Protein AF-C8N761-F1 (afdb_monomer)

Secondary structure (DSSP, 8-state):
--HHHHHHHHHHHTS-GGGS-HHHHHHHHHHHHH-GGG-TTHHHHHHHHHHHH--HHHHTT--HHHHHHHHHHHHHH-HHHHHHHHHHHHHH-S-HHHHHHHTHHHHHHHHTSHHHHHHHTSGGGHHHHHHHHTSHHHHHHHHH-HHHHHHHHHSHHHHHHHHT-TTHHHHGGG-HHHHHHHTT-HHHHHHHHH-HHHHHHHHH-HHHHHHHHH-HHHHHHHTT-HHHHHHHHT-HHHHHHHHH-HHHHHHHHH-HHHHHHHHH-HHHHHHHHT-HHHHHHHHH-HHHHHHHHHTHHHHHHTHHHHHHHHHHHSEEEEEEEEE-SS-TTSB-GGGGGGS--TT-EEEEEEEE-TT-TT-EEEEE-TTS-EEEEPPTT-B---S-SS--EEEETT-EEEEEETTEEEEEEEEE--

Solvent-accessible surface area (backbone atoms only — not comparable to full-atom values): 20522 Å² total; per-residue (Å²): 132,53,73,68,56,40,51,55,49,22,57,62,60,68,47,71,68,89,80,53,56,72,72,54,50,52,52,47,50,53,50,35,72,76,43,58,86,40,46,79,61,40,51,60,54,51,45,54,48,48,62,70,68,55,41,80,72,48,49,73,74,64,44,67,66,54,55,52,50,51,51,49,35,52,47,60,65,32,67,50,54,53,49,51,55,53,50,54,52,48,70,71,44,91,58,52,68,62,49,48,65,79,38,39,71,62,52,55,61,44,36,58,33,66,69,36,11,47,53,49,28,31,77,94,28,48,72,60,43,46,57,37,43,64,31,72,67,49,33,44,52,41,17,54,22,49,50,23,31,42,33,24,67,73,26,72,69,32,31,53,49,51,72,68,18,82,56,38,54,78,41,37,25,75,22,43,42,26,26,42,51,40,15,69,32,53,68,54,40,44,50,31,61,75,29,66,68,39,38,54,33,29,38,69,22,59,42,19,42,51,25,29,59,71,23,70,49,19,40,66,54,42,40,73,28,59,71,40,22,43,54,31,16,67,24,60,54,25,22,46,56,40,25,71,31,61,72,42,25,42,54,28,14,68,28,64,53,20,22,43,29,29,32,70,21,64,53,17,38,55,36,32,26,71,20,67,54,24,50,52,37,23,42,72,25,69,52,20,45,52,28,35,58,78,25,38,72,48,48,49,72,35,31,56,50,32,48,55,38,41,68,73,72,37,35,76,77,40,74,50,58,51,65,45,82,78,54,57,82,41,75,41,80,70,22,69,74,41,34,64,59,58,58,22,43,28,40,29,17,41,6,9,31,80,96,32,87,76,18,26,26,27,40,22,28,62,89,66,49,80,53,24,58,40,59,87,84,38,62,52,33,80,50,84,86,48,69,61,24,51,42,34,22,41,21,38,37,31,23,74,24,46,22,12,12,26,12,39,39,27,35,30,82,112

Organism: Cardiobacterium hominis (strain ATCC 15826 / DSM 8339 / NCTC 10426 / 6573) (NCBI:txid638300)

Mean predicted aligned error: 8.17 Å

Structure (mmCIF, N/CA/C/O backbone):
data_AF-C8N761-F1
#
_entry.id   AF-C8N761-F1
#
loop_
_atom_site.group_PDB
_atom_site.id
_atom_site.type_symbol
_atom_site.label_atom_id
_atom_site.label_alt_id
_atom_site.label_comp_id
_atom_site.label_asym_id
_atom_site.label_entity_id
_atom_site.label_seq_id
_atom_site.pdbx_PDB_ins_code
_atom_site.Cartn_x
_atom_site.Cartn_y
_atom_site.Cartn_z
_atom_site.occupancy
_atom_site.B_iso_or_equiv
_atom_site.auth_seq_id
_atom_site.auth_comp_id
_atom_site.auth_asym_id
_atom_site.auth_atom_id
_atom_site.pdbx_PDB_model_num
ATOM 1 N N . MET A 1 1 ? -36.872 6.170 31.012 1.00 60.38 1 MET A N 1
ATOM 2 C CA . MET A 1 1 ? -37.028 7.219 32.041 1.00 60.38 1 MET A CA 1
ATOM 3 C C . MET A 1 1 ? -37.481 8.483 31.333 1.00 60.38 1 MET A C 1
ATOM 5 O O . MET A 1 1 ? -36.903 8.793 30.299 1.00 60.38 1 MET A O 1
ATOM 9 N N . THR A 1 2 ? -38.528 9.157 31.800 1.00 76.25 2 THR A N 1
ATOM 10 C CA . THR A 1 2 ? -38.985 10.403 31.161 1.00 76.25 2 THR A CA 1
ATOM 11 C C . THR A 1 2 ? -38.014 11.557 31.469 1.00 76.25 2 THR A C 1
ATOM 13 O O . THR A 1 2 ? -37.280 11.480 32.464 1.00 76.25 2 THR A O 1
ATOM 16 N N . PRO A 1 3 ? -37.973 12.629 30.656 1.00 75.12 3 PRO A N 1
ATOM 17 C CA . PRO A 1 3 ? -37.155 13.811 30.947 1.00 75.12 3 PRO A CA 1
ATOM 18 C C . PRO A 1 3 ? -37.419 14.391 32.345 1.00 75.12 3 PRO A C 1
ATOM 20 O O . PRO A 1 3 ? -36.483 14.774 33.049 1.00 75.12 3 PRO A O 1
ATOM 23 N N . GLU A 1 4 ? -38.674 14.368 32.796 1.00 81.38 4 GLU A N 1
ATOM 24 C CA . GLU A 1 4 ? -39.078 14.847 34.121 1.00 81.38 4 GLU A CA 1
ATOM 25 C C . GLU A 1 4 ? -38.500 13.971 35.240 1.00 81.38 4 GLU A C 1
ATOM 27 O O . GLU A 1 4 ? -38.016 14.483 36.250 1.00 81.38 4 GLU A O 1
ATOM 32 N N . GLN A 1 5 ? -38.488 12.646 35.049 1.00 80.06 5 GLN A N 1
ATOM 33 C CA . GLN A 1 5 ? -37.865 11.718 35.994 1.00 80.06 5 GLN A CA 1
ATOM 34 C C . GLN A 1 5 ? -36.351 11.954 36.090 1.00 80.06 5 GLN A C 1
ATOM 36 O O . GLN A 1 5 ? -35.807 11.955 37.195 1.00 80.06 5 GLN A O 1
ATOM 41 N N . LYS A 1 6 ? -35.674 12.220 34.961 1.00 76.62 6 LYS A N 1
ATOM 42 C CA . LYS A 1 6 ? -34.235 12.534 34.947 1.00 76.62 6 LYS A CA 1
ATOM 43 C C . LYS A 1 6 ? -33.935 13.813 35.731 1.00 76.62 6 LYS A C 1
ATOM 45 O O . LYS A 1 6 ? -33.048 13.810 36.582 1.00 76.62 6 LYS A O 1
ATOM 50 N N . ALA A 1 7 ? -34.708 14.875 35.495 1.00 82.88 7 ALA A N 1
ATOM 51 C CA . ALA A 1 7 ? -34.553 16.156 36.183 1.00 82.88 7 ALA A CA 1
ATOM 52 C C . ALA A 1 7 ? -34.801 16.042 37.698 1.00 82.88 7 ALA A C 1
ATOM 54 O O . ALA A 1 7 ? -34.044 16.592 38.499 1.00 82.88 7 ALA A O 1
ATOM 55 N N . ALA A 1 8 ? -35.814 15.272 38.109 1.00 87.56 8 ALA A N 1
ATOM 56 C CA . ALA A 1 8 ? -36.107 15.042 39.523 1.00 87.56 8 ALA A CA 1
ATOM 57 C C . ALA A 1 8 ? -34.980 14.283 40.243 1.00 87.56 8 ALA A C 1
ATOM 59 O O . ALA A 1 8 ? -34.657 14.585 41.395 1.00 87.56 8 ALA A O 1
ATOM 60 N N . ILE A 1 9 ? -34.363 13.304 39.577 1.00 87.00 9 ILE A N 1
ATOM 61 C CA . ILE A 1 9 ? -33.222 12.566 40.130 1.00 87.00 9 ILE A CA 1
ATOM 62 C C . ILE A 1 9 ? -31.985 13.463 40.198 1.00 87.00 9 ILE A C 1
ATOM 64 O O . ILE A 1 9 ? -31.328 13.491 41.238 1.00 87.00 9 ILE A O 1
ATOM 68 N N . ALA A 1 10 ? -31.713 14.245 39.151 1.00 84.50 10 ALA A N 1
ATOM 69 C CA . ALA A 1 10 ? -30.616 15.211 39.129 1.00 84.50 10 ALA A CA 1
ATOM 70 C C . ALA A 1 10 ? -30.705 16.199 40.304 1.00 84.50 10 ALA A C 1
ATOM 72 O O . ALA A 1 10 ? -29.723 16.406 41.013 1.00 84.50 10 ALA A O 1
ATOM 73 N N . ALA A 1 11 ? -31.901 16.731 40.581 1.00 89.56 11 ALA A N 1
ATOM 74 C CA . ALA A 1 11 ? -32.136 17.633 41.707 1.00 89.56 11 ALA A CA 1
ATOM 75 C C . ALA A 1 11 ? -31.851 16.976 43.070 1.00 89.56 11 ALA A C 1
ATOM 77 O O . ALA A 1 11 ? -31.307 17.620 43.966 1.00 89.56 11 ALA A O 1
ATOM 78 N N . LYS A 1 12 ? -32.179 15.686 43.236 1.00 89.44 12 LYS A N 1
ATOM 79 C CA . LYS A 1 12 ? -31.864 14.939 44.467 1.00 89.44 12 LYS A CA 1
ATOM 80 C C . LYS A 1 12 ? -30.370 14.673 44.624 1.00 89.44 12 LYS A C 1
ATOM 82 O O . LYS A 1 12 ? -29.861 14.764 45.738 1.00 89.44 12 LYS A O 1
ATOM 87 N N . LEU A 1 13 ? -29.685 14.330 43.535 1.00 88.69 13 LEU A N 1
ATOM 88 C CA . LEU A 1 13 ? -28.241 14.084 43.536 1.00 88.69 13 LEU A CA 1
ATOM 89 C C . LEU A 1 13 ? -27.434 15.377 43.725 1.00 88.69 13 LEU A C 1
ATOM 91 O O . LEU A 1 13 ? -26.370 15.335 44.331 1.00 88.69 13 LEU A O 1
ATOM 95 N N . GLY A 1 14 ? -27.949 16.514 43.251 1.00 86.38 14 GLY A N 1
ATOM 96 C CA . GLY A 1 14 ? -27.325 17.835 43.372 1.00 86.38 14 GLY A CA 1
ATOM 97 C C . GLY A 1 14 ? -27.577 18.547 44.703 1.00 86.38 14 GLY A C 1
ATOM 98 O O . GLY A 1 14 ? -27.222 19.716 44.841 1.00 86.38 14 GLY A O 1
ATOM 99 N N . ALA A 1 15 ? -28.209 17.881 45.674 1.00 89.00 15 ALA A N 1
ATOM 100 C CA . ALA A 1 15 ? -28.391 18.429 47.011 1.00 89.00 15 ALA A CA 1
ATOM 101 C C . ALA A 1 15 ? -27.039 18.653 47.715 1.00 89.00 15 ALA A C 1
ATOM 103 O O . ALA A 1 15 ? -26.062 17.951 47.464 1.00 89.00 15 ALA A O 1
ATOM 104 N N . ASP A 1 16 ? -27.002 19.611 48.644 1.00 90.06 16 ASP A N 1
ATOM 105 C CA . ASP A 1 16 ? -25.824 19.903 49.466 1.00 90.06 16 ASP A CA 1
ATOM 106 C C . ASP A 1 16 ? -25.462 18.695 50.347 1.00 90.06 16 ASP A C 1
ATOM 108 O O . ASP A 1 16 ? -26.059 18.465 51.406 1.00 90.06 16 ASP A O 1
ATOM 112 N N . LEU A 1 17 ? -24.481 17.909 49.887 1.00 90.62 17 LEU A N 1
ATOM 113 C CA . LEU A 1 17 ? -24.081 16.657 50.526 1.00 90.62 17 LEU A CA 1
ATOM 114 C C . LEU A 1 17 ? -23.585 16.878 51.956 1.00 90.62 17 LEU A C 1
ATOM 116 O O . LEU A 1 17 ? -23.730 15.971 52.770 1.00 90.62 17 LEU A O 1
ATOM 120 N N . SER A 1 18 ? -23.083 18.071 52.301 1.00 88.88 18 SER A N 1
ATOM 121 C CA . SER A 1 18 ? -22.573 18.389 53.642 1.00 88.88 18 SER A CA 1
ATOM 122 C C . SER A 1 18 ? -23.648 18.375 54.731 1.00 88.88 18 SER A C 1
ATOM 124 O O . SER A 1 18 ? -23.347 18.122 55.898 1.00 88.88 18 SER A O 1
ATOM 126 N N . LYS A 1 19 ? -24.917 18.556 54.347 1.00 91.00 19 LYS A N 1
ATOM 127 C CA . LYS A 1 19 ? -26.068 18.628 55.262 1.00 91.00 19 LYS A CA 1
ATOM 128 C C . LYS A 1 19 ? -26.794 17.299 55.457 1.00 91.00 19 LYS A C 1
ATOM 130 O O . LYS A 1 19 ? -27.725 17.218 56.253 1.00 91.00 19 LYS A O 1
ATOM 135 N N . LEU A 1 20 ? -26.405 16.255 54.728 1.00 91.12 20 LEU A N 1
ATOM 136 C CA . LEU A 1 20 ? -27.107 14.971 54.740 1.00 91.12 20 LEU A CA 1
ATOM 137 C C . LEU A 1 20 ? -26.471 13.987 55.731 1.00 91.12 20 LEU A C 1
ATOM 139 O O . LEU A 1 20 ? -25.253 13.960 55.847 1.00 91.12 20 LEU A O 1
ATOM 143 N N . PRO A 1 21 ? -27.227 13.131 56.434 1.00 91.69 21 PRO A N 1
ATOM 144 C CA . PRO A 1 21 ? -26.639 12.063 57.245 1.00 91.69 21 PRO A CA 1
ATOM 145 C C . PRO A 1 21 ? -26.069 10.932 56.366 1.00 91.69 21 PRO A C 1
ATOM 147 O O . PRO A 1 21 ? -26.492 10.751 55.223 1.00 91.69 21 PRO A O 1
ATOM 150 N N . ALA A 1 22 ? -25.149 10.124 56.908 1.00 87.44 22 ALA A N 1
ATOM 151 C CA . ALA A 1 22 ? -24.446 9.072 56.156 1.00 87.44 22 ALA A CA 1
ATOM 152 C C . ALA A 1 22 ? -25.392 8.055 55.484 1.00 87.44 22 ALA A C 1
ATOM 154 O O . ALA A 1 22 ? -25.210 7.714 54.318 1.00 87.44 22 ALA A O 1
ATOM 155 N N . LEU A 1 23 ? -26.470 7.644 56.163 1.00 90.88 23 LEU A N 1
ATOM 156 C CA . LEU A 1 23 ? -27.492 6.763 55.582 1.00 90.88 23 LEU A CA 1
ATOM 157 C C . LEU A 1 23 ? -28.180 7.382 54.352 1.00 90.88 23 LEU A C 1
ATOM 159 O O . LEU A 1 23 ? -28.521 6.677 53.402 1.00 90.88 23 LEU A O 1
ATOM 163 N N . GLN A 1 24 ? -28.387 8.700 54.350 1.00 92.56 24 GLN A N 1
ATOM 164 C CA . GLN A 1 24 ? -28.985 9.393 53.213 1.00 92.56 24 GLN A CA 1
ATOM 165 C C . GLN A 1 24 ? -27.997 9.495 52.048 1.00 92.56 24 GLN A C 1
ATOM 167 O O . GLN A 1 24 ? -28.411 9.338 50.902 1.00 92.56 24 GLN A O 1
ATOM 172 N N . LEU A 1 25 ? -26.699 9.660 52.328 1.00 90.94 25 LEU A N 1
ATOM 173 C CA . LEU A 1 25 ? -25.653 9.558 51.307 1.00 90.94 25 LEU A CA 1
ATOM 174 C C . LEU A 1 25 ? -25.636 8.164 50.670 1.00 90.94 25 LEU A C 1
ATOM 176 O O . LEU A 1 25 ? -25.594 8.074 49.448 1.00 90.94 25 LEU A O 1
ATOM 180 N N . VAL A 1 26 ? -25.777 7.086 51.452 1.00 90.88 26 VAL A N 1
ATOM 181 C CA . VAL A 1 26 ? -25.889 5.716 50.910 1.00 90.88 26 VAL A CA 1
ATOM 182 C C . VAL A 1 26 ? -27.108 5.583 49.990 1.00 90.88 26 VAL A C 1
ATOM 184 O O . VAL A 1 26 ? -27.006 5.017 48.904 1.00 90.88 26 VAL A O 1
ATOM 187 N N . LYS A 1 27 ? -28.259 6.153 50.366 1.00 92.19 27 LYS A N 1
ATOM 188 C CA . LYS A 1 27 ? -29.454 6.164 49.502 1.00 92.19 27 LYS A CA 1
ATOM 189 C C . LYS A 1 27 ? -29.240 6.959 48.213 1.00 92.19 27 LYS A C 1
ATOM 191 O O . LYS A 1 27 ? -29.700 6.518 47.164 1.00 92.19 27 LYS A O 1
ATOM 196 N N . LEU A 1 28 ? -28.537 8.093 48.268 1.00 91.75 28 LEU A N 1
ATOM 197 C CA . LEU A 1 28 ? -28.156 8.842 47.067 1.00 91.75 28 LEU A CA 1
ATOM 198 C C . LEU A 1 28 ? -27.165 8.059 46.201 1.00 91.75 28 LEU A C 1
ATOM 200 O O . LEU A 1 28 ? -27.314 8.068 44.986 1.00 91.75 28 LEU A O 1
ATOM 204 N N . CYS A 1 29 ? -26.228 7.316 46.797 1.00 89.12 29 CYS A N 1
ATOM 205 C CA . CYS A 1 29 ? -25.343 6.408 46.064 1.00 89.12 29 CYS A CA 1
ATOM 206 C C . CYS A 1 29 ? -26.147 5.327 45.332 1.00 89.12 29 CYS A C 1
ATOM 208 O O . CYS A 1 29 ? -25.926 5.092 44.150 1.00 89.12 29 CYS A O 1
ATOM 210 N N . LEU A 1 30 ? -27.126 4.702 45.993 1.00 88.94 30 LEU A N 1
ATOM 211 C CA . LEU A 1 30 ? -28.018 3.729 45.354 1.00 88.94 30 LEU A CA 1
ATOM 212 C C . LEU A 1 30 ? -28.849 4.360 44.227 1.00 88.94 30 LEU A C 1
ATOM 214 O O . LEU A 1 30 ? -29.024 3.744 43.178 1.00 88.94 30 LEU A O 1
ATOM 218 N N . LEU A 1 31 ? -29.325 5.592 44.421 1.00 88.25 31 LEU A N 1
ATOM 219 C CA . LEU A 1 31 ? -30.068 6.336 43.406 1.00 88.25 31 LEU A CA 1
ATOM 220 C C . LEU A 1 31 ? -29.188 6.676 42.195 1.00 88.25 31 LEU A C 1
ATOM 222 O O . LEU A 1 31 ? -29.606 6.468 41.061 1.00 88.25 31 LEU A O 1
ATOM 226 N N . HIS A 1 32 ? -27.963 7.147 42.434 1.00 85.31 32 HIS A N 1
ATOM 227 C CA . HIS A 1 32 ? -26.982 7.411 41.387 1.00 85.31 32 HIS A CA 1
ATOM 228 C C . HIS A 1 32 ? -26.611 6.127 40.648 1.00 85.31 32 HIS A C 1
ATOM 230 O O . HIS A 1 32 ? -26.618 6.100 39.427 1.00 85.31 32 HIS A O 1
ATOM 236 N N . ARG A 1 33 ? -26.386 5.023 41.366 1.00 81.12 33 ARG A N 1
ATOM 237 C CA . ARG A 1 33 ? -26.137 3.710 40.761 1.00 81.12 33 ARG A CA 1
ATOM 238 C C . ARG A 1 33 ? -27.289 3.264 39.856 1.00 81.12 33 ARG A C 1
ATOM 240 O O . ARG A 1 33 ? -27.043 2.622 38.842 1.00 81.12 33 ARG A O 1
ATOM 247 N N . ALA A 1 34 ? -28.530 3.584 40.216 1.00 79.62 34 ALA A N 1
ATOM 248 C CA . ALA A 1 34 ? -29.692 3.272 39.391 1.00 79.62 34 ALA A CA 1
ATOM 249 C C . ALA A 1 34 ? -29.818 4.184 38.159 1.00 79.62 34 ALA A C 1
ATOM 251 O O . ALA A 1 34 ? -30.411 3.763 37.170 1.00 79.62 34 ALA A O 1
ATOM 252 N N . GLN A 1 35 ? -29.313 5.421 38.223 1.00 81.00 35 GLN A N 1
ATOM 253 C CA . GLN A 1 35 ? -29.408 6.435 37.165 1.00 81.00 35 GLN A CA 1
ATOM 254 C C . GLN A 1 35 ? -28.128 7.300 37.107 1.00 81.00 35 GLN A C 1
ATOM 256 O O . GLN A 1 35 ? -28.145 8.469 37.512 1.00 81.00 35 GLN A O 1
ATOM 261 N N . PRO A 1 36 ? -27.004 6.751 36.610 1.00 71.81 36 PRO A N 1
ATOM 262 C CA . PRO A 1 36 ? -25.690 7.391 36.725 1.00 71.81 36 PRO A CA 1
ATOM 263 C C . PRO A 1 36 ? -25.564 8.664 35.879 1.00 71.81 36 PRO A C 1
ATOM 265 O O . PRO A 1 36 ? -24.849 9.584 36.258 1.00 71.81 36 PRO A O 1
ATOM 268 N N . THR A 1 37 ? -26.319 8.762 34.782 1.00 72.31 37 THR A N 1
ATOM 269 C CA . THR A 1 37 ? -26.315 9.917 33.862 1.00 72.31 37 THR A CA 1
ATOM 270 C C . THR A 1 37 ? -27.217 11.069 34.312 1.00 72.31 37 THR A C 1
ATOM 272 O O . THR A 1 37 ? -27.394 12.046 33.581 1.00 72.31 37 THR A O 1
ATOM 275 N N . ALA A 1 38 ? -27.858 10.957 35.482 1.00 80.56 38 ALA A N 1
ATOM 276 C CA . ALA A 1 38 ? -28.704 12.024 36.007 1.00 80.56 38 ALA A CA 1
ATOM 277 C C . ALA A 1 38 ? -27.879 13.204 36.545 1.00 80.56 38 ALA A C 1
ATOM 279 O O . ALA A 1 38 ? -28.337 14.340 36.460 1.00 80.56 38 ALA A O 1
ATOM 280 N N . LEU A 1 39 ? -26.674 12.954 37.076 1.00 80.62 39 LEU A N 1
ATOM 281 C CA . LEU A 1 39 ? -25.746 14.005 37.496 1.00 80.62 39 LEU A CA 1
ATOM 282 C C . LEU A 1 39 ? -24.296 13.498 37.539 1.00 80.62 39 LEU A C 1
ATOM 284 O O . LEU A 1 39 ? -23.873 12.869 38.509 1.00 80.62 39 LEU A O 1
ATOM 288 N N . ASP A 1 40 ? -23.520 13.840 36.515 1.00 76.50 40 ASP A N 1
ATOM 289 C CA . ASP A 1 40 ? -22.133 13.387 36.336 1.00 76.50 40 ASP A CA 1
ATOM 290 C C . ASP A 1 40 ? -21.154 13.915 37.398 1.00 76.50 40 ASP A C 1
ATOM 292 O O . ASP A 1 40 ? -20.094 13.330 37.611 1.00 76.50 40 ASP A O 1
ATOM 296 N N . THR A 1 41 ? -21.494 15.006 38.088 1.00 82.81 41 THR A N 1
ATOM 297 C CA . THR A 1 41 ? -20.656 15.597 39.144 1.00 82.81 41 THR A CA 1
ATOM 298 C C . THR A 1 41 ? -20.820 14.910 40.501 1.00 82.81 41 THR A C 1
ATOM 300 O O . THR A 1 41 ? -19.988 15.113 41.388 1.00 82.81 41 THR A O 1
ATOM 303 N N . PHE A 1 42 ? -21.852 14.074 40.677 1.00 87.50 42 PHE A N 1
ATOM 304 C CA . PHE A 1 42 ? -22.145 13.421 41.954 1.00 87.50 42 PHE A CA 1
ATOM 305 C C . PHE A 1 42 ? -20.990 12.546 42.479 1.00 87.50 42 PHE A C 1
ATOM 307 O O . PHE A 1 42 ? -20.664 12.688 43.656 1.00 87.50 42 PHE A O 1
ATOM 314 N N . PRO A 1 43 ? -20.310 11.702 41.672 1.00 86.00 43 PRO A N 1
ATOM 315 C CA . PRO A 1 43 ? -19.179 10.904 42.154 1.00 86.00 43 PRO A CA 1
ATOM 316 C C . PRO A 1 43 ? -18.036 11.741 42.739 1.00 86.00 43 PRO A C 1
ATOM 318 O O . PRO A 1 43 ? -17.489 11.396 43.786 1.00 86.00 43 PRO A O 1
ATOM 321 N N . ALA A 1 44 ? -17.694 12.859 42.091 1.00 81.88 44 ALA A N 1
ATOM 322 C CA . ALA A 1 44 ? -16.649 13.762 42.567 1.00 81.88 44 ALA A CA 1
ATOM 323 C C . ALA A 1 44 ? -17.076 14.477 43.858 1.00 81.88 44 ALA A C 1
ATOM 325 O O . ALA A 1 44 ? -16.301 14.548 44.813 1.00 81.88 44 ALA A O 1
ATOM 326 N N . ALA A 1 45 ? -18.327 14.944 43.915 1.00 87.38 45 ALA A N 1
ATOM 327 C CA . ALA A 1 45 ? -18.893 15.564 45.110 1.00 87.38 45 ALA A CA 1
ATOM 328 C C . ALA A 1 45 ? -18.956 14.581 46.294 1.00 87.38 45 ALA A C 1
ATOM 330 O O . ALA A 1 45 ? -18.600 14.940 47.414 1.00 87.38 45 ALA A O 1
ATOM 331 N N . LEU A 1 46 ? -19.349 13.328 46.045 1.00 90.50 46 LEU A N 1
ATOM 332 C CA . LEU A 1 46 ? -19.368 12.262 47.043 1.00 90.50 46 LEU A CA 1
ATOM 333 C C . LEU A 1 46 ? -17.960 11.977 47.578 1.00 90.50 46 LEU A C 1
ATOM 335 O O . LEU A 1 46 ? -17.785 11.885 48.788 1.00 90.50 46 LEU A O 1
ATOM 339 N N . ALA A 1 47 ? -16.961 11.862 46.701 1.00 87.88 47 ALA A N 1
ATOM 340 C CA . ALA A 1 47 ? -15.580 11.606 47.107 1.00 87.88 47 ALA A CA 1
ATOM 341 C C . ALA A 1 47 ? -15.001 12.748 47.955 1.00 87.88 47 ALA A C 1
ATOM 343 O O . ALA A 1 47 ? -14.385 12.495 48.990 1.00 87.88 47 ALA A O 1
ATOM 344 N N . ALA A 1 48 ? -15.251 14.002 47.564 1.00 89.19 48 ALA A N 1
ATOM 345 C CA . ALA A 1 48 ? -14.872 15.165 48.363 1.00 89.19 48 ALA A CA 1
ATOM 346 C C . ALA A 1 48 ? -15.535 15.133 49.750 1.00 89.19 48 ALA A C 1
ATOM 348 O O . ALA A 1 48 ? -14.886 15.403 50.761 1.00 89.19 48 ALA A O 1
ATOM 349 N N . GLU A 1 49 ? -16.809 14.742 49.809 1.00 91.62 49 GLU A N 1
ATOM 350 C CA . GLU A 1 49 ? -17.555 14.673 51.060 1.00 91.62 49 GLU A CA 1
ATOM 351 C C . GLU A 1 49 ? -17.097 13.524 51.972 1.00 91.62 49 GLU A C 1
ATOM 353 O O . GLU A 1 49 ? -17.044 13.703 53.189 1.00 91.62 49 GLU A O 1
ATOM 358 N N . ILE A 1 50 ? -16.715 12.370 51.416 1.00 89.50 50 ILE A N 1
ATOM 359 C CA . ILE A 1 50 ? -16.123 11.265 52.185 1.00 89.50 50 ILE A CA 1
ATOM 360 C C . ILE A 1 50 ? -14.811 11.725 52.834 1.00 89.50 50 ILE A C 1
ATOM 362 O O . ILE A 1 50 ? -14.664 11.590 54.048 1.00 89.50 50 ILE A O 1
ATOM 366 N N . THR A 1 51 ? -13.914 12.349 52.062 1.00 89.50 51 THR A N 1
ATOM 367 C CA . THR A 1 51 ? -12.639 12.894 52.566 1.00 89.50 51 THR A CA 1
ATOM 368 C C . THR A 1 51 ? -12.853 13.947 53.654 1.00 89.50 51 THR A C 1
ATOM 370 O O . THR A 1 51 ? -12.122 13.980 54.640 1.00 89.50 51 THR A O 1
ATOM 373 N N . ARG A 1 52 ? -13.874 14.801 53.508 1.00 91.06 52 ARG A N 1
ATOM 374 C CA . ARG A 1 52 ? -14.200 15.842 54.492 1.00 91.06 52 ARG A CA 1
ATOM 375 C C . ARG A 1 52 ? -14.740 15.267 55.806 1.00 91.06 52 ARG A C 1
ATOM 377 O O . ARG A 1 52 ? -14.461 15.820 56.866 1.00 91.06 52 ARG A O 1
ATOM 384 N N . ARG A 1 53 ? -15.570 14.219 55.742 1.00 90.06 53 ARG A N 1
ATOM 385 C CA . ARG A 1 53 ? -16.289 13.665 56.907 1.00 90.06 53 ARG A CA 1
ATOM 386 C C . ARG A 1 53 ? -15.488 12.666 57.723 1.00 90.06 53 ARG A C 1
ATOM 388 O O . ARG A 1 53 ? -15.668 12.615 58.935 1.00 90.06 53 ARG A O 1
ATOM 395 N N . TYR A 1 54 ? -14.690 11.833 57.067 1.00 87.94 54 TYR A N 1
ATOM 396 C CA . TYR A 1 54 ? -14.045 10.685 57.698 1.00 87.94 54 TYR A CA 1
ATOM 397 C C . TYR A 1 54 ? -12.555 10.952 57.888 1.00 87.94 54 TYR A C 1
ATOM 399 O O . TYR A 1 54 ? -11.715 10.446 57.147 1.00 87.94 54 TYR A O 1
ATOM 407 N N . THR A 1 55 ? -12.235 11.774 58.889 1.00 85.50 55 THR A N 1
ATOM 408 C CA . THR A 1 55 ? -10.846 11.997 59.307 1.00 85.50 55 THR A CA 1
ATOM 409 C C . THR A 1 55 ? -10.293 10.767 60.038 1.00 85.50 55 THR A C 1
ATOM 411 O O . THR A 1 55 ? -11.047 9.874 60.433 1.00 85.50 55 THR A O 1
ATOM 414 N N . SER A 1 56 ? -8.977 10.720 60.265 1.00 81.12 56 SER A N 1
ATOM 415 C CA . SER A 1 56 ? -8.333 9.634 61.018 1.00 81.12 56 SER A CA 1
ATOM 416 C C . SER A 1 56 ? -8.954 9.399 62.402 1.00 81.12 56 SER A C 1
ATOM 418 O O . SER A 1 56 ? -8.994 8.261 62.863 1.00 81.12 56 SER A O 1
ATOM 420 N N . GLU A 1 57 ? -9.452 10.451 63.058 1.00 79.62 57 GLU A N 1
ATOM 421 C CA . GLU A 1 57 ? -10.084 10.354 64.377 1.00 79.62 57 GLU A CA 1
ATOM 422 C C . GLU A 1 57 ? -11.497 9.751 64.293 1.00 79.62 57 GLU A C 1
ATOM 424 O O . GLU A 1 57 ? -11.851 8.866 65.072 1.00 79.62 57 GLU A O 1
ATOM 429 N N . GLU A 1 58 ? -12.295 10.163 63.307 1.00 79.31 58 GLU A N 1
ATOM 430 C CA . GLU A 1 58 ? -13.639 9.629 63.049 1.00 79.31 58 GLU A CA 1
ATOM 431 C C . GLU A 1 58 ? -13.612 8.161 62.614 1.00 79.31 58 GLU A C 1
ATOM 433 O O . GLU A 1 58 ? -14.466 7.379 63.036 1.00 79.31 58 GLU A O 1
ATOM 438 N N . LEU A 1 59 ? -12.610 7.764 61.825 1.00 80.62 59 LEU A N 1
ATOM 439 C CA . LEU A 1 59 ? -12.412 6.371 61.415 1.00 80.62 59 LEU A CA 1
ATOM 440 C C . LEU A 1 59 ? -12.108 5.440 62.596 1.00 80.62 59 LEU A C 1
ATOM 442 O O . LEU A 1 59 ? -12.433 4.256 62.531 1.00 80.62 59 LEU A O 1
ATOM 446 N N . GLY A 1 60 ? -11.529 5.970 63.678 1.00 73.00 60 GLY A N 1
ATOM 447 C CA . GLY A 1 60 ? -11.292 5.232 64.918 1.00 73.00 60 GLY A CA 1
ATOM 448 C C . GLY A 1 60 ? -12.555 4.956 65.743 1.00 73.00 60 GLY A C 1
ATOM 449 O O . GLY A 1 60 ? -12.496 4.145 66.665 1.00 73.00 60 GLY A O 1
ATOM 450 N N . LYS A 1 61 ? -13.688 5.609 65.430 1.00 81.00 61 LYS A N 1
ATOM 451 C CA . LYS A 1 61 ? -14.960 5.485 66.169 1.00 81.00 61 LYS A CA 1
ATOM 452 C C . LYS A 1 61 ? -15.893 4.438 65.543 1.00 81.00 61 LYS A C 1
ATOM 454 O O . LYS A 1 61 ? -16.266 3.481 66.213 1.00 81.00 61 LYS A O 1
ATOM 459 N N . ASP A 1 62 ? -16.271 4.615 64.274 1.00 76.50 62 ASP A N 1
ATOM 460 C CA . ASP A 1 62 ? -17.100 3.675 63.496 1.00 76.50 62 ASP A CA 1
ATOM 461 C C . ASP A 1 62 ? -16.801 3.831 61.998 1.00 76.50 62 ASP A C 1
ATOM 463 O O . ASP A 1 62 ? -17.059 4.873 61.390 1.00 76.50 62 ASP A O 1
ATOM 467 N N . SER A 1 63 ? -16.264 2.774 61.393 1.00 84.56 63 SER A N 1
ATOM 468 C CA . SER A 1 63 ? -15.851 2.758 59.990 1.00 84.56 63 SER A CA 1
ATOM 469 C C . SER A 1 63 ? -16.913 2.200 59.039 1.00 84.56 63 SER A C 1
ATOM 471 O O . SER A 1 63 ? -16.708 2.234 57.828 1.00 84.56 63 SER A O 1
ATOM 473 N N . THR A 1 64 ? -18.070 1.742 59.531 1.00 88.44 64 THR A N 1
ATOM 474 C CA . THR A 1 64 ? -19.067 1.015 58.722 1.00 88.44 64 THR A CA 1
ATOM 475 C C . THR A 1 64 ? -19.545 1.836 57.524 1.00 88.44 64 THR A C 1
ATOM 477 O O . THR A 1 64 ? -19.471 1.397 56.374 1.00 88.44 64 THR A O 1
ATOM 480 N N . TYR A 1 65 ? -20.013 3.062 57.774 1.00 88.38 65 TYR A N 1
ATOM 481 C CA . TYR A 1 65 ? -20.491 3.939 56.705 1.00 88.38 65 TYR A CA 1
ATOM 482 C C . TYR A 1 65 ? -19.361 4.429 55.804 1.00 88.38 65 TYR A C 1
ATOM 484 O O . TYR A 1 65 ? -19.586 4.577 54.605 1.00 88.38 65 TYR A O 1
ATOM 492 N N . TYR A 1 66 ? -18.160 4.633 56.353 1.00 88.81 66 TYR A N 1
ATOM 493 C CA . TYR A 1 66 ? -16.987 4.939 55.544 1.00 88.81 66 TYR A CA 1
ATOM 494 C C . TYR A 1 66 ? -16.715 3.812 54.548 1.00 88.81 66 TYR A C 1
ATOM 496 O O . TYR A 1 66 ? -16.653 4.073 53.354 1.00 88.81 66 TYR A O 1
ATOM 504 N N . SER A 1 67 ? -16.643 2.555 54.996 1.00 87.62 67 SER A N 1
ATOM 505 C CA . SER A 1 67 ? -16.375 1.411 54.122 1.00 87.62 67 SER A CA 1
ATOM 506 C C . SER A 1 67 ? -17.415 1.275 53.010 1.00 87.62 67 SER A C 1
ATOM 508 O O . SER A 1 67 ? -17.049 1.051 51.858 1.00 87.62 67 SER A O 1
ATOM 510 N N . VAL A 1 68 ? -18.703 1.458 53.320 1.00 90.50 68 VAL A N 1
ATOM 511 C CA . VAL A 1 68 ? -19.784 1.394 52.321 1.00 90.50 68 VAL A CA 1
ATOM 512 C C . VAL A 1 68 ? -19.701 2.557 51.329 1.00 90.50 68 VAL A C 1
ATOM 514 O O . VAL A 1 68 ? -19.748 2.337 50.120 1.00 90.50 68 VAL A O 1
ATOM 517 N N . LEU A 1 69 ? -19.572 3.795 51.813 1.00 90.25 69 LEU A N 1
ATOM 518 C CA . LEU A 1 69 ? -19.524 4.983 50.957 1.00 90.25 69 LEU A CA 1
ATOM 519 C C . LEU A 1 69 ? -18.246 5.025 50.118 1.00 90.25 69 LEU A C 1
ATOM 521 O O . LEU A 1 69 ? -18.318 5.343 48.936 1.00 90.25 69 LEU A O 1
ATOM 525 N N . GLN A 1 70 ? -17.103 4.643 50.688 1.00 89.19 70 GLN A N 1
ATOM 526 C CA . GLN A 1 70 ? -15.839 4.526 49.968 1.00 89.19 70 GLN A CA 1
ATOM 527 C C . GLN A 1 70 ? -15.913 3.423 48.910 1.00 89.19 70 GLN A C 1
ATOM 529 O O . GLN A 1 70 ? -15.415 3.606 47.804 1.00 89.19 70 GLN A O 1
ATOM 534 N N . ASN A 1 71 ? -16.583 2.302 49.197 1.00 86.00 71 ASN A N 1
ATOM 535 C CA . ASN A 1 71 ? -16.825 1.265 48.199 1.00 86.00 71 ASN A CA 1
ATOM 536 C C . ASN A 1 71 ? -17.680 1.792 47.032 1.00 86.00 71 ASN A C 1
ATOM 538 O O . ASN A 1 71 ? -17.312 1.586 45.877 1.00 86.00 71 ASN A O 1
ATOM 542 N N . PHE A 1 72 ? -18.758 2.532 47.314 1.00 87.62 72 PHE A N 1
ATOM 543 C CA . PHE A 1 72 ? -19.546 3.205 46.276 1.00 87.62 72 PHE A CA 1
ATOM 544 C C . PHE A 1 72 ? -18.727 4.232 45.494 1.00 87.62 72 PHE A C 1
ATOM 546 O O . PHE A 1 72 ? -18.775 4.226 44.269 1.00 87.62 72 PHE A O 1
ATOM 553 N N . ALA A 1 73 ? -17.952 5.079 46.170 1.00 84.19 73 ALA A N 1
ATOM 554 C CA . ALA A 1 73 ? -17.107 6.073 45.520 1.00 84.19 73 ALA A CA 1
ATOM 555 C C . ALA A 1 73 ? -16.083 5.413 44.589 1.00 84.19 73 ALA A C 1
ATOM 557 O O . ALA A 1 73 ? -15.973 5.818 43.437 1.00 84.19 73 ALA A O 1
ATOM 558 N N . ASN A 1 74 ? -15.426 4.340 45.035 1.00 79.06 74 ASN A N 1
ATOM 559 C CA . ASN A 1 74 ? -14.501 3.567 44.206 1.00 79.06 74 ASN A CA 1
ATOM 560 C C . ASN A 1 74 ? -15.211 2.958 42.986 1.00 79.06 74 ASN A C 1
ATOM 562 O O . ASN A 1 74 ? -14.681 3.000 41.878 1.00 79.06 74 ASN A O 1
ATOM 566 N N . GLN A 1 75 ? -16.427 2.429 43.159 1.00 76.88 75 GLN A N 1
ATOM 567 C CA . GLN A 1 75 ? -17.225 1.907 42.045 1.00 76.88 75 GLN A CA 1
ATOM 568 C C . GLN A 1 75 ? -17.635 3.008 41.059 1.00 76.88 75 GLN A C 1
ATOM 570 O O . GLN A 1 75 ? -17.563 2.798 39.854 1.00 76.88 75 GLN A O 1
ATOM 575 N N . PHE A 1 76 ? -18.038 4.186 41.539 1.00 77.62 76 PHE A N 1
ATOM 576 C CA . PHE A 1 76 ? -18.427 5.303 40.671 1.00 77.62 76 PHE A CA 1
ATOM 577 C C . PHE A 1 76 ? -17.239 5.947 39.960 1.00 77.62 76 PHE A C 1
ATOM 579 O O . PHE A 1 76 ? -17.402 6.496 38.873 1.00 77.62 76 PHE A O 1
ATOM 586 N N . GLN A 1 77 ? -16.055 5.884 40.567 1.00 68.81 77 GLN A N 1
ATOM 587 C CA . GLN A 1 77 ? -14.818 6.379 39.977 1.00 68.81 77 GLN A CA 1
ATOM 588 C C . GLN A 1 77 ? -14.177 5.382 39.013 1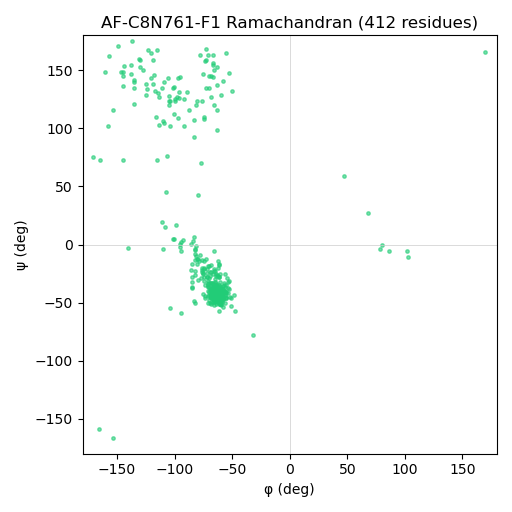.00 68.81 77 GLN A C 1
ATOM 590 O O . GLN A 1 77 ? -13.424 5.810 38.145 1.00 68.81 77 GLN A O 1
ATOM 595 N N . SER A 1 78 ? -14.474 4.081 39.129 1.00 76.94 78 SER A N 1
ATOM 596 C CA . SER A 1 78 ? -13.953 3.063 38.217 1.00 76.94 78 SER A CA 1
ATOM 597 C C . SER A 1 78 ? -14.456 3.322 36.789 1.00 76.94 78 SER A C 1
ATOM 599 O O . SER A 1 78 ? -15.662 3.188 36.534 1.00 76.94 78 SER 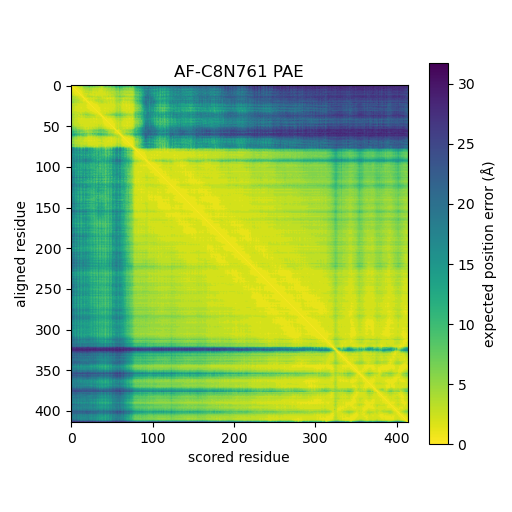A O 1
ATOM 601 N N . PRO A 1 79 ? -13.557 3.628 35.831 1.00 75.00 79 PRO A N 1
ATOM 602 C CA . PRO A 1 79 ? -13.937 3.842 34.435 1.00 75.00 79 PRO A CA 1
ATOM 603 C C . PRO A 1 79 ? -14.682 2.634 33.853 1.00 75.00 79 PRO A C 1
ATOM 605 O O . PRO A 1 79 ? -15.670 2.798 33.138 1.00 75.00 79 PRO A O 1
ATOM 608 N N . ILE A 1 80 ? -14.277 1.422 34.252 1.00 81.81 80 ILE A N 1
ATOM 609 C CA . ILE A 1 80 ? -14.907 0.158 33.854 1.00 81.81 80 ILE A CA 1
ATOM 610 C C . ILE A 1 80 ? -16.359 0.086 34.324 1.00 81.81 80 ILE A C 1
ATOM 612 O O . ILE A 1 80 ? -17.237 -0.238 33.533 1.00 81.81 80 ILE A O 1
ATOM 616 N N . SER A 1 81 ? -16.641 0.389 35.594 1.00 77.56 81 SER A N 1
ATOM 617 C CA . SER A 1 81 ? -18.001 0.253 36.140 1.00 77.56 81 SER A CA 1
ATOM 618 C C . SER A 1 81 ? -18.993 1.183 35.438 1.00 77.56 81 SER A C 1
ATOM 620 O O . SER A 1 81 ? -20.082 0.752 35.050 1.00 77.56 81 SER A O 1
ATOM 622 N N . ARG A 1 82 ? -18.603 2.447 35.221 1.00 79.44 82 ARG A N 1
ATOM 623 C CA . ARG A 1 82 ? -19.425 3.423 34.491 1.00 79.44 82 ARG A CA 1
ATOM 624 C C . ARG A 1 82 ? -19.620 3.006 33.034 1.00 79.44 82 ARG A C 1
ATOM 626 O O . ARG A 1 82 ? -20.739 3.069 32.527 1.00 79.44 82 ARG A O 1
ATOM 633 N N . PHE A 1 83 ? -18.551 2.574 32.370 1.00 87.44 83 PHE A N 1
ATOM 634 C CA . PHE A 1 83 ? -18.611 2.166 30.972 1.00 87.44 83 PHE A CA 1
ATOM 635 C C . PHE A 1 83 ? -19.445 0.898 30.777 1.00 87.44 83 PHE A C 1
ATOM 637 O O . PHE A 1 83 ? -20.312 0.863 29.910 1.00 87.44 83 PHE A O 1
ATOM 644 N N . HIS A 1 84 ? -19.277 -0.106 31.637 1.00 88.31 84 HIS A N 1
ATOM 645 C CA . HIS A 1 84 ? -20.066 -1.332 31.607 1.00 88.31 84 HIS A CA 1
ATOM 646 C C . HIS A 1 84 ? -21.563 -1.041 31.765 1.00 88.31 84 HIS A C 1
ATOM 648 O O . HIS A 1 84 ? -22.362 -1.543 30.979 1.00 88.31 84 HIS A O 1
ATOM 654 N N . ALA A 1 85 ? -21.954 -0.185 32.715 1.00 84.00 85 ALA A N 1
ATOM 655 C CA . ALA A 1 85 ? -23.355 0.206 32.875 1.00 84.00 85 ALA A CA 1
ATOM 656 C C . ALA A 1 85 ? -23.930 0.840 31.593 1.00 84.00 85 ALA A C 1
ATOM 658 O O . ALA A 1 85 ? -25.029 0.483 31.172 1.00 84.00 85 ALA A O 1
ATOM 659 N N . ALA A 1 86 ? -23.162 1.716 30.937 1.00 87.94 86 ALA A N 1
ATOM 660 C CA . ALA A 1 86 ? -23.549 2.317 29.662 1.00 87.94 86 ALA A CA 1
ATOM 661 C C . ALA A 1 86 ? -23.677 1.267 28.539 1.00 87.94 86 ALA A C 1
ATOM 663 O O . ALA A 1 86 ? -24.629 1.297 27.764 1.00 87.94 86 ALA A O 1
ATOM 664 N N . LEU A 1 87 ? -22.775 0.284 28.475 1.00 92.69 87 LEU A N 1
ATOM 665 C CA . LEU A 1 87 ? -22.853 -0.787 27.476 1.00 92.69 87 LEU A CA 1
ATOM 666 C C . LEU A 1 87 ? -24.011 -1.764 27.721 1.00 92.69 87 LEU A C 1
ATOM 668 O O . LEU A 1 87 ? -24.555 -2.308 26.762 1.00 92.69 87 LEU A O 1
ATOM 672 N N . LEU A 1 88 ? -24.432 -1.965 28.971 1.00 90.06 88 LEU A N 1
ATOM 673 C CA . LEU A 1 88 ? -25.648 -2.725 29.279 1.00 90.06 88 LEU A CA 1
ATOM 674 C C . LEU A 1 88 ? -26.907 -1.980 28.819 1.00 90.06 88 LEU A C 1
ATOM 676 O O . LEU A 1 88 ? -27.824 -2.606 28.286 1.00 90.06 88 LEU A O 1
ATOM 680 N N . GLU A 1 89 ? -26.936 -0.651 28.959 1.00 89.62 89 GLU A N 1
ATOM 681 C CA . GLU A 1 89 ? -27.991 0.179 28.368 1.00 89.62 89 GLU A CA 1
ATOM 682 C C . GLU A 1 89 ? -27.996 0.034 26.841 1.00 89.62 89 GLU A C 1
ATOM 684 O O . GLU A 1 89 ? -29.026 -0.331 26.271 1.00 89.62 89 GLU A O 1
ATOM 689 N N . MET A 1 90 ? -26.834 0.201 26.192 1.00 94.31 90 MET A N 1
ATOM 690 C CA . MET A 1 90 ? -26.651 -0.017 24.750 1.00 94.31 90 MET A CA 1
ATOM 691 C C . MET A 1 90 ? -27.168 -1.391 24.312 1.00 94.31 90 MET A C 1
ATOM 693 O O . MET A 1 90 ? -27.887 -1.498 23.313 1.00 94.31 90 MET A O 1
ATOM 697 N N . ALA A 1 91 ? -26.857 -2.448 25.066 1.00 90.56 91 ALA A N 1
ATOM 698 C CA . ALA A 1 91 ? -27.274 -3.807 24.748 1.00 90.56 91 ALA A CA 1
ATOM 699 C C . ALA A 1 91 ? -28.803 -3.965 24.728 1.00 90.56 91 ALA A C 1
ATOM 701 O O . ALA A 1 91 ? -29.303 -4.712 23.881 1.00 90.56 91 ALA A O 1
ATOM 702 N N . GLY A 1 92 ? -29.518 -3.239 25.596 1.00 88.38 92 GLY A N 1
ATOM 703 C CA . GLY A 1 92 ? -30.980 -3.209 25.676 1.00 88.38 92 GLY A CA 1
ATOM 704 C C . GLY A 1 92 ? -31.671 -2.270 24.678 1.00 88.38 92 GLY A C 1
ATOM 705 O O . GLY A 1 92 ? -32.896 -2.312 24.564 1.00 88.38 92 GLY A O 1
ATOM 706 N N . THR A 1 93 ? -30.928 -1.434 23.944 1.00 90.75 93 THR A N 1
ATOM 707 C CA . THR A 1 93 ? -31.519 -0.538 22.937 1.00 90.75 93 THR A CA 1
ATOM 708 C C . THR A 1 93 ? -31.920 -1.272 21.656 1.00 90.75 93 THR A C 1
ATOM 710 O O . THR A 1 93 ? -31.257 -2.211 21.209 1.00 90.75 93 THR A O 1
ATOM 713 N N . VAL A 1 94 ? -33.006 -0.804 21.029 1.00 89.50 94 VAL A N 1
ATOM 714 C CA . VAL A 1 94 ? -33.449 -1.290 19.710 1.00 89.50 94 VAL A CA 1
ATOM 715 C C . VAL A 1 94 ? -32.532 -0.761 18.606 1.00 89.50 94 VAL A C 1
ATOM 717 O O . VAL A 1 94 ? -32.107 -1.523 17.742 1.00 89.50 94 VAL A O 1
ATOM 720 N N . ASN A 1 95 ? -32.206 0.537 18.646 1.00 92.56 95 ASN A N 1
ATOM 721 C CA . ASN A 1 95 ? -31.342 1.188 17.667 1.00 92.56 95 ASN A CA 1
ATOM 722 C C . ASN A 1 95 ? -30.028 1.635 18.321 1.00 92.56 95 ASN A C 1
ATOM 724 O O . ASN A 1 95 ? -29.971 2.655 19.009 1.00 92.56 95 ASN A O 1
ATOM 728 N N . ARG A 1 96 ? -28.971 0.859 18.071 1.00 94.94 96 ARG A N 1
ATOM 729 C CA . ARG A 1 96 ? -27.633 1.115 18.613 1.00 94.94 96 ARG A CA 1
ATOM 730 C C . ARG A 1 96 ? -26.916 2.270 17.917 1.00 94.94 96 ARG A C 1
ATOM 732 O O . ARG A 1 96 ? -26.082 2.895 18.556 1.00 94.94 96 ARG A O 1
ATOM 739 N N . ASP A 1 97 ? -27.255 2.593 16.668 1.00 95.50 97 ASP A N 1
ATOM 740 C CA . ASP A 1 97 ? -26.626 3.708 15.944 1.00 95.50 97 ASP A CA 1
ATOM 741 C C . ASP A 1 97 ? -26.949 5.045 16.613 1.00 95.50 97 ASP A C 1
ATOM 743 O O . ASP A 1 97 ? -26.055 5.859 16.845 1.00 95.50 97 ASP A O 1
ATOM 747 N N . ILE A 1 98 ? -28.219 5.237 16.990 1.00 94.38 98 ILE A N 1
ATOM 748 C CA . ILE A 1 98 ? -28.653 6.398 17.779 1.00 94.38 98 ILE A CA 1
ATOM 749 C C . ILE A 1 98 ? -27.903 6.417 19.113 1.00 94.38 98 ILE A C 1
ATOM 751 O O . ILE A 1 98 ? -27.333 7.439 19.480 1.00 94.38 98 ILE A O 1
ATOM 755 N N . TRP A 1 99 ? -27.825 5.272 19.803 1.00 96.06 99 TRP A N 1
ATOM 756 C CA . TRP A 1 99 ? -27.136 5.201 21.091 1.00 96.06 99 TRP A CA 1
ATOM 757 C C . TRP A 1 99 ? -25.656 5.595 20.988 1.00 96.06 99 TRP A C 1
ATOM 759 O O . TRP A 1 99 ? -25.205 6.430 21.768 1.00 96.06 99 TRP A O 1
ATOM 769 N N . PHE A 1 100 ? -24.907 5.045 20.024 1.00 96.75 100 PHE A N 1
ATOM 770 C CA . PHE A 1 100 ? -23.486 5.366 19.846 1.00 96.75 100 PHE A CA 1
ATOM 771 C C . PHE A 1 100 ? -23.263 6.814 19.409 1.00 96.75 100 PHE A C 1
ATOM 773 O O . PHE A 1 100 ? -22.276 7.412 19.828 1.00 96.75 100 PHE A O 1
ATOM 780 N N . THR A 1 101 ? -24.184 7.381 18.626 1.00 95.00 101 THR A N 1
ATOM 781 C CA . THR A 1 101 ? -24.141 8.793 18.221 1.00 95.00 101 THR A CA 1
ATOM 782 C C . THR A 1 101 ? -24.341 9.710 19.430 1.00 95.00 101 THR A C 1
ATOM 784 O O . THR A 1 101 ? -23.552 10.627 19.650 1.00 95.00 101 THR A O 1
ATOM 787 N N . ASP A 1 102 ? -25.336 9.426 20.272 1.00 93.81 102 ASP A N 1
ATOM 788 C CA . ASP A 1 102 ? -25.636 10.234 21.460 1.00 93.81 102 ASP A CA 1
ATOM 789 C C . ASP A 1 102 ? -24.581 10.070 22.574 1.00 93.81 102 ASP A C 1
ATOM 791 O O . ASP A 1 102 ? -24.405 10.963 23.405 1.00 93.81 102 ASP A O 1
ATOM 795 N N . HIS A 1 103 ? -23.859 8.942 22.594 1.00 92.75 103 HIS A N 1
ATOM 796 C CA . HIS A 1 103 ? -22.861 8.604 23.616 1.00 92.75 103 HIS A CA 1
ATOM 797 C C . HIS A 1 103 ? -21.414 8.619 23.098 1.00 92.75 103 HIS A C 1
ATOM 799 O O . HIS A 1 103 ? -20.534 8.056 23.756 1.00 92.75 103 HIS A O 1
ATOM 805 N N . GLU A 1 104 ? -21.134 9.282 21.968 1.00 93.88 104 GLU A N 1
ATOM 806 C CA . GLU A 1 104 ? -19.801 9.292 21.344 1.00 93.88 104 GLU A CA 1
ATOM 807 C C . GLU A 1 104 ? -18.699 9.674 22.342 1.00 93.88 104 GLU A C 1
ATOM 809 O O . GLU A 1 104 ? -17.726 8.940 22.506 1.00 93.88 104 GLU A O 1
ATOM 814 N N . ALA A 1 105 ? -18.851 10.808 23.034 1.00 89.94 105 ALA A N 1
ATOM 815 C CA . ALA A 1 105 ? -17.816 11.328 23.928 1.00 89.94 105 ALA A CA 1
ATOM 816 C C . ALA A 1 105 ? -17.491 10.349 25.069 1.00 89.94 105 ALA A C 1
ATOM 818 O O . ALA A 1 105 ? -16.322 10.120 25.392 1.00 89.94 105 ALA A O 1
ATOM 819 N N . LEU A 1 106 ? -18.525 9.728 25.647 1.00 88.88 106 LEU A N 1
ATOM 820 C CA . LEU A 1 106 ? -18.362 8.706 26.677 1.00 88.88 106 LEU A CA 1
ATOM 821 C C . LEU A 1 106 ? -17.635 7.486 26.107 1.00 88.88 106 LEU A C 1
ATOM 823 O O . LEU A 1 106 ? -16.640 7.055 26.682 1.00 88.88 106 LEU A O 1
ATOM 827 N N . PHE A 1 107 ? -18.109 6.950 24.981 1.00 95.75 107 PHE A N 1
ATOM 828 C CA . PHE A 1 107 ? -17.548 5.737 24.396 1.00 95.75 107 PHE A CA 1
ATOM 829 C C . PHE A 1 107 ? -16.086 5.929 23.992 1.00 95.75 107 PHE A C 1
ATOM 831 O O . PHE A 1 107 ? -15.241 5.130 24.383 1.00 95.75 107 PHE A O 1
ATOM 838 N N . ARG A 1 108 ? -15.771 7.021 23.285 1.00 95.00 108 ARG A N 1
ATOM 839 C CA . ARG A 1 108 ? -14.411 7.324 22.820 1.00 95.00 108 ARG A CA 1
ATOM 840 C C . ARG A 1 108 ? -13.433 7.534 23.973 1.00 95.00 108 ARG A C 1
ATOM 842 O O . ARG A 1 108 ? -12.358 6.950 23.960 1.00 95.00 108 ARG A O 1
ATOM 849 N N . SER A 1 109 ? -13.825 8.294 24.997 1.00 90.25 109 SER A N 1
ATOM 850 C CA . SER A 1 109 ? -12.970 8.489 26.178 1.00 90.25 109 SER A CA 1
ATOM 851 C C . SER A 1 109 ? -12.696 7.186 26.936 1.00 90.25 109 SER A C 1
ATOM 853 O O . SER A 1 109 ? -11.598 6.994 27.453 1.00 90.25 109 SER A O 1
ATOM 855 N N . ALA A 1 110 ? -13.674 6.277 26.981 1.00 91.00 110 ALA A N 1
ATOM 856 C CA . ALA A 1 110 ? -13.550 5.012 27.687 1.00 91.00 110 ALA A CA 1
ATOM 857 C C . ALA A 1 110 ? -12.637 4.021 26.950 1.00 91.00 110 ALA A C 1
ATOM 859 O O . ALA A 1 110 ? -11.777 3.416 27.581 1.00 91.00 110 ALA A O 1
ATOM 860 N N . ILE A 1 111 ? -12.769 3.874 25.629 1.00 96.25 111 ILE A N 1
ATOM 861 C CA . ILE A 1 111 ? -11.949 2.928 24.847 1.00 96.25 111 ILE A CA 1
ATOM 862 C C . ILE A 1 111 ? -10.472 3.349 24.727 1.00 96.25 111 ILE A C 1
ATOM 864 O O . ILE A 1 111 ? -9.618 2.511 24.445 1.00 96.25 111 ILE A O 1
ATOM 868 N N . ASP A 1 112 ? -10.145 4.618 24.975 1.00 95.12 112 ASP A N 1
ATOM 869 C CA . ASP A 1 112 ? -8.754 5.088 25.019 1.00 95.12 112 ASP A CA 1
ATOM 870 C C . ASP A 1 112 ? -8.064 4.831 26.373 1.00 95.12 112 ASP A C 1
ATOM 872 O O . ASP A 1 112 ? -6.864 5.067 26.509 1.00 95.12 112 ASP A O 1
ATOM 876 N N . ASN A 1 113 ? -8.785 4.298 27.365 1.00 92.12 113 ASN A N 1
ATOM 877 C CA . ASN A 1 113 ? -8.224 3.878 28.646 1.00 92.12 113 ASN A CA 1
ATOM 878 C C . ASN A 1 113 ? -7.755 2.409 28.607 1.00 92.12 113 ASN A C 1
ATOM 880 O O . ASN A 1 113 ? -8.516 1.521 28.226 1.00 92.12 113 ASN A O 1
ATOM 884 N N . ASP A 1 114 ? -6.527 2.139 29.064 1.00 88.88 114 ASP A N 1
ATOM 885 C CA . ASP A 1 114 ? -5.903 0.804 29.008 1.00 88.88 114 ASP A CA 1
ATOM 886 C C . ASP A 1 114 ? -6.658 -0.273 29.811 1.00 88.88 114 ASP A C 1
ATOM 888 O O . ASP A 1 114 ? -6.807 -1.413 29.355 1.00 88.88 114 ASP A O 1
ATOM 892 N N . GLU A 1 115 ? -7.159 0.073 31.002 1.00 87.56 115 GLU A N 1
ATOM 893 C CA . GLU A 1 115 ? -7.902 -0.862 31.856 1.00 87.56 115 GLU A CA 1
ATOM 894 C C . GLU A 1 115 ? -9.247 -1.221 31.225 1.00 87.56 115 GLU A C 1
ATOM 896 O O . GLU A 1 115 ? -9.629 -2.391 31.182 1.00 87.56 115 GLU A O 1
ATOM 901 N N . VAL A 1 116 ? -9.947 -0.219 30.685 1.00 92.06 116 VAL A N 1
ATOM 902 C CA . VAL A 1 116 ? -11.219 -0.407 29.981 1.00 92.06 116 VAL A CA 1
ATOM 903 C C . VAL A 1 116 ? -11.028 -1.214 28.702 1.00 92.06 116 VAL A C 1
ATOM 905 O O . VAL A 1 116 ? -11.811 -2.126 28.450 1.00 92.06 116 VAL A O 1
ATOM 908 N N . ALA A 1 117 ? -9.992 -0.925 27.917 1.00 95.25 117 ALA A N 1
ATOM 909 C CA . ALA A 1 117 ? -9.662 -1.665 26.704 1.00 95.25 117 ALA A CA 1
ATOM 910 C C . ALA A 1 117 ? -9.395 -3.147 26.999 1.00 95.25 117 ALA A C 1
ATOM 912 O O . ALA A 1 117 ? -9.964 -4.032 26.355 1.00 95.25 117 ALA A O 1
ATOM 913 N N . THR A 1 118 ? -8.577 -3.421 28.020 1.00 93.81 118 THR A N 1
ATOM 914 C CA . THR A 1 118 ? -8.272 -4.786 28.473 1.00 93.81 118 THR A CA 1
ATOM 915 C C . THR A 1 118 ? -9.526 -5.494 28.977 1.00 93.81 118 THR A C 1
ATOM 917 O O . THR A 1 118 ? -9.762 -6.657 28.649 1.00 93.81 118 THR A O 1
ATOM 920 N N . TRP A 1 119 ? -10.359 -4.790 29.746 1.00 95.88 119 TRP A N 1
ATOM 921 C CA . TRP A 1 119 ? -11.631 -5.309 30.238 1.00 95.88 119 TRP A CA 1
ATOM 922 C C . TRP A 1 119 ? -12.606 -5.631 29.097 1.00 95.88 119 TRP A C 1
ATOM 924 O O . TRP A 1 119 ? -13.192 -6.711 29.094 1.00 95.88 119 TRP A O 1
ATOM 934 N N . LEU A 1 120 ? -12.749 -4.742 28.111 1.00 97.19 120 LEU A N 1
ATOM 935 C CA . LEU A 1 120 ? -13.654 -4.918 26.973 1.00 97.19 120 LEU A CA 1
ATOM 936 C C . LEU A 1 120 ? -13.223 -6.090 26.078 1.00 97.19 120 LEU A C 1
ATOM 938 O O . LEU A 1 120 ? -14.075 -6.806 25.560 1.00 97.19 120 LEU A O 1
ATOM 942 N N . ALA A 1 121 ? -11.915 -6.308 25.917 1.00 97.62 121 ALA A N 1
ATOM 943 C CA . ALA A 1 121 ? -11.362 -7.434 25.164 1.00 97.62 121 ALA A CA 1
ATOM 944 C C . ALA A 1 121 ? -11.395 -8.770 25.935 1.00 97.62 121 ALA A C 1
ATOM 946 O O . ALA A 1 121 ? -11.093 -9.821 25.367 1.00 97.62 121 ALA A O 1
ATOM 947 N N . ALA A 1 122 ? -11.734 -8.764 27.227 1.00 92.75 122 ALA A N 1
ATOM 948 C CA . ALA A 1 122 ? -11.771 -9.981 28.022 1.00 92.75 122 ALA A CA 1
ATOM 949 C C . ALA A 1 122 ? -12.918 -10.901 27.579 1.00 92.75 122 ALA A C 1
ATOM 951 O O . ALA A 1 122 ? -14.028 -10.453 27.303 1.00 92.75 122 ALA A O 1
ATOM 952 N N . LYS A 1 123 ? -12.691 -12.220 27.639 1.00 90.69 123 LYS A N 1
ATOM 953 C CA . LYS A 1 123 ? -13.703 -13.245 27.319 1.00 90.69 123 LYS A CA 1
ATOM 954 C C . LYS A 1 123 ? -15.024 -13.060 28.082 1.00 90.69 123 LYS A C 1
ATOM 956 O O . LYS A 1 123 ? -16.089 -13.360 27.564 1.00 90.69 123 LYS A O 1
ATOM 961 N N . ALA A 1 124 ? -14.973 -12.527 29.304 1.00 88.75 124 ALA A N 1
ATOM 962 C CA . ALA A 1 124 ? -16.173 -12.236 30.089 1.00 88.75 124 ALA A CA 1
ATOM 963 C C . ALA A 1 124 ? -17.104 -11.189 29.439 1.00 88.75 124 ALA A C 1
ATOM 965 O O . ALA A 1 124 ? -18.276 -11.131 29.798 1.00 88.75 124 ALA A O 1
ATOM 966 N N . GLN A 1 125 ? -16.596 -10.373 28.509 1.00 93.81 125 GLN A N 1
ATOM 967 C CA . GLN A 1 125 ? -17.330 -9.312 27.813 1.00 93.81 125 GLN A CA 1
ATOM 968 C C . GLN A 1 125 ? -17.620 -9.650 26.343 1.00 93.81 125 GLN A C 1
ATOM 970 O O . GLN A 1 125 ? -17.997 -8.765 25.580 1.00 93.81 125 GLN A O 1
ATOM 975 N N . GLU A 1 126 ? -17.482 -10.918 25.936 1.00 95.69 126 GLU A N 1
ATOM 976 C CA . GLU A 1 126 ? -17.628 -11.371 24.543 1.00 95.69 126 GLU A CA 1
ATOM 977 C C . GLU A 1 126 ? -18.938 -10.893 23.893 1.00 95.69 126 GLU A C 1
ATOM 979 O O . GLU A 1 126 ? -18.924 -10.334 22.799 1.00 95.69 126 GLU A O 1
ATOM 984 N N . ASP A 1 127 ? -20.068 -11.029 24.590 1.00 95.50 127 ASP A N 1
ATOM 985 C CA . ASP A 1 127 ? -21.380 -10.613 24.079 1.00 95.50 127 ASP A CA 1
ATOM 986 C C . ASP A 1 127 ? -21.483 -9.090 23.865 1.00 95.50 127 ASP A C 1
ATOM 988 O O . ASP A 1 127 ? -22.052 -8.625 22.873 1.00 95.50 127 ASP A O 1
ATOM 992 N N . ILE A 1 128 ? -20.898 -8.303 24.771 1.00 96.00 128 ILE A N 1
ATOM 993 C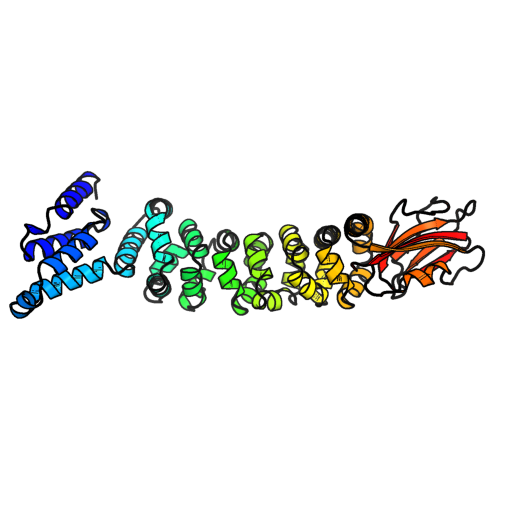 CA . ILE A 1 128 ? -20.867 -6.840 24.671 1.00 96.00 128 ILE A CA 1
ATOM 994 C C . ILE A 1 128 ? -19.938 -6.411 23.535 1.00 96.00 128 ILE A C 1
ATOM 996 O O . ILE A 1 128 ? -20.337 -5.611 22.685 1.00 96.00 128 ILE A O 1
ATOM 1000 N N . LEU A 1 129 ? -18.728 -6.969 23.478 1.00 98.06 129 LEU A N 1
ATOM 1001 C CA . LEU A 1 129 ? -17.764 -6.673 22.424 1.00 98.06 129 LEU A CA 1
ATOM 1002 C C . LEU A 1 129 ? -18.321 -7.044 21.044 1.00 98.06 129 LEU A C 1
ATOM 1004 O O . LEU A 1 129 ? -18.215 -6.248 20.114 1.00 98.06 129 LEU A O 1
ATOM 1008 N N . ASN A 1 130 ? -18.978 -8.198 20.914 1.00 97.69 130 ASN A N 1
ATOM 1009 C CA . ASN A 1 130 ? -19.611 -8.619 19.667 1.00 97.69 130 ASN A CA 1
ATOM 1010 C C . ASN A 1 130 ? -20.695 -7.622 19.218 1.00 97.69 130 ASN A C 1
ATOM 1012 O O . ASN A 1 130 ? -20.747 -7.240 18.050 1.00 97.69 130 ASN A O 1
ATOM 1016 N N . LYS A 1 131 ? -21.528 -7.116 20.140 1.00 96.88 131 LYS A N 1
ATOM 1017 C CA . LYS A 1 131 ? -22.506 -6.059 19.820 1.00 96.88 131 LYS A CA 1
ATOM 1018 C C . LYS A 1 131 ? -21.837 -4.769 19.333 1.00 96.88 131 LYS A C 1
ATOM 1020 O O . LYS A 1 131 ? -22.348 -4.158 18.396 1.00 96.88 131 LYS A O 1
ATOM 1025 N N . CYS A 1 132 ? -20.711 -4.375 19.931 1.00 97.75 132 CYS A N 1
ATOM 1026 C CA . CYS A 1 132 ? -19.935 -3.217 19.484 1.00 97.75 132 CYS A CA 1
ATOM 1027 C C . CYS A 1 132 ? -19.331 -3.443 18.088 1.00 97.75 132 CYS A C 1
ATOM 1029 O O . CYS A 1 132 ? -19.504 -2.613 17.204 1.00 97.75 132 CYS A O 1
ATOM 1031 N N . LEU A 1 133 ? -18.671 -4.578 17.851 1.00 98.25 133 LEU A N 1
ATOM 1032 C CA . LEU A 1 133 ? -18.009 -4.884 16.575 1.00 98.25 133 LEU A CA 1
ATOM 1033 C C . LEU A 1 133 ? -18.990 -5.028 15.403 1.00 98.25 133 LEU A C 1
ATOM 1035 O O . LEU A 1 133 ? -18.651 -4.709 14.266 1.00 98.25 133 LEU A O 1
ATOM 1039 N N . ARG A 1 134 ? -20.222 -5.474 15.672 1.00 97.12 134 ARG A N 1
ATOM 1040 C CA . ARG A 1 134 ? -21.292 -5.579 14.667 1.00 97.12 134 ARG A CA 1
ATOM 1041 C C . ARG A 1 134 ? -22.029 -4.263 14.413 1.00 97.12 134 ARG A C 1
ATOM 1043 O O . ARG A 1 134 ? -22.890 -4.224 13.538 1.00 97.12 134 ARG A O 1
ATOM 1050 N N . ASN A 1 135 ? -21.727 -3.204 15.163 1.00 97.62 135 ASN A N 1
ATOM 1051 C CA . ASN A 1 135 ? -22.250 -1.868 14.918 1.00 97.62 135 ASN A CA 1
ATOM 1052 C C . ASN A 1 135 ? -21.207 -1.025 14.174 1.00 97.62 135 ASN A C 1
ATOM 1054 O O . ASN A 1 135 ? -20.096 -0.830 14.660 1.00 97.62 135 ASN A O 1
ATOM 1058 N N . ARG A 1 136 ? -21.573 -0.482 13.009 1.00 97.62 136 ARG A N 1
ATOM 1059 C CA . ARG A 1 136 ? -20.638 0.236 12.131 1.00 97.62 136 ARG A CA 1
ATOM 1060 C C . ARG A 1 136 ? -19.994 1.461 12.795 1.00 97.62 136 ARG A C 1
ATOM 1062 O O . ARG A 1 136 ? -18.809 1.710 12.577 1.00 97.62 136 ARG A O 1
ATOM 1069 N N . ILE A 1 137 ? -20.753 2.208 13.602 1.00 97.81 137 ILE A N 1
ATOM 1070 C CA . ILE A 1 137 ? -20.270 3.415 14.292 1.00 97.81 137 ILE A CA 1
ATOM 1071 C C . ILE A 1 137 ? -19.262 3.025 15.377 1.00 97.81 137 ILE A C 1
ATOM 1073 O O . ILE A 1 137 ? -18.137 3.527 15.394 1.00 97.81 137 ILE A O 1
ATOM 1077 N N . ALA A 1 138 ? -19.627 2.071 16.234 1.00 98.12 138 ALA A N 1
ATOM 1078 C CA . ALA A 1 138 ? -18.744 1.587 17.289 1.00 98.12 138 ALA A CA 1
ATOM 1079 C C . ALA A 1 138 ? -17.480 0.929 16.731 1.00 98.12 138 ALA A C 1
ATOM 1081 O O . ALA A 1 138 ? -16.389 1.210 17.216 1.00 98.12 138 ALA A O 1
ATOM 1082 N N . LEU A 1 139 ? -17.598 0.126 15.670 1.00 98.62 139 LEU A N 1
ATOM 1083 C CA . LEU A 1 139 ? -16.458 -0.436 14.949 1.00 98.62 139 LEU A CA 1
ATOM 1084 C C . LEU A 1 139 ? -15.495 0.661 14.468 1.00 98.62 139 LEU A C 1
ATOM 1086 O O . LEU A 1 139 ? -14.282 0.519 14.615 1.00 98.62 139 LEU A O 1
ATOM 1090 N N . GLY A 1 140 ? -16.026 1.775 13.956 1.00 98.31 140 GLY A N 1
ATOM 1091 C CA . GLY A 1 140 ? -15.235 2.940 13.562 1.00 98.31 140 GLY A CA 1
ATOM 1092 C C . GLY A 1 140 ? -14.522 3.603 14.739 1.00 98.31 140 GLY A C 1
ATOM 1093 O O . GLY A 1 140 ? -13.351 3.961 14.622 1.00 98.31 140 GLY A O 1
ATOM 1094 N N . TYR A 1 141 ? -15.181 3.741 15.892 1.00 98.56 141 TYR A N 1
ATOM 1095 C CA . TYR A 1 141 ? -14.541 4.254 17.109 1.00 98.56 141 TYR A CA 1
ATOM 1096 C C . TYR A 1 141 ? -13.442 3.312 17.621 1.00 98.56 141 TYR A C 1
ATOM 1098 O O . TYR A 1 141 ? -12.345 3.769 17.938 1.00 98.56 141 TYR A O 1
ATOM 1106 N N . LEU A 1 142 ? -13.690 1.999 17.630 1.00 98.62 142 LEU A N 1
ATOM 1107 C CA . LEU A 1 142 ? -12.710 0.982 18.026 1.00 98.62 142 LEU A CA 1
ATOM 1108 C C . LEU A 1 142 ? -11.485 0.985 17.099 1.00 98.62 142 LEU A C 1
ATOM 1110 O O . LEU A 1 142 ? -10.359 0.903 17.578 1.00 98.62 142 LEU A O 1
ATOM 1114 N N . ALA A 1 143 ? -11.685 1.150 15.789 1.00 98.44 143 ALA A N 1
ATOM 1115 C CA . ALA A 1 143 ? -10.603 1.248 14.809 1.00 98.44 143 ALA A CA 1
ATOM 1116 C C . ALA A 1 143 ? -9.779 2.547 14.936 1.00 98.44 143 ALA A C 1
ATOM 1118 O O . ALA A 1 143 ? -8.623 2.596 14.511 1.00 98.44 143 ALA A O 1
ATOM 1119 N N . GLN A 1 144 ? -10.354 3.611 15.505 1.00 98.25 144 GLN A N 1
ATOM 1120 C CA . GLN A 1 144 ? -9.652 4.868 15.793 1.00 98.25 144 GLN A CA 1
ATOM 1121 C C . GLN A 1 144 ? -8.862 4.821 17.106 1.00 98.25 144 GLN A C 1
ATOM 1123 O O . GLN A 1 144 ? -7.864 5.529 17.231 1.00 98.25 144 GLN A O 1
ATOM 1128 N N . SER A 1 145 ? -9.270 3.990 18.065 1.00 98.31 145 SER A N 1
ATOM 1129 C CA . SER A 1 145 ? -8.559 3.824 19.332 1.00 98.31 145 SER A CA 1
ATOM 1130 C C . SER A 1 145 ? -7.410 2.833 19.180 1.00 98.31 145 SER A C 1
ATOM 1132 O O . SER A 1 145 ? -7.619 1.622 19.106 1.00 98.31 145 SER A O 1
ATOM 1134 N N . GLN A 1 146 ? -6.167 3.323 19.173 1.00 97.81 146 GLN A N 1
ATOM 1135 C CA . GLN A 1 146 ? -4.999 2.435 19.157 1.00 97.81 146 GLN A CA 1
ATOM 1136 C C . GLN A 1 146 ? -4.970 1.524 20.395 1.00 97.81 146 GLN A C 1
ATOM 1138 O O . GLN A 1 146 ? -4.580 0.359 20.283 1.00 97.81 146 GLN A O 1
ATOM 1143 N N . THR A 1 147 ? -5.391 2.041 21.552 1.00 97.25 147 THR A N 1
ATOM 1144 C CA . THR A 1 147 ? -5.428 1.327 22.832 1.00 97.25 147 THR A CA 1
ATOM 1145 C C . THR A 1 147 ? -6.357 0.119 22.762 1.00 97.25 147 THR A C 1
ATOM 1147 O O . THR A 1 147 ? -5.910 -1.021 22.914 1.00 97.25 147 THR A O 1
ATOM 1150 N N . THR A 1 148 ? -7.630 0.333 22.418 1.00 98.44 148 THR A N 1
ATOM 1151 C CA . THR A 1 148 ? -8.587 -0.775 22.312 1.00 98.44 148 THR A CA 1
ATOM 1152 C C . THR A 1 148 ? -8.329 -1.673 21.106 1.00 98.44 148 THR A C 1
ATOM 1154 O O . THR A 1 148 ? -8.439 -2.891 21.240 1.00 98.44 148 THR A O 1
ATOM 1157 N N . ALA A 1 149 ? -7.902 -1.138 19.956 1.00 98.69 149 ALA A N 1
ATOM 1158 C CA . ALA A 1 149 ? -7.487 -1.977 18.830 1.00 98.69 149 ALA A CA 1
ATOM 1159 C C . ALA A 1 149 ? -6.349 -2.933 19.227 1.00 98.69 149 ALA A C 1
ATOM 1161 O O . ALA A 1 149 ? -6.380 -4.104 18.856 1.00 98.69 149 ALA A O 1
ATOM 1162 N N . THR A 1 150 ? -5.376 -2.471 20.022 1.00 98.56 150 THR A N 1
ATOM 1163 C CA . THR A 1 150 ? -4.295 -3.326 20.541 1.00 98.56 150 THR A CA 1
ATOM 1164 C C . THR A 1 150 ? -4.842 -4.410 21.466 1.00 98.56 150 THR A C 1
ATOM 1166 O O . THR A 1 150 ? -4.500 -5.575 21.283 1.00 98.56 150 THR A O 1
ATOM 1169 N N . ALA A 1 151 ? -5.726 -4.065 22.407 1.00 98.25 151 ALA A N 1
ATOM 1170 C CA . ALA A 1 151 ? -6.318 -5.038 23.326 1.00 98.25 151 ALA A CA 1
ATOM 1171 C C . ALA A 1 151 ? -7.150 -6.115 22.601 1.00 98.25 151 ALA A C 1
ATOM 1173 O O . ALA A 1 151 ? -7.004 -7.302 22.890 1.00 98.25 151 ALA A O 1
ATOM 1174 N N . ILE A 1 152 ? -7.975 -5.716 21.625 1.00 98.69 152 ILE A N 1
ATOM 1175 C CA . ILE A 1 152 ? -8.796 -6.636 20.822 1.00 98.69 152 ILE A CA 1
ATOM 1176 C C . ILE A 1 152 ? -7.911 -7.566 19.991 1.00 98.69 152 ILE A C 1
ATOM 1178 O O . ILE A 1 152 ? -8.114 -8.775 19.995 1.00 98.69 152 ILE A O 1
ATOM 1182 N N . LEU A 1 153 ? -6.925 -7.016 19.277 1.00 98.44 153 LEU A N 1
ATOM 1183 C CA . LEU A 1 153 ? -6.107 -7.785 18.337 1.00 98.44 153 LEU A CA 1
ATOM 1184 C C . LEU A 1 153 ? -5.049 -8.661 19.024 1.00 98.44 153 LEU A C 1
ATOM 1186 O O . LEU A 1 153 ? -4.589 -9.626 18.420 1.00 98.44 153 LEU A O 1
ATOM 1190 N N . ALA A 1 154 ? -4.683 -8.360 20.274 1.00 97.50 154 ALA A N 1
ATOM 1191 C CA . ALA A 1 154 ? -3.784 -9.185 21.081 1.00 97.50 154 ALA A CA 1
ATOM 1192 C C . ALA A 1 154 ? -4.497 -10.335 21.819 1.00 97.50 154 ALA A C 1
ATOM 1194 O O . ALA A 1 154 ? -3.836 -11.263 22.283 1.00 97.50 154 ALA A O 1
ATOM 1195 N N . ASN A 1 155 ? -5.826 -10.286 21.952 1.00 97.38 155 ASN A N 1
ATOM 1196 C CA . ASN A 1 155 ? -6.612 -11.322 22.617 1.00 97.38 155 ASN A CA 1
ATOM 1197 C C . ASN A 1 155 ? -7.248 -12.266 21.588 1.00 97.38 155 ASN A C 1
ATOM 1199 O O . ASN A 1 155 ? -7.980 -11.826 20.710 1.00 97.38 155 ASN A O 1
ATOM 1203 N N . GLU A 1 156 ? -7.020 -13.573 21.716 1.00 96.06 156 GLU A N 1
ATOM 1204 C CA . GLU A 1 156 ? -7.484 -14.575 20.746 1.00 96.06 156 GLU A CA 1
ATOM 1205 C C . GLU A 1 156 ? -9.010 -14.563 20.532 1.00 96.06 156 GLU A C 1
ATOM 1207 O O . GLU A 1 156 ? -9.476 -14.543 19.392 1.00 96.06 156 GLU A O 1
ATOM 1212 N N . THR A 1 157 ? -9.797 -14.524 21.613 1.00 96.31 157 THR A N 1
ATOM 1213 C CA . THR A 1 157 ? -11.268 -14.534 21.538 1.00 96.31 157 THR A CA 1
ATOM 1214 C C . THR A 1 157 ? -11.802 -13.228 20.951 1.00 96.31 157 THR A C 1
ATOM 1216 O O . THR A 1 157 ? -12.652 -13.247 20.062 1.00 96.31 157 THR A O 1
ATOM 1219 N N . ALA A 1 158 ? -11.276 -12.085 21.396 1.00 98.38 158 ALA A N 1
ATOM 1220 C CA . ALA A 1 158 ? -11.675 -10.782 20.869 1.00 98.38 158 ALA A CA 1
ATOM 1221 C C . ALA A 1 158 ? -11.271 -10.606 19.395 1.00 98.38 158 ALA A C 1
ATOM 1223 O O . ALA A 1 158 ? -12.043 -10.070 18.600 1.00 98.38 158 ALA A O 1
ATOM 1224 N N . CYS A 1 159 ? -10.091 -11.096 19.010 1.00 98.56 159 CYS A N 1
ATOM 1225 C CA . CYS A 1 159 ? -9.611 -11.070 17.634 1.00 98.56 159 CYS A CA 1
ATOM 1226 C C . CYS A 1 159 ? -10.488 -11.934 16.717 1.00 98.56 159 CYS A C 1
ATOM 1228 O O . CYS A 1 159 ? -10.765 -11.525 15.591 1.00 98.56 159 CYS A O 1
ATOM 1230 N N . ALA A 1 160 ? -10.971 -13.088 17.190 1.00 98.19 160 ALA A N 1
ATOM 1231 C CA . ALA A 1 160 ? -11.928 -13.903 16.442 1.00 98.19 160 ALA A CA 1
ATOM 1232 C C . ALA A 1 160 ? -13.235 -13.137 16.173 1.00 98.19 160 ALA A C 1
ATOM 1234 O O . ALA A 1 160 ? -13.638 -13.013 15.019 1.00 98.19 160 ALA A O 1
ATOM 1235 N N . LEU A 1 161 ? -13.826 -12.509 17.199 1.00 98.50 161 LEU A N 1
ATOM 1236 C CA . LEU A 1 161 ? -15.009 -11.655 17.017 1.00 98.50 161 LEU A CA 1
ATOM 1237 C C . LEU A 1 161 ? -14.756 -10.493 16.049 1.00 98.50 161 LEU A C 1
ATOM 1239 O O . LEU A 1 161 ? -15.633 -10.124 15.270 1.00 98.50 161 LEU A O 1
ATOM 1243 N N . TRP A 1 162 ? -13.563 -9.897 16.111 1.00 98.62 162 TRP A N 1
ATOM 1244 C CA . TRP A 1 162 ? -13.164 -8.818 15.213 1.00 98.62 162 TRP A CA 1
ATOM 1245 C C . TRP A 1 162 ? -13.124 -9.288 13.758 1.00 98.62 162 TRP A C 1
ATOM 1247 O O . TRP A 1 162 ? -13.675 -8.599 12.902 1.00 98.62 162 TRP A O 1
ATOM 1257 N N . LYS A 1 163 ? -12.556 -10.471 13.482 1.00 98.06 163 LYS A N 1
ATOM 1258 C CA . LYS A 1 163 ? -12.534 -11.078 12.138 1.00 98.06 163 LYS A CA 1
ATOM 1259 C C . LYS A 1 163 ? -13.940 -11.345 11.590 1.00 98.06 163 LYS A C 1
ATOM 1261 O O . LYS A 1 163 ? -14.136 -11.208 10.385 1.00 98.06 163 LYS A O 1
ATOM 1266 N N . ASP A 1 164 ? -14.894 -11.657 12.466 1.00 97.56 164 ASP A N 1
ATOM 1267 C CA . ASP A 1 164 ? -16.289 -11.971 12.123 1.00 97.56 164 ASP A CA 1
ATOM 1268 C C . ASP A 1 164 ? -17.199 -10.732 11.986 1.00 97.56 164 ASP A C 1
ATOM 1270 O O . ASP A 1 164 ? -18.403 -10.854 11.718 1.00 97.56 164 ASP A O 1
ATOM 1274 N N . ALA A 1 165 ? -16.662 -9.522 12.178 1.00 98.06 165 ALA A N 1
ATOM 1275 C CA . ALA A 1 165 ? -17.441 -8.296 12.062 1.00 98.06 165 ALA A CA 1
ATOM 1276 C C . ALA A 1 165 ? -17.875 -8.046 10.596 1.00 98.06 165 ALA A C 1
ATOM 1278 O O . ALA A 1 165 ? -17.033 -7.997 9.697 1.00 98.06 165 ALA A O 1
ATOM 1279 N N . PRO A 1 166 ? -19.179 -7.838 10.321 1.00 96.38 166 PRO A N 1
ATOM 1280 C CA . PRO A 1 166 ? -19.719 -7.822 8.955 1.00 96.38 166 PRO A CA 1
ATOM 1281 C C . PRO A 1 166 ? -19.189 -6.668 8.094 1.00 96.38 166 PRO A C 1
ATOM 1283 O O . PRO A 1 166 ? -18.906 -6.854 6.913 1.00 96.38 166 PRO A O 1
ATOM 1286 N N . ASP A 1 167 ? -19.006 -5.490 8.693 1.00 97.00 167 ASP A N 1
ATOM 1287 C CA . ASP A 1 167 ? -18.507 -4.292 8.008 1.00 97.00 167 ASP A CA 1
ATOM 1288 C C . ASP A 1 167 ? -17.008 -4.063 8.245 1.00 97.00 167 ASP A C 1
ATOM 1290 O O . ASP A 1 167 ? -16.504 -2.965 7.986 1.00 97.00 167 ASP A O 1
ATOM 1294 N N . LEU A 1 168 ? -16.279 -5.089 8.719 1.00 98.31 168 LEU A N 1
ATOM 1295 C CA . LEU A 1 168 ? -14.874 -4.976 9.116 1.00 98.31 168 LEU A CA 1
ATOM 1296 C C . LEU A 1 168 ? -14.047 -4.246 8.063 1.00 98.31 168 LEU A C 1
ATOM 1298 O O . LEU A 1 168 ? -13.449 -3.204 8.329 1.00 98.31 168 LEU A O 1
ATOM 1302 N N . TRP A 1 169 ? -14.056 -4.776 6.845 1.00 97.88 169 TRP A N 1
ATOM 1303 C CA . TRP A 1 169 ? -13.223 -4.273 5.761 1.00 97.88 169 TRP A CA 1
ATOM 1304 C C . TRP A 1 169 ? -13.785 -3.016 5.098 1.00 97.88 169 TRP A C 1
ATOM 1306 O O . TRP A 1 169 ? -13.055 -2.318 4.407 1.00 97.88 169 TRP A O 1
ATOM 1316 N N . GLN A 1 170 ? -15.042 -2.657 5.359 1.00 97.44 170 GLN A N 1
ATOM 1317 C CA . GLN A 1 170 ? -15.583 -1.369 4.924 1.00 97.44 170 GLN A CA 1
ATOM 1318 C C . GLN A 1 170 ? -15.163 -0.229 5.856 1.00 97.44 170 GLN A C 1
ATOM 1320 O O . GLN A 1 170 ? -15.048 0.909 5.406 1.00 97.44 170 GLN A O 1
ATOM 1325 N N . VAL A 1 171 ? -14.958 -0.511 7.146 1.00 98.19 171 VAL A N 1
ATOM 1326 C CA . VAL A 1 171 ? -14.700 0.504 8.179 1.00 98.19 171 VAL A CA 1
ATOM 1327 C C . VAL A 1 171 ? -13.229 0.554 8.572 1.00 98.19 171 VAL A C 1
ATOM 1329 O O . VAL A 1 171 ? -12.605 1.608 8.491 1.00 98.19 171 VAL A O 1
ATOM 1332 N N . TRP A 1 172 ? -12.645 -0.575 8.974 1.00 98.44 172 TRP A N 1
ATOM 1333 C CA . TRP A 1 172 ? -11.324 -0.617 9.605 1.00 98.44 172 TRP A CA 1
ATOM 1334 C C . TRP A 1 172 ? -10.200 -0.026 8.739 1.00 98.44 172 TRP A C 1
ATOM 1336 O O . TRP A 1 172 ? -9.427 0.782 9.259 1.00 98.44 172 TRP A O 1
ATOM 1346 N N . PRO A 1 173 ? -10.124 -0.306 7.417 1.00 98.31 173 PRO A N 1
ATOM 1347 C CA . PRO A 1 173 ? -9.103 0.282 6.550 1.00 98.31 173 PRO A CA 1
ATOM 1348 C C . PRO A 1 173 ? -9.155 1.809 6.452 1.00 98.31 173 PRO A C 1
ATOM 1350 O O . PRO A 1 173 ? -8.171 2.421 6.039 1.00 98.31 173 PRO A O 1
ATOM 1353 N N . GLN A 1 174 ? -10.268 2.450 6.820 1.00 97.25 174 GLN A N 1
ATOM 1354 C CA . GLN A 1 174 ? -10.377 3.911 6.817 1.00 97.25 174 GLN A CA 1
ATOM 1355 C C . GLN A 1 174 ? -9.651 4.559 8.007 1.00 97.25 174 GLN A C 1
ATOM 1357 O O . GLN A 1 174 ? -9.409 5.766 7.985 1.00 97.25 174 GLN A O 1
ATOM 1362 N N . HIS A 1 175 ? -9.250 3.783 9.019 1.00 97.81 175 HIS A N 1
ATOM 1363 C CA . HIS A 1 175 ? -8.695 4.297 10.269 1.00 97.81 175 HIS A CA 1
ATOM 1364 C C . HIS A 1 175 ? -7.236 3.861 10.470 1.00 97.81 175 HIS A C 1
ATOM 1366 O O . HIS A 1 175 ? -6.927 2.702 10.753 1.00 97.81 175 HIS A O 1
ATOM 1372 N N . ALA A 1 176 ? -6.317 4.826 10.355 1.00 97.06 176 ALA A N 1
ATOM 1373 C CA . ALA A 1 176 ? -4.878 4.592 10.487 1.00 97.06 176 ALA A CA 1
ATOM 1374 C C . ALA A 1 176 ? -4.442 3.965 11.833 1.00 97.06 176 ALA A C 1
ATOM 1376 O O . ALA A 1 176 ? -3.564 3.098 11.794 1.00 97.06 176 ALA A O 1
ATOM 1377 N N . PRO A 1 177 ? -5.021 4.317 13.004 1.00 97.94 177 PRO A N 1
ATOM 1378 C CA . PRO A 1 177 ? -4.624 3.714 14.281 1.00 97.94 177 PRO A CA 1
ATOM 1379 C C . PRO A 1 177 ? -4.814 2.192 14.309 1.00 97.94 177 PRO A C 1
ATOM 1381 O O . PRO A 1 177 ? -3.856 1.457 14.552 1.00 97.94 177 PRO A O 1
ATOM 1384 N N . GLY A 1 178 ? -6.006 1.701 13.964 1.00 98.19 178 GLY A N 1
ATOM 1385 C CA . GLY A 1 178 ? -6.305 0.271 13.900 1.00 98.19 178 GLY A CA 1
ATOM 1386 C C . GLY A 1 178 ? -5.460 -0.466 12.861 1.00 98.19 178 GLY A C 1
ATOM 1387 O O . GLY A 1 178 ? -4.969 -1.563 13.131 1.00 98.19 178 GLY A O 1
ATOM 1388 N N . MET A 1 179 ? -5.218 0.145 11.698 1.00 98.50 179 MET A N 1
ATOM 1389 C CA . MET A 1 179 ? -4.328 -0.429 10.681 1.00 98.50 179 MET A CA 1
ATOM 1390 C C . MET A 1 179 ? -2.866 -0.479 11.138 1.00 98.50 179 MET A C 1
ATOM 1392 O O . MET A 1 179 ? -2.163 -1.438 10.832 1.00 98.50 179 MET A O 1
ATOM 1396 N N . THR A 1 180 ? -2.412 0.503 11.919 1.00 98.38 180 THR A N 1
ATOM 1397 C CA . THR A 1 180 ? -1.066 0.507 12.513 1.00 98.38 180 THR A CA 1
ATOM 1398 C C . THR A 1 180 ? -0.899 -0.625 13.519 1.00 98.38 180 THR A C 1
ATOM 1400 O O . THR A 1 180 ? 0.177 -1.213 13.593 1.00 98.38 180 THR A O 1
ATOM 1403 N N . VAL A 1 181 ? -1.945 -0.972 14.277 1.00 98.44 181 VAL A N 1
ATOM 1404 C CA . VAL A 1 181 ? -1.917 -2.146 15.164 1.00 98.44 181 VAL A CA 1
ATOM 1405 C C . VAL A 1 181 ? -1.820 -3.436 14.353 1.00 98.44 181 VAL A C 1
ATOM 1407 O O . VAL A 1 181 ? -0.939 -4.245 14.635 1.00 98.44 181 VAL A O 1
ATOM 1410 N N . ILE A 1 182 ? -2.645 -3.603 13.311 1.00 98.50 182 ILE A N 1
ATOM 1411 C CA . ILE A 1 182 ? -2.567 -4.772 12.417 1.00 98.50 182 ILE A CA 1
ATOM 1412 C C . ILE A 1 182 ? -1.161 -4.917 11.829 1.00 98.50 182 ILE A C 1
ATOM 1414 O O . ILE A 1 182 ? -0.584 -6.001 11.867 1.00 98.50 182 ILE A O 1
ATOM 1418 N N . ALA A 1 183 ? -0.580 -3.814 11.353 1.00 98.12 183 ALA A N 1
ATOM 1419 C CA . ALA A 1 183 ? 0.727 -3.803 10.708 1.00 98.12 183 ALA A CA 1
ATOM 1420 C C . ALA A 1 183 ? 1.875 -4.278 11.621 1.00 98.12 183 ALA A C 1
ATOM 1422 O O . ALA A 1 183 ? 2.957 -4.589 11.119 1.00 98.12 183 ALA A O 1
ATOM 1423 N N . LYS A 1 184 ? 1.679 -4.329 12.948 1.00 97.75 184 LYS A N 1
ATOM 1424 C CA . LYS A 1 184 ? 2.668 -4.865 13.901 1.00 97.75 184 LYS A CA 1
ATOM 1425 C C . LYS A 1 184 ? 2.720 -6.396 13.910 1.00 97.75 184 LYS A C 1
ATOM 1427 O O . LYS A 1 184 ? 3.746 -6.935 14.314 1.00 97.75 184 LYS A O 1
ATOM 1432 N N . SER A 1 185 ? 1.664 -7.083 13.466 1.00 97.94 185 SER A N 1
ATOM 1433 C CA . SER A 1 185 ? 1.575 -8.549 13.433 1.00 97.94 185 SER A CA 1
ATOM 1434 C C . SER A 1 185 ? 1.736 -9.077 12.009 1.00 97.94 185 SER A C 1
ATOM 1436 O O . SER A 1 185 ? 1.031 -8.669 11.078 1.00 97.94 185 SER A O 1
ATOM 1438 N N . ALA A 1 186 ? 2.664 -10.021 11.845 1.00 97.12 186 ALA A N 1
ATOM 1439 C CA . ALA A 1 186 ? 2.838 -10.727 10.582 1.00 97.12 186 ALA A CA 1
ATOM 1440 C C . ALA A 1 186 ? 1.618 -11.610 10.287 1.00 97.12 186 ALA A C 1
ATOM 1442 O O . ALA A 1 186 ? 1.161 -11.654 9.152 1.00 97.12 186 ALA A O 1
ATOM 1443 N N . GLU A 1 187 ? 1.035 -12.228 11.313 1.00 97.38 187 GLU A N 1
ATOM 1444 C CA . GLU A 1 187 ? -0.127 -13.113 11.228 1.00 97.38 187 GLU A CA 1
ATOM 1445 C C . GLU A 1 187 ? -1.381 -12.364 10.762 1.00 97.38 187 GLU A C 1
ATOM 1447 O O . GLU A 1 187 ? -2.104 -12.845 9.893 1.00 97.38 187 GLU A O 1
ATOM 1452 N N . LEU A 1 188 ? -1.638 -11.163 11.292 1.00 98.12 188 LEU A N 1
ATOM 1453 C CA . LEU A 1 188 ? -2.769 -10.339 10.851 1.00 98.12 188 LEU A CA 1
ATOM 1454 C C . LEU A 1 188 ? -2.544 -9.758 9.449 1.00 98.12 188 LEU A C 1
ATOM 1456 O O . LEU A 1 188 ? -3.491 -9.649 8.671 1.00 98.12 188 LEU A O 1
ATOM 1460 N N . THR A 1 189 ? -1.299 -9.423 9.098 1.00 98.06 189 THR A N 1
ATOM 1461 C CA . THR A 1 189 ? -0.962 -8.997 7.729 1.00 98.06 189 THR A CA 1
ATOM 1462 C C . THR A 1 189 ? -1.114 -10.156 6.736 1.00 98.06 189 THR A C 1
ATOM 1464 O O . THR A 1 189 ? -1.618 -9.966 5.626 1.00 98.06 189 THR A O 1
ATOM 1467 N N . GLN A 1 190 ? -0.741 -11.371 7.141 1.00 97.75 190 GLN A N 1
ATOM 1468 C CA . GLN A 1 190 ? -0.938 -12.584 6.351 1.00 97.75 190 GLN A CA 1
ATOM 1469 C C . GLN A 1 190 ? -2.431 -12.875 6.182 1.00 97.75 190 GLN A C 1
ATOM 1471 O O . GLN A 1 190 ? -2.883 -13.083 5.065 1.00 97.75 190 GLN A O 1
ATOM 1476 N N . TYR A 1 191 ? -3.222 -12.748 7.251 1.00 97.75 191 TYR A N 1
ATOM 1477 C CA . TYR A 1 191 ? -4.679 -12.876 7.186 1.00 97.75 191 TYR A CA 1
ATOM 1478 C C . TYR A 1 191 ? -5.322 -11.910 6.179 1.00 97.75 191 TYR A C 1
ATOM 1480 O O . TYR A 1 191 ? -6.213 -12.317 5.434 1.00 97.75 191 TYR A O 1
ATOM 1488 N N . ILE A 1 192 ? -4.857 -10.653 6.106 1.00 98.00 192 ILE A N 1
ATOM 1489 C CA . ILE A 1 192 ? -5.298 -9.709 5.063 1.00 98.00 192 ILE A CA 1
ATOM 1490 C C . ILE A 1 192 ? -4.971 -10.254 3.673 1.00 98.00 192 ILE A C 1
ATOM 1492 O O . ILE A 1 192 ? -5.823 -10.225 2.791 1.00 98.00 192 ILE A O 1
ATOM 1496 N N . THR A 1 193 ? -3.747 -10.741 3.482 1.00 97.12 193 THR A N 1
ATOM 1497 C CA . THR A 1 193 ? -3.260 -11.246 2.192 1.00 97.12 193 THR A CA 1
ATOM 1498 C C . THR A 1 193 ? -4.033 -12.483 1.728 1.00 97.12 193 THR A C 1
ATOM 1500 O O . THR A 1 193 ? -4.345 -12.598 0.544 1.00 97.12 193 THR A O 1
ATOM 1503 N N . ASP A 1 194 ? -4.399 -13.359 2.662 1.00 96.94 194 ASP A N 1
ATOM 1504 C CA . ASP A 1 194 ? -5.136 -14.600 2.399 1.00 96.94 194 ASP A CA 1
ATOM 1505 C C . ASP A 1 194 ? -6.649 -14.377 2.239 1.00 96.94 194 ASP A C 1
ATOM 1507 O O . ASP A 1 194 ? -7.367 -15.268 1.786 1.00 96.94 194 ASP A O 1
ATOM 1511 N N . THR A 1 195 ? -7.148 -13.187 2.590 1.00 97.44 195 THR A N 1
ATOM 1512 C CA . THR A 1 195 ? -8.574 -12.846 2.541 1.00 97.44 195 THR A CA 1
ATOM 1513 C C . THR A 1 195 ? -8.842 -11.844 1.411 1.00 97.44 195 THR A C 1
ATOM 1515 O O . THR A 1 195 ? -8.600 -10.648 1.588 1.00 97.44 195 THR A O 1
ATOM 1518 N N . PRO A 1 196 ? -9.424 -12.254 0.264 1.00 96.31 196 PRO A N 1
ATOM 1519 C CA . PRO A 1 196 ? -9.578 -11.379 -0.903 1.00 96.31 196 PRO A CA 1
ATOM 1520 C C . PRO A 1 196 ? -10.323 -10.064 -0.628 1.00 96.31 196 PRO A C 1
ATOM 1522 O O . PRO A 1 196 ? -9.905 -9.006 -1.094 1.00 96.31 196 PRO A O 1
ATOM 1525 N N . ALA A 1 197 ? -11.398 -10.108 0.168 1.00 95.75 197 ALA A N 1
ATOM 1526 C CA . ALA A 1 197 ? -12.155 -8.910 0.542 1.00 95.75 197 ALA A CA 1
ATOM 1527 C C . ALA A 1 197 ? -11.336 -7.948 1.423 1.00 95.75 197 ALA A C 1
ATOM 1529 O O . ALA A 1 197 ? -11.456 -6.731 1.280 1.00 95.75 197 ALA A O 1
ATOM 1530 N N . ALA A 1 198 ? -10.478 -8.488 2.296 1.00 98.06 198 ALA A N 1
ATOM 1531 C CA . ALA A 1 198 ? -9.582 -7.703 3.135 1.00 98.06 198 ALA A CA 1
ATOM 1532 C C . ALA A 1 198 ? -8.508 -7.017 2.295 1.00 98.06 198 ALA A C 1
ATOM 1534 O O . ALA A 1 198 ? -8.336 -5.801 2.379 1.00 98.06 198 ALA A O 1
ATOM 1535 N N . LEU A 1 199 ? -7.823 -7.794 1.450 1.00 98.38 199 LEU A N 1
ATOM 1536 C CA . LEU A 1 199 ? -6.773 -7.299 0.570 1.00 98.38 199 LEU A CA 1
ATOM 1537 C C . LEU A 1 199 ? -7.301 -6.194 -0.350 1.00 98.38 199 LEU A C 1
ATOM 1539 O O . LEU A 1 199 ? -6.694 -5.128 -0.430 1.00 98.38 199 LEU A O 1
ATOM 1543 N N . ALA A 1 200 ? -8.458 -6.410 -0.984 1.00 97.62 200 ALA A N 1
ATOM 1544 C CA . ALA A 1 200 ? -9.081 -5.419 -1.856 1.00 97.62 200 ALA A CA 1
ATOM 1545 C C . ALA A 1 200 ? -9.395 -4.111 -1.110 1.00 97.62 200 ALA A C 1
ATOM 1547 O O . ALA A 1 200 ? -9.073 -3.027 -1.598 1.00 97.62 200 ALA A O 1
ATOM 1548 N N . ALA A 1 201 ? -9.976 -4.199 0.089 1.00 98.06 201 ALA A N 1
ATOM 1549 C CA . ALA A 1 201 ? -10.325 -3.021 0.876 1.00 98.06 201 ALA A CA 1
ATOM 1550 C C . ALA A 1 201 ? -9.096 -2.253 1.387 1.00 98.06 201 ALA A C 1
ATOM 1552 O O . ALA A 1 201 ? -9.071 -1.022 1.361 1.00 98.06 201 ALA A O 1
ATOM 1553 N N . VAL A 1 202 ? -8.059 -2.970 1.826 1.00 98.31 202 VAL A N 1
ATOM 1554 C CA . VAL A 1 202 ? -6.798 -2.377 2.281 1.00 98.31 202 VAL A CA 1
ATOM 1555 C C . VAL A 1 202 ? -6.097 -1.661 1.132 1.00 98.31 202 VAL A C 1
ATOM 1557 O O . VAL A 1 202 ? -5.739 -0.497 1.280 1.00 98.31 202 VAL A O 1
ATOM 1560 N N . VAL A 1 203 ? -5.966 -2.304 -0.030 1.00 97.88 203 VAL A N 1
ATOM 1561 C CA . VAL A 1 203 ? -5.296 -1.740 -1.214 1.00 97.88 203 VAL A CA 1
ATOM 1562 C C . VAL A 1 203 ? -6.055 -0.545 -1.814 1.00 97.88 203 VAL A C 1
ATOM 1564 O O . VAL A 1 203 ? -5.448 0.324 -2.447 1.00 97.88 203 VAL A O 1
ATOM 1567 N N . ALA A 1 204 ? -7.370 -0.462 -1.603 1.00 97.62 204 ALA A N 1
ATOM 1568 C CA . ALA A 1 204 ? -8.176 0.697 -1.982 1.00 97.62 204 ALA A CA 1
ATOM 1569 C C . ALA A 1 204 ? -8.061 1.876 -0.992 1.00 97.62 204 ALA A C 1
ATOM 1571 O O . ALA A 1 204 ? -8.454 2.993 -1.329 1.00 97.62 204 ALA A O 1
ATOM 1572 N N . SER A 1 205 ? -7.519 1.661 0.213 1.00 98.00 205 SER A N 1
ATOM 1573 C CA . SER A 1 205 ? -7.411 2.685 1.255 1.00 98.00 205 SER A CA 1
ATOM 1574 C C . SER A 1 205 ? -5.987 3.221 1.408 1.00 98.00 205 SER A C 1
ATOM 1576 O O . SER A 1 205 ? -5.063 2.512 1.809 1.00 98.00 205 SER A O 1
ATOM 1578 N N . ALA A 1 206 ? -5.824 4.530 1.198 1.00 95.00 206 ALA A N 1
ATOM 1579 C CA . ALA A 1 206 ? -4.556 5.214 1.445 1.00 95.00 206 ALA A CA 1
ATOM 1580 C C . ALA A 1 206 ? -4.114 5.104 2.917 1.00 95.00 206 ALA A C 1
ATOM 1582 O O . ALA A 1 206 ? -2.938 4.861 3.179 1.00 95.00 206 ALA A O 1
ATOM 1583 N N . ASN A 1 207 ? -5.049 5.215 3.869 1.00 93.62 207 ASN A N 1
ATOM 1584 C CA . ASN A 1 207 ? -4.753 5.135 5.304 1.00 93.62 207 ASN A CA 1
ATOM 1585 C C . ASN A 1 207 ? -4.225 3.746 5.693 1.00 93.62 207 ASN A C 1
ATOM 1587 O O . ASN A 1 207 ? -3.253 3.631 6.440 1.00 93.62 207 ASN A O 1
ATOM 1591 N N . ALA A 1 208 ? -4.836 2.690 5.151 1.00 97.69 208 ALA A N 1
ATOM 1592 C CA . ALA A 1 208 ? -4.414 1.317 5.404 1.00 97.69 208 ALA A CA 1
ATOM 1593 C C . ALA A 1 208 ? -3.052 1.018 4.772 1.00 97.69 208 ALA A C 1
ATOM 1595 O O . ALA A 1 208 ? -2.158 0.490 5.437 1.00 97.69 208 ALA A O 1
ATOM 1596 N N . MET A 1 209 ? -2.866 1.415 3.513 1.00 97.88 209 MET A N 1
ATOM 1597 C CA . MET A 1 209 ? -1.610 1.194 2.803 1.00 97.88 209 MET A CA 1
ATOM 1598 C C . MET A 1 209 ? -0.452 1.958 3.427 1.00 97.88 209 MET A C 1
ATOM 1600 O O . MET A 1 209 ? 0.620 1.384 3.566 1.00 97.88 209 MET A O 1
ATOM 1604 N N . GLN A 1 210 ? -0.651 3.199 3.875 1.00 96.88 210 GLN A N 1
ATOM 1605 C CA . GLN A 1 210 ? 0.385 3.949 4.591 1.00 96.88 210 GLN A CA 1
ATOM 1606 C C . GLN A 1 210 ? 0.839 3.228 5.867 1.00 96.88 210 GLN A C 1
ATOM 1608 O O . GLN A 1 210 ? 2.042 3.133 6.109 1.00 96.88 210 GLN A O 1
ATOM 1613 N N . ALA A 1 211 ? -0.089 2.661 6.644 1.00 97.06 211 ALA A N 1
ATOM 1614 C CA . ALA A 1 211 ? 0.251 1.899 7.845 1.00 97.06 211 ALA A CA 1
ATOM 1615 C C . ALA A 1 211 ? 1.068 0.630 7.524 1.00 97.06 211 ALA A C 1
ATOM 1617 O O . ALA A 1 211 ? 2.104 0.383 8.150 1.00 97.06 211 ALA A O 1
ATOM 1618 N N . LEU A 1 212 ? 0.658 -0.149 6.512 1.00 97.38 212 LEU A N 1
ATOM 1619 C CA . LEU A 1 212 ? 1.403 -1.340 6.078 1.00 97.38 212 LEU A CA 1
ATOM 1620 C C . LEU A 1 212 ? 2.756 -0.987 5.444 1.00 97.38 212 LEU A C 1
ATOM 1622 O O . LEU A 1 212 ? 3.739 -1.697 5.647 1.00 97.38 212 LEU A O 1
ATOM 1626 N N . ILE A 1 213 ? 2.827 0.120 4.703 1.00 97.19 213 ILE A N 1
ATOM 1627 C CA . ILE A 1 213 ? 4.060 0.644 4.108 1.00 97.19 213 ILE A CA 1
ATOM 1628 C C . ILE A 1 213 ? 5.030 1.101 5.188 1.00 97.19 213 ILE A C 1
ATOM 1630 O O . ILE A 1 213 ? 6.224 0.889 5.020 1.00 97.19 213 ILE A O 1
ATOM 1634 N N . ALA A 1 214 ? 4.569 1.715 6.277 1.00 96.50 214 ALA A N 1
ATOM 1635 C CA . ALA A 1 214 ? 5.441 2.184 7.353 1.00 96.50 214 ALA A CA 1
ATOM 1636 C C . ALA A 1 214 ? 6.033 1.023 8.174 1.00 96.50 214 ALA A C 1
ATOM 1638 O O . ALA A 1 214 ? 7.189 1.097 8.604 1.00 96.50 214 ALA A O 1
ATOM 1639 N N . SER A 1 215 ? 5.291 -0.077 8.336 1.00 97.81 215 SER A N 1
ATOM 1640 C CA . SER A 1 215 ? 5.718 -1.212 9.158 1.00 97.81 215 SER A CA 1
ATOM 1641 C C . SER A 1 215 ? 6.710 -2.148 8.446 1.00 97.81 215 SER A C 1
ATOM 1643 O O . SER A 1 215 ? 6.378 -2.734 7.414 1.00 97.81 215 SER A O 1
ATOM 1645 N N . PRO A 1 216 ? 7.910 -2.390 9.012 1.00 97.12 216 PRO A N 1
ATOM 1646 C CA . PRO A 1 216 ? 8.823 -3.403 8.487 1.00 97.12 216 PRO A CA 1
ATOM 1647 C C . PRO A 1 216 ? 8.251 -4.824 8.580 1.00 97.12 216 PRO A C 1
ATOM 1649 O O . PRO A 1 216 ? 8.533 -5.635 7.699 1.00 97.12 216 PRO A O 1
ATOM 1652 N N . THR A 1 217 ? 7.446 -5.123 9.606 1.00 96.81 217 THR A N 1
ATOM 1653 C CA . THR A 1 217 ? 6.799 -6.433 9.771 1.00 96.81 217 THR A CA 1
ATOM 1654 C C . THR A 1 217 ? 5.811 -6.685 8.641 1.00 96.81 217 THR A C 1
ATOM 1656 O O . THR A 1 217 ? 5.891 -7.719 7.987 1.00 96.81 217 THR A O 1
ATOM 1659 N N . ALA A 1 218 ? 4.942 -5.713 8.351 1.00 97.19 218 ALA A N 1
ATOM 1660 C CA . ALA A 1 218 ? 3.965 -5.851 7.280 1.00 97.19 218 ALA A CA 1
ATOM 1661 C C . ALA A 1 218 ? 4.632 -5.922 5.899 1.00 97.19 218 ALA A C 1
ATOM 1663 O O . ALA A 1 218 ? 4.284 -6.793 5.104 1.00 97.19 218 ALA A O 1
ATOM 1664 N N . ARG A 1 219 ? 5.626 -5.058 5.620 1.00 97.00 219 ARG A N 1
ATOM 1665 C CA . ARG A 1 219 ? 6.365 -5.067 4.341 1.00 97.00 219 ARG A CA 1
ATOM 1666 C C . ARG A 1 219 ? 6.947 -6.434 3.993 1.00 97.00 219 ARG A C 1
ATOM 1668 O O . ARG A 1 219 ? 6.838 -6.844 2.846 1.00 97.00 219 ARG A O 1
ATOM 1675 N N . ARG A 1 220 ? 7.510 -7.156 4.966 1.00 94.25 220 ARG A N 1
ATOM 1676 C CA . ARG A 1 220 ? 8.060 -8.506 4.736 1.00 94.25 220 ARG A CA 1
ATOM 1677 C C . ARG A 1 220 ? 7.009 -9.529 4.297 1.00 94.25 220 ARG A C 1
ATOM 1679 O O . ARG A 1 220 ? 7.369 -10.494 3.645 1.00 94.25 220 ARG A O 1
ATOM 1686 N N . VAL A 1 221 ? 5.742 -9.327 4.655 1.00 96.38 221 VAL A N 1
ATOM 1687 C CA . VAL A 1 221 ? 4.652 -10.248 4.306 1.00 96.38 221 VAL A CA 1
ATOM 1688 C C . VAL A 1 221 ? 4.126 -9.973 2.897 1.00 96.38 221 VAL A C 1
ATOM 1690 O O . VAL A 1 221 ? 3.992 -10.896 2.100 1.00 96.38 221 VAL A O 1
ATOM 1693 N N . TRP A 1 222 ? 3.830 -8.711 2.562 1.00 94.62 222 TRP A N 1
ATOM 1694 C CA . TRP A 1 222 ? 3.162 -8.407 1.290 1.00 94.62 222 TRP A CA 1
ATOM 1695 C C . TRP A 1 222 ? 4.112 -8.272 0.095 1.00 94.62 222 TRP A C 1
ATOM 1697 O O . TRP A 1 222 ? 3.682 -8.555 -1.018 1.00 94.62 222 TRP A O 1
ATOM 1707 N N . VAL A 1 223 ? 5.378 -7.877 0.292 1.00 95.44 223 VAL A N 1
ATOM 1708 C CA . VAL A 1 223 ? 6.328 -7.649 -0.820 1.00 95.44 223 VAL A CA 1
ATOM 1709 C C . VAL A 1 223 ? 6.656 -8.944 -1.566 1.00 95.44 223 VAL A C 1
ATOM 1711 O O . VAL A 1 223 ? 6.730 -8.938 -2.790 1.00 95.44 223 VAL A O 1
ATOM 1714 N N . ASP A 1 224 ? 6.786 -10.066 -0.861 1.00 93.19 224 ASP A N 1
ATOM 1715 C CA . ASP A 1 224 ? 7.096 -11.359 -1.489 1.00 93.19 224 ASP A CA 1
ATOM 1716 C C . ASP A 1 224 ? 5.842 -12.192 -1.803 1.00 93.19 224 ASP A C 1
ATOM 1718 O O . ASP A 1 224 ? 5.937 -13.297 -2.339 1.00 93.19 224 ASP A O 1
ATOM 1722 N N . SER A 1 225 ? 4.648 -11.656 -1.525 1.00 97.12 225 SER A N 1
ATOM 1723 C CA . SER A 1 225 ? 3.381 -12.293 -1.881 1.00 97.12 225 SER A CA 1
ATOM 1724 C C . SER A 1 225 ? 2.952 -11.905 -3.294 1.00 97.12 225 SER A C 1
ATOM 1726 O O . SER A 1 225 ? 2.607 -10.756 -3.574 1.00 97.12 225 SER A O 1
ATOM 1728 N N . GLU A 1 226 ? 2.898 -12.893 -4.188 1.00 96.56 226 GLU A N 1
ATOM 1729 C CA . GLU A 1 226 ? 2.463 -12.713 -5.578 1.00 96.56 226 GLU A CA 1
ATOM 1730 C C . GLU A 1 226 ? 1.034 -12.152 -5.672 1.00 96.56 226 GLU A C 1
ATOM 1732 O O . GLU A 1 226 ? 0.764 -11.250 -6.467 1.00 96.56 226 GLU A O 1
ATOM 1737 N N . VAL A 1 227 ? 0.120 -12.646 -4.830 1.00 96.44 227 VAL A N 1
ATOM 1738 C CA . VAL A 1 227 ? -1.282 -12.200 -4.800 1.00 96.44 227 VAL A CA 1
ATOM 1739 C C . VAL A 1 227 ? -1.385 -10.763 -4.290 1.00 96.44 227 VAL A C 1
ATOM 1741 O O . VAL A 1 227 ? -2.079 -9.940 -4.901 1.00 96.44 227 VAL A O 1
ATOM 1744 N N . ALA A 1 228 ? -0.665 -10.431 -3.212 1.00 97.62 228 ALA A N 1
ATOM 1745 C CA . ALA A 1 228 ? -0.660 -9.077 -2.670 1.00 97.62 228 ALA A CA 1
ATOM 1746 C C . ALA A 1 228 ? -0.068 -8.088 -3.676 1.00 97.62 228 ALA A C 1
ATOM 1748 O O . ALA A 1 228 ? -0.706 -7.087 -3.996 1.00 97.62 228 ALA A O 1
ATOM 1749 N N . MET A 1 229 ? 1.103 -8.396 -4.238 1.00 98.38 229 MET A N 1
ATOM 1750 C CA . MET A 1 229 ? 1.796 -7.508 -5.170 1.00 98.38 229 MET A CA 1
ATOM 1751 C C . MET A 1 229 ? 1.039 -7.296 -6.473 1.00 98.38 229 MET A C 1
ATOM 1753 O O . MET A 1 229 ? 1.011 -6.170 -6.961 1.00 98.38 229 MET A O 1
ATOM 1757 N N . ARG A 1 230 ? 0.372 -8.320 -7.020 1.00 98.19 230 ARG A N 1
ATOM 1758 C CA . ARG A 1 230 ? -0.520 -8.134 -8.177 1.00 98.19 230 ARG A CA 1
ATOM 1759 C C . ARG A 1 230 ? -1.664 -7.179 -7.861 1.00 98.19 230 ARG A C 1
ATOM 1761 O O . ARG A 1 230 ? -1.966 -6.304 -8.668 1.00 98.19 230 ARG A O 1
ATOM 1768 N N . THR A 1 231 ? -2.272 -7.322 -6.686 1.00 98.19 231 THR A N 1
ATOM 1769 C CA . THR A 1 231 ? -3.395 -6.471 -6.272 1.00 98.19 231 THR A CA 1
ATOM 1770 C C . THR A 1 231 ? -2.937 -5.035 -6.016 1.00 98.19 231 THR A C 1
ATOM 1772 O O . THR A 1 231 ? -3.557 -4.093 -6.504 1.00 98.19 231 THR A O 1
ATOM 1775 N N . VAL A 1 232 ? -1.806 -4.858 -5.324 1.00 98.50 232 VAL A N 1
ATOM 1776 C CA . VAL A 1 232 ? -1.163 -3.555 -5.105 1.00 98.50 232 VAL A CA 1
ATOM 1777 C C . VAL A 1 232 ? -0.811 -2.899 -6.439 1.00 98.50 232 VAL A C 1
ATOM 1779 O O . VAL A 1 232 ? -1.193 -1.754 -6.656 1.00 98.50 232 VAL A O 1
ATOM 1782 N N . ALA A 1 233 ? -0.157 -3.622 -7.354 1.00 98.38 233 ALA A N 1
ATOM 1783 C CA . ALA A 1 233 ? 0.262 -3.111 -8.659 1.00 98.38 233 ALA A CA 1
ATOM 1784 C C . ALA A 1 233 ? -0.916 -2.724 -9.569 1.00 98.38 233 ALA A C 1
ATOM 1786 O O . ALA A 1 233 ? -0.756 -1.875 -10.445 1.00 98.38 233 ALA A O 1
ATOM 1787 N N . ALA A 1 234 ? -2.094 -3.318 -9.374 1.00 98.38 234 ALA A N 1
ATOM 1788 C CA . ALA A 1 234 ? -3.317 -2.953 -10.086 1.00 98.38 234 ALA A CA 1
ATOM 1789 C C . ALA A 1 234 ? -4.038 -1.726 -9.490 1.00 98.38 234 ALA A C 1
ATOM 1791 O O . ALA A 1 234 ? -4.969 -1.212 -10.104 1.00 98.38 234 ALA A O 1
ATOM 1792 N N . SER A 1 235 ? -3.625 -1.243 -8.313 1.00 98.44 235 SER A N 1
ATOM 1793 C CA . SER A 1 235 ? -4.262 -0.122 -7.617 1.00 98.44 235 SER A CA 1
ATOM 1794 C C . SER A 1 235 ? -3.453 1.165 -7.732 1.00 98.44 235 SER A C 1
ATOM 1796 O O . SER A 1 235 ? -2.308 1.245 -7.287 1.00 98.44 235 SER A O 1
ATOM 1798 N N . GLU A 1 236 ? -4.080 2.223 -8.248 1.00 97.75 236 GLU A N 1
ATOM 1799 C CA . GLU A 1 236 ? -3.480 3.562 -8.291 1.00 97.75 236 GLU A CA 1
ATOM 1800 C C . GLU A 1 236 ? -3.213 4.127 -6.891 1.00 97.75 236 GLU A C 1
ATOM 1802 O O . GLU A 1 236 ? -2.165 4.730 -6.655 1.00 97.75 236 GLU A O 1
ATOM 1807 N N . VAL A 1 237 ? -4.144 3.927 -5.950 1.00 97.19 237 VAL A N 1
ATOM 1808 C CA . VAL A 1 237 ? -3.997 4.361 -4.547 1.00 97.19 237 VAL A CA 1
ATOM 1809 C C . VAL A 1 237 ? -2.826 3.618 -3.904 1.00 97.19 237 VAL A C 1
ATOM 1811 O O . VAL A 1 237 ? -1.920 4.245 -3.349 1.00 97.19 237 VAL A O 1
ATOM 1814 N N . ALA A 1 238 ? -2.836 2.296 -4.099 1.00 98.19 238 ALA A N 1
ATOM 1815 C CA . ALA A 1 238 ? -1.749 1.340 -3.948 1.00 98.19 238 ALA A CA 1
ATOM 1816 C C . ALA A 1 238 ? -0.371 1.918 -4.265 1.00 98.19 238 ALA A C 1
ATOM 1818 O O . ALA A 1 238 ? 0.452 2.275 -3.413 1.00 98.19 238 ALA A O 1
ATOM 1819 N N . MET A 1 239 ? -0.150 2.003 -5.567 1.00 98.44 239 MET A N 1
ATOM 1820 C CA . MET A 1 239 ? 1.143 2.300 -6.139 1.00 98.44 239 MET A CA 1
ATOM 1821 C C . MET A 1 239 ? 1.565 3.741 -5.932 1.00 98.44 239 MET A C 1
ATOM 1823 O O . MET A 1 239 ? 2.760 3.980 -5.808 1.00 98.44 239 MET A O 1
ATOM 1827 N N . ARG A 1 240 ? 0.642 4.702 -5.807 1.00 97.69 240 ARG A N 1
ATOM 1828 C CA . ARG A 1 240 ? 1.012 6.076 -5.440 1.00 97.69 240 ARG A CA 1
ATOM 1829 C C . ARG A 1 240 ? 1.637 6.123 -4.046 1.00 97.69 240 ARG A C 1
ATOM 1831 O O . ARG A 1 240 ? 2.665 6.773 -3.869 1.00 97.69 240 ARG A O 1
ATOM 1838 N N . ALA A 1 241 ? 1.059 5.413 -3.075 1.00 97.12 241 ALA A N 1
ATOM 1839 C CA . ALA A 1 241 ? 1.618 5.340 -1.728 1.00 97.12 241 ALA A CA 1
ATOM 1840 C C . ALA A 1 241 ? 2.982 4.630 -1.730 1.00 97.12 241 ALA A C 1
ATOM 1842 O O . ALA A 1 241 ? 3.953 5.177 -1.204 1.00 97.12 241 ALA A O 1
ATOM 1843 N N . VAL A 1 242 ? 3.083 3.465 -2.382 1.00 98.38 242 VAL A N 1
ATOM 1844 C CA . VAL A 1 242 ? 4.339 2.701 -2.469 1.00 98.38 242 VAL A CA 1
ATOM 1845 C C . VAL A 1 242 ? 5.429 3.507 -3.186 1.00 98.38 242 VAL A C 1
ATOM 1847 O O . VAL A 1 242 ? 6.499 3.696 -2.618 1.00 98.38 242 VAL A O 1
ATOM 1850 N N . ALA A 1 243 ? 5.150 4.061 -4.372 1.00 97.88 243 ALA A N 1
ATOM 1851 C CA . ALA A 1 243 ? 6.113 4.806 -5.190 1.00 97.88 243 ALA A CA 1
ATOM 1852 C C . ALA A 1 243 ? 6.600 6.110 -4.539 1.00 97.88 243 ALA A C 1
ATOM 1854 O O . ALA A 1 243 ? 7.675 6.601 -4.885 1.00 97.88 243 ALA 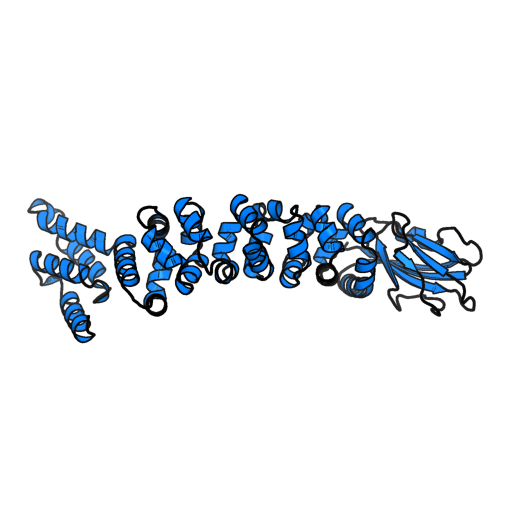A O 1
ATOM 1855 N N . SER A 1 244 ? 5.830 6.681 -3.608 1.00 97.00 244 SER A N 1
ATOM 1856 C CA . SER A 1 244 ? 6.243 7.849 -2.817 1.00 97.00 244 SER A CA 1
ATOM 1857 C C . SER A 1 244 ? 7.164 7.501 -1.639 1.00 97.00 244 SER A C 1
ATOM 1859 O O . SER A 1 244 ? 7.837 8.380 -1.102 1.00 97.00 244 SER A O 1
ATOM 1861 N N . SER A 1 245 ? 7.217 6.228 -1.238 1.00 97.94 245 SER A N 1
ATOM 1862 C CA . SER A 1 245 ? 7.991 5.760 -0.091 1.00 97.94 245 SER A CA 1
ATOM 1863 C C . SER A 1 245 ? 9.300 5.124 -0.541 1.00 97.94 245 SER A C 1
ATOM 1865 O O . SER A 1 245 ? 9.314 4.030 -1.106 1.00 97.94 245 SER A O 1
ATOM 1867 N N . GLN A 1 246 ? 10.416 5.780 -0.220 1.00 97.38 246 GLN A N 1
ATOM 1868 C CA . GLN A 1 246 ? 11.755 5.275 -0.529 1.00 97.38 246 GLN A CA 1
ATOM 1869 C C . GLN A 1 246 ? 11.978 3.867 0.041 1.00 97.38 246 GLN A C 1
ATOM 1871 O O . GLN A 1 246 ? 12.423 2.967 -0.660 1.00 97.38 246 GLN A O 1
ATOM 1876 N N . VAL A 1 247 ? 11.599 3.647 1.303 1.00 97.31 247 VAL A N 1
ATOM 1877 C CA . VAL A 1 247 ? 11.797 2.359 1.985 1.00 97.31 247 VAL A CA 1
ATOM 1878 C C . VAL A 1 247 ? 10.928 1.255 1.377 1.00 97.31 247 VAL A C 1
ATOM 1880 O O . VAL A 1 247 ? 11.371 0.111 1.282 1.00 97.31 247 VAL A O 1
ATOM 1883 N N . ALA A 1 248 ? 9.697 1.570 0.959 1.00 97.75 248 ALA A N 1
ATOM 1884 C CA . ALA A 1 248 ? 8.841 0.585 0.302 1.00 97.75 248 ALA A CA 1
ATOM 1885 C C . ALA A 1 248 ? 9.347 0.251 -1.099 1.00 97.75 248 ALA A C 1
ATOM 1887 O O . ALA A 1 248 ? 9.432 -0.927 -1.435 1.00 97.75 248 ALA A O 1
ATOM 1888 N N . MET A 1 249 ? 9.734 1.257 -1.890 1.00 98.25 249 MET A N 1
ATOM 1889 C CA . MET A 1 249 ? 10.274 1.000 -3.222 1.00 98.25 249 MET A CA 1
ATOM 1890 C C . MET A 1 249 ? 11.626 0.307 -3.198 1.00 98.25 249 MET A C 1
ATOM 1892 O O . MET A 1 249 ? 11.847 -0.526 -4.063 1.00 98.25 249 MET A O 1
ATOM 1896 N N . ALA A 1 250 ? 12.488 0.559 -2.213 1.00 97.69 250 ALA A N 1
ATOM 1897 C CA . ALA A 1 250 ? 13.719 -0.209 -2.043 1.00 97.69 250 ALA A CA 1
ATOM 1898 C C . ALA A 1 250 ? 13.420 -1.703 -1.806 1.00 97.69 250 ALA A C 1
ATOM 1900 O O . ALA A 1 250 ? 14.037 -2.571 -2.422 1.00 97.69 250 ALA A O 1
ATOM 1901 N N . ALA A 1 251 ? 12.432 -2.009 -0.953 1.00 97.62 251 ALA A N 1
ATOM 1902 C CA . ALA A 1 251 ? 12.003 -3.385 -0.701 1.00 97.62 251 ALA A CA 1
ATOM 1903 C C . ALA A 1 251 ? 11.389 -4.037 -1.951 1.00 97.62 251 ALA A C 1
ATOM 1905 O O . ALA A 1 251 ? 11.749 -5.159 -2.295 1.00 97.62 251 ALA A O 1
ATOM 1906 N N . VAL A 1 252 ? 10.511 -3.315 -2.656 1.00 98.50 252 VAL A N 1
ATOM 1907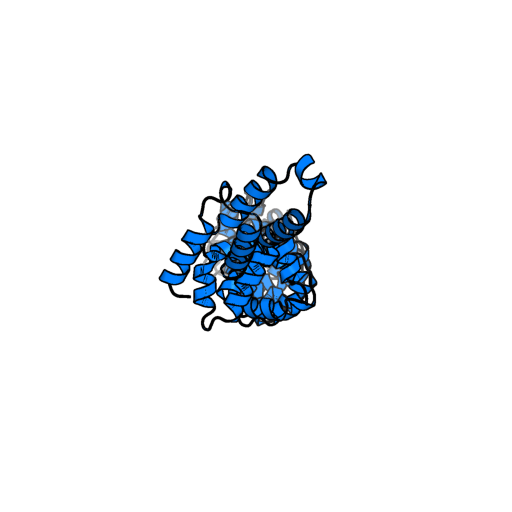 C CA . VAL A 1 252 ? 9.908 -3.772 -3.915 1.00 98.50 252 VAL A CA 1
ATOM 1908 C C . VAL A 1 252 ? 10.988 -4.013 -4.966 1.00 98.50 252 VAL A C 1
ATOM 1910 O O . VAL A 1 252 ? 11.052 -5.114 -5.490 1.00 98.50 252 VAL A O 1
ATOM 1913 N N . ALA A 1 253 ? 11.879 -3.047 -5.212 1.00 97.81 253 ALA A N 1
ATOM 1914 C CA . ALA A 1 253 ? 12.969 -3.125 -6.187 1.00 97.81 253 ALA A CA 1
ATOM 1915 C C . ALA A 1 253 ? 13.910 -4.316 -5.946 1.00 97.81 253 ALA A C 1
ATOM 1917 O O . ALA A 1 253 ? 14.393 -4.929 -6.898 1.00 97.81 253 ALA A O 1
ATOM 1918 N N . GLY A 1 254 ? 14.143 -4.668 -4.678 1.00 97.00 254 GLY A N 1
ATOM 1919 C CA . GLY A 1 254 ? 14.934 -5.836 -4.293 1.00 97.00 254 GLY A CA 1
ATOM 1920 C C . GLY A 1 254 ? 14.230 -7.185 -4.488 1.00 97.00 254 GLY A C 1
ATOM 1921 O O . GLY A 1 254 ? 14.919 -8.199 -4.599 1.00 97.00 254 GLY A O 1
ATOM 1922 N N . SER A 1 255 ? 12.895 -7.221 -4.558 1.00 98.19 255 SER A N 1
ATOM 1923 C CA . SER A 1 255 ? 12.110 -8.456 -4.681 1.00 98.19 255 SER A CA 1
ATOM 1924 C C . SER A 1 255 ? 11.748 -8.762 -6.134 1.00 98.19 255 SER A C 1
ATOM 1926 O O . SER A 1 255 ? 11.129 -7.963 -6.838 1.00 98.19 255 SER A O 1
ATOM 1928 N N . GLN A 1 256 ? 12.094 -9.970 -6.586 1.00 97.69 256 GLN A N 1
ATOM 1929 C CA . GLN A 1 256 ? 11.763 -10.436 -7.934 1.00 97.69 256 GLN A CA 1
ATOM 1930 C C . GLN A 1 256 ? 10.246 -10.551 -8.139 1.00 97.69 256 GLN A C 1
ATOM 1932 O O . GLN A 1 256 ? 9.747 -10.192 -9.205 1.00 97.69 256 GLN A O 1
ATOM 1937 N N . VAL A 1 257 ? 9.512 -11.015 -7.121 1.00 97.50 257 VAL A N 1
ATOM 1938 C CA . VAL A 1 257 ? 8.048 -11.162 -7.173 1.00 97.50 257 VAL A CA 1
ATOM 1939 C C . VAL A 1 257 ? 7.389 -9.789 -7.287 1.00 97.50 257 VAL A C 1
ATOM 1941 O O . VAL A 1 257 ? 6.563 -9.563 -8.176 1.00 97.50 257 VAL A O 1
ATOM 1944 N N . ALA A 1 258 ? 7.801 -8.851 -6.433 1.00 98.38 258 ALA A N 1
ATOM 1945 C CA . ALA A 1 258 ? 7.250 -7.504 -6.420 1.00 98.38 258 ALA A CA 1
ATOM 1946 C C . ALA A 1 258 ? 7.544 -6.746 -7.717 1.00 98.38 258 ALA A C 1
ATOM 1948 O O . ALA A 1 258 ? 6.628 -6.181 -8.317 1.00 98.38 258 ALA A O 1
ATOM 1949 N N . MET A 1 259 ? 8.797 -6.759 -8.186 1.00 98.50 259 MET A N 1
ATOM 1950 C CA . MET A 1 259 ? 9.156 -6.052 -9.415 1.00 98.50 259 MET A CA 1
ATOM 1951 C C . MET A 1 259 ? 8.540 -6.667 -10.661 1.00 98.50 259 MET A C 1
ATOM 1953 O O . MET A 1 259 ? 8.185 -5.909 -11.557 1.00 98.50 259 MET A O 1
ATOM 1957 N N . ALA A 1 260 ? 8.356 -7.988 -10.731 1.00 98.44 260 ALA A N 1
ATOM 1958 C CA . ALA A 1 260 ? 7.621 -8.596 -11.839 1.00 98.44 260 ALA A CA 1
ATOM 1959 C C . ALA A 1 260 ? 6.164 -8.100 -11.880 1.00 98.44 260 ALA A C 1
ATOM 1961 O O . ALA A 1 260 ? 5.661 -7.734 -12.942 1.00 98.44 260 ALA A O 1
ATOM 1962 N N . ALA A 1 261 ? 5.496 -8.008 -10.724 1.00 98.56 261 ALA A N 1
ATOM 1963 C CA . ALA A 1 261 ? 4.137 -7.472 -10.647 1.00 98.56 261 ALA A CA 1
ATOM 1964 C C . ALA A 1 261 ? 4.067 -5.979 -11.021 1.00 98.56 261 ALA A C 1
ATOM 1966 O O . ALA A 1 261 ? 3.178 -5.575 -11.771 1.00 98.56 261 ALA A O 1
ATOM 1967 N N . VAL A 1 262 ? 5.011 -5.164 -10.535 1.00 98.75 262 VAL A N 1
ATOM 1968 C CA . VAL A 1 262 ? 5.087 -3.727 -10.851 1.00 98.75 262 VAL A CA 1
ATOM 1969 C C . VAL A 1 262 ? 5.394 -3.503 -12.329 1.00 98.75 262 VAL A C 1
ATOM 1971 O O . VAL A 1 262 ? 4.650 -2.794 -12.999 1.00 98.75 262 VAL A O 1
ATOM 1974 N N . ALA A 1 263 ? 6.442 -4.132 -12.859 1.00 98.62 263 ALA A N 1
ATOM 1975 C CA . ALA A 1 263 ? 6.856 -3.985 -14.252 1.00 98.62 263 ALA A CA 1
ATOM 1976 C C . ALA A 1 263 ? 5.800 -4.531 -15.231 1.00 98.62 263 ALA A C 1
ATOM 1978 O O . ALA A 1 263 ? 5.606 -3.976 -16.313 1.00 98.62 263 ALA A O 1
ATOM 1979 N N . GLY A 1 264 ? 5.068 -5.577 -14.837 1.00 98.50 264 GLY A N 1
ATOM 1980 C CA . GLY A 1 264 ? 3.956 -6.143 -15.599 1.00 98.50 264 GLY A CA 1
ATOM 1981 C C . GLY A 1 264 ? 2.669 -5.308 -15.589 1.00 98.50 264 GLY A C 1
ATOM 1982 O O . GLY A 1 264 ? 1.805 -5.541 -16.434 1.00 98.50 264 GLY A O 1
ATOM 1983 N N . SER A 1 265 ? 2.530 -4.324 -14.694 1.00 98.69 265 SER A N 1
ATOM 1984 C CA . SER A 1 265 ? 1.319 -3.503 -14.563 1.00 98.69 265 SER A CA 1
ATOM 1985 C C . SER A 1 265 ? 1.498 -2.099 -15.138 1.00 98.69 265 SER A C 1
ATOM 1987 O O . SER A 1 265 ? 2.326 -1.315 -14.677 1.00 98.69 265 SER A O 1
ATOM 1989 N N . GLN A 1 266 ? 0.636 -1.721 -16.084 1.00 98.38 266 GLN A N 1
ATOM 1990 C CA . GLN A 1 266 ? 0.592 -0.354 -16.616 1.00 98.38 266 GLN A CA 1
ATOM 1991 C C . GLN A 1 266 ? 0.221 0.680 -15.545 1.00 98.38 266 GLN A C 1
ATOM 1993 O O . GLN A 1 266 ? 0.786 1.771 -15.529 1.00 98.38 266 GLN A O 1
ATOM 1998 N N . VAL A 1 267 ? -0.679 0.328 -14.620 1.00 98.31 267 VAL A N 1
ATOM 1999 C CA . VAL A 1 267 ? -1.088 1.199 -13.504 1.00 98.31 267 VAL A CA 1
ATOM 2000 C C . VAL A 1 267 ? 0.103 1.486 -12.590 1.00 98.31 267 VAL A C 1
ATOM 2002 O O . VAL A 1 267 ? 0.375 2.639 -12.246 1.00 98.31 267 VAL A O 1
ATOM 2005 N N . ALA A 1 268 ? 0.861 0.446 -12.241 1.00 98.69 268 ALA A N 1
ATOM 2006 C CA . ALA A 1 268 ? 2.051 0.586 -11.415 1.00 98.69 268 ALA A CA 1
ATOM 2007 C C . ALA A 1 268 ? 3.148 1.374 -12.134 1.00 98.69 268 ALA A C 1
ATOM 2009 O O . ALA A 1 268 ? 3.724 2.289 -11.547 1.00 98.69 268 ALA A O 1
ATOM 2010 N N . MET A 1 269 ? 3.400 1.073 -13.411 1.00 98.75 269 MET A N 1
ATOM 2011 C CA . MET A 1 269 ? 4.406 1.775 -14.205 1.00 98.75 269 MET A CA 1
ATOM 2012 C C . MET A 1 269 ? 4.069 3.250 -14.420 1.00 98.75 269 MET A C 1
ATOM 2014 O O . MET A 1 269 ? 4.977 4.075 -14.371 1.00 98.75 269 MET A O 1
ATOM 2018 N N . ALA A 1 270 ? 2.792 3.615 -14.563 1.00 98.69 270 ALA A N 1
ATOM 2019 C CA . ALA A 1 270 ? 2.373 5.016 -14.609 1.00 98.69 270 ALA A CA 1
ATOM 2020 C C . ALA A 1 270 ? 2.687 5.750 -13.291 1.00 98.69 270 ALA A C 1
ATOM 2022 O O . ALA A 1 270 ? 3.186 6.875 -13.312 1.00 98.69 270 ALA A O 1
ATOM 2023 N N . ALA A 1 271 ? 2.457 5.107 -12.139 1.00 98.44 271 ALA A N 1
ATOM 2024 C CA . ALA A 1 271 ? 2.799 5.671 -10.831 1.00 98.44 271 ALA A CA 1
ATOM 2025 C C . ALA A 1 271 ? 4.321 5.771 -10.607 1.00 98.44 271 ALA A C 1
ATOM 2027 O O . ALA A 1 271 ? 4.805 6.772 -10.076 1.00 98.44 271 ALA A O 1
ATOM 2028 N N . VAL A 1 272 ? 5.086 4.763 -11.037 1.00 98.75 272 VAL A N 1
ATOM 2029 C CA . VAL A 1 272 ? 6.557 4.771 -10.988 1.00 98.75 272 VAL A CA 1
ATOM 2030 C C . VAL A 1 272 ? 7.123 5.872 -11.881 1.00 98.75 272 VAL A C 1
ATOM 2032 O O . VAL A 1 272 ? 8.024 6.593 -11.457 1.00 98.75 272 VAL A O 1
ATOM 2035 N N . ALA A 1 273 ? 6.583 6.046 -13.088 1.00 98.62 273 ALA A N 1
ATOM 2036 C CA . ALA A 1 273 ? 7.118 6.973 -14.079 1.00 98.62 273 ALA A CA 1
ATOM 2037 C C . ALA A 1 273 ? 7.095 8.440 -13.642 1.00 98.62 273 ALA A C 1
ATOM 2039 O O . ALA A 1 273 ? 7.935 9.225 -14.080 1.00 98.62 273 ALA A O 1
ATOM 2040 N N . VAL A 1 274 ? 6.167 8.801 -12.753 1.00 98.44 274 VAL A N 1
ATOM 2041 C CA . VAL A 1 274 ? 6.048 10.150 -12.182 1.00 98.44 274 VAL A CA 1
ATOM 2042 C C . VAL A 1 274 ? 6.750 10.303 -10.826 1.00 98.44 274 VAL A C 1
ATOM 2044 O O . VAL A 1 274 ? 6.719 11.382 -10.239 1.00 98.44 274 VAL A O 1
ATOM 2047 N N . SER A 1 275 ? 7.395 9.249 -10.309 1.00 98.44 275 SER A N 1
ATOM 2048 C CA . SER A 1 275 ? 8.106 9.272 -9.027 1.00 98.44 275 SER A CA 1
ATOM 2049 C C . SER A 1 275 ? 9.619 9.193 -9.217 1.00 98.44 275 SER A C 1
ATOM 2051 O O . SER A 1 275 ? 10.193 8.131 -9.460 1.00 98.44 275 SER A O 1
ATOM 2053 N N . SER A 1 276 ? 10.305 10.320 -9.001 1.00 97.62 276 SER A N 1
ATOM 2054 C CA . SER A 1 276 ? 11.773 10.360 -9.023 1.00 97.62 276 SER A CA 1
ATOM 2055 C C . SER A 1 276 ? 12.408 9.465 -7.955 1.00 97.62 276 SER A C 1
ATOM 2057 O O . SER A 1 276 ? 13.535 9.014 -8.141 1.00 97.62 276 SER A O 1
ATOM 2059 N N . VAL A 1 277 ? 11.708 9.243 -6.834 1.00 97.00 277 VAL A N 1
ATOM 2060 C CA . VAL A 1 277 ? 12.147 8.366 -5.738 1.00 97.00 277 VAL A CA 1
ATOM 2061 C C . VAL A 1 277 ? 12.071 6.909 -6.182 1.00 97.00 277 VAL A C 1
ATOM 2063 O O . VAL A 1 277 ? 13.067 6.201 -6.093 1.00 97.00 277 VAL A O 1
ATOM 2066 N N . ALA A 1 278 ? 10.933 6.477 -6.735 1.00 98.44 278 ALA A N 1
ATOM 2067 C CA . ALA A 1 278 ? 10.766 5.103 -7.205 1.00 98.44 278 ALA A CA 1
ATOM 2068 C C . ALA A 1 278 ? 11.765 4.754 -8.313 1.00 98.44 278 ALA A C 1
ATOM 2070 O O . ALA A 1 278 ? 12.411 3.712 -8.252 1.00 98.44 278 ALA A O 1
ATOM 2071 N N . LEU A 1 279 ? 11.935 5.649 -9.294 1.00 98.62 279 LEU A N 1
ATOM 2072 C CA . LEU A 1 279 ? 12.906 5.466 -10.372 1.00 98.62 279 LEU A CA 1
ATOM 2073 C C . LEU A 1 279 ? 14.330 5.316 -9.831 1.00 98.62 279 LEU A C 1
ATOM 2075 O O . LEU A 1 279 ? 15.063 4.454 -10.307 1.00 98.62 279 LEU A O 1
ATOM 2079 N N . ALA A 1 280 ? 14.712 6.120 -8.834 1.00 97.75 280 ALA A N 1
ATOM 2080 C CA . ALA A 1 280 ? 16.035 6.034 -8.232 1.00 97.75 280 ALA A CA 1
ATOM 2081 C C . ALA A 1 280 ? 16.238 4.679 -7.545 1.00 97.75 280 ALA A C 1
ATOM 2083 O O . ALA A 1 280 ? 17.230 4.016 -7.825 1.00 97.75 280 ALA A O 1
ATOM 2084 N N . GLU A 1 281 ? 15.287 4.230 -6.724 1.00 98.06 281 GLU A N 1
ATOM 2085 C CA . GLU A 1 281 ? 15.389 2.941 -6.025 1.00 98.06 281 GLU A CA 1
ATOM 2086 C C . GLU A 1 281 ? 15.432 1.750 -6.995 1.00 98.06 281 GLU A C 1
ATOM 2088 O O . GLU A 1 281 ? 16.250 0.843 -6.835 1.00 98.06 281 GLU A O 1
ATOM 2093 N N . ILE A 1 282 ? 14.616 1.768 -8.055 1.00 98.25 282 ILE A N 1
ATOM 2094 C CA . ILE A 1 282 ? 14.574 0.677 -9.037 1.00 98.25 282 ILE A CA 1
ATOM 2095 C C . ILE A 1 282 ? 15.924 0.514 -9.738 1.00 98.25 282 ILE A C 1
ATOM 2097 O O . ILE A 1 282 ? 16.445 -0.603 -9.800 1.00 98.25 282 ILE A O 1
ATOM 2101 N N . ILE A 1 283 ? 16.517 1.602 -10.243 1.00 97.00 283 ILE A N 1
ATOM 2102 C CA . ILE A 1 283 ? 17.744 1.493 -11.044 1.00 97.00 283 ILE A CA 1
ATOM 2103 C C . ILE A 1 283 ? 18.982 1.120 -10.235 1.00 97.00 283 ILE A C 1
ATOM 2105 O O . ILE A 1 283 ? 19.952 0.655 -10.832 1.00 97.00 283 ILE A O 1
ATOM 2109 N N . GLN A 1 284 ? 18.969 1.281 -8.908 1.00 96.25 284 GLN A N 1
ATOM 2110 C CA . GLN A 1 284 ? 20.069 0.816 -8.056 1.00 96.25 284 GLN A CA 1
ATOM 2111 C C . GLN A 1 284 ? 20.132 -0.714 -7.985 1.00 96.25 284 GLN A C 1
ATOM 2113 O O . GLN A 1 284 ? 21.199 -1.283 -7.759 1.00 96.25 284 GLN A O 1
ATOM 2118 N N . THR A 1 285 ? 19.020 -1.404 -8.241 1.00 96.62 285 THR A N 1
ATOM 2119 C CA . THR A 1 285 ? 18.933 -2.864 -8.114 1.00 96.62 285 THR A CA 1
ATOM 2120 C C . THR A 1 285 ? 19.012 -3.563 -9.470 1.00 96.62 285 THR A C 1
ATOM 2122 O O . THR A 1 285 ? 18.340 -3.182 -10.428 1.00 96.62 285 THR A O 1
ATOM 2125 N N . ALA A 1 286 ? 19.808 -4.633 -9.561 1.00 96.88 286 ALA A N 1
ATOM 2126 C CA . ALA A 1 286 ? 19.833 -5.477 -10.759 1.00 96.88 286 ALA A CA 1
ATOM 2127 C C . ALA A 1 286 ? 18.467 -6.141 -11.007 1.00 96.88 286 ALA A C 1
ATOM 2129 O O . ALA A 1 286 ? 18.012 -6.192 -12.146 1.00 96.88 286 ALA A O 1
ATOM 2130 N N . THR A 1 287 ? 17.787 -6.565 -9.936 1.00 97.50 287 THR A N 1
ATOM 2131 C CA . THR A 1 287 ? 16.430 -7.132 -9.969 1.00 97.50 287 THR A CA 1
ATOM 2132 C C . THR A 1 287 ? 15.429 -6.178 -10.617 1.00 97.50 287 THR A C 1
ATOM 2134 O O . THR A 1 287 ? 14.722 -6.568 -11.547 1.00 97.50 287 THR A O 1
ATOM 2137 N N . GLY A 1 288 ? 15.402 -4.914 -10.184 1.00 97.88 288 GLY A N 1
ATOM 2138 C CA . GLY A 1 288 ? 14.514 -3.903 -10.746 1.00 97.88 288 GLY A CA 1
ATOM 2139 C C . GLY A 1 288 ? 14.797 -3.613 -12.218 1.00 97.88 288 GLY A C 1
ATOM 2140 O O . GLY A 1 288 ? 13.868 -3.606 -13.026 1.00 97.88 288 GLY A O 1
ATOM 2141 N N . ARG A 1 289 ? 16.074 -3.445 -12.595 1.00 98.12 289 ARG A N 1
ATOM 2142 C CA . ARG A 1 289 ? 16.463 -3.258 -14.005 1.00 98.12 289 ARG A CA 1
ATOM 2143 C C . ARG A 1 289 ? 16.049 -4.453 -14.868 1.00 98.12 289 ARG A C 1
ATOM 2145 O O . ARG A 1 289 ? 15.424 -4.256 -15.904 1.00 98.12 289 ARG A O 1
ATOM 2152 N N . ALA A 1 290 ? 16.341 -5.678 -14.430 1.00 98.25 290 ALA A N 1
ATOM 2153 C CA . ALA A 1 290 ? 16.001 -6.896 -15.164 1.00 98.25 290 ALA A CA 1
ATOM 2154 C C . ALA A 1 290 ? 14.485 -7.056 -15.362 1.00 98.25 290 ALA A C 1
ATOM 2156 O O . ALA A 1 290 ? 14.047 -7.393 -16.460 1.00 98.25 290 ALA A O 1
ATOM 2157 N N . ALA A 1 291 ? 13.676 -6.755 -14.341 1.00 98.44 291 ALA A N 1
ATOM 2158 C CA . ALA A 1 291 ? 12.220 -6.802 -14.456 1.00 98.44 291 ALA A CA 1
ATOM 2159 C C . ALA A 1 291 ? 11.687 -5.783 -15.477 1.00 98.44 291 ALA A C 1
ATOM 2161 O O . ALA A 1 291 ? 10.845 -6.122 -16.305 1.00 98.44 291 ALA A O 1
ATOM 2162 N N . LEU A 1 292 ? 12.201 -4.549 -15.468 1.00 98.62 292 LEU A N 1
ATOM 2163 C CA . LEU A 1 292 ? 11.796 -3.534 -16.443 1.00 98.62 292 LEU A CA 1
ATOM 2164 C C . LEU A 1 292 ? 12.214 -3.889 -17.879 1.00 98.62 292 LEU A C 1
ATOM 2166 O O . LEU A 1 292 ? 11.454 -3.620 -18.804 1.00 98.62 292 LEU A O 1
ATOM 2170 N N . ILE A 1 293 ? 13.379 -4.521 -18.064 1.00 98.56 293 ILE A N 1
ATOM 2171 C CA . ILE A 1 293 ? 13.818 -5.045 -19.369 1.00 98.56 293 ILE A CA 1
ATOM 2172 C C . ILE A 1 293 ? 12.887 -6.173 -19.839 1.00 98.56 293 ILE A C 1
ATOM 2174 O O . ILE A 1 293 ? 12.417 -6.156 -20.974 1.00 98.56 293 ILE A O 1
ATOM 2178 N N . ALA A 1 294 ? 12.565 -7.125 -18.959 1.00 98.56 294 ALA A N 1
ATOM 2179 C CA . ALA A 1 294 ? 11.671 -8.239 -19.279 1.00 98.56 294 ALA A CA 1
ATOM 2180 C C . ALA A 1 294 ? 10.251 -7.775 -19.658 1.00 98.56 294 ALA A C 1
ATOM 2182 O O . ALA A 1 294 ? 9.576 -8.429 -20.451 1.00 98.56 294 ALA A O 1
ATOM 2183 N N . HIS A 1 295 ? 9.815 -6.628 -19.132 1.00 98.56 295 HIS A N 1
ATOM 2184 C CA . HIS A 1 295 ? 8.544 -5.979 -19.457 1.00 98.56 295 HIS A CA 1
ATOM 2185 C C . HIS A 1 295 ? 8.743 -4.718 -20.313 1.00 98.56 295 HIS A C 1
ATOM 2187 O O . HIS A 1 295 ? 8.127 -3.677 -20.057 1.00 98.56 295 HIS A O 1
ATOM 2193 N N . ASN A 1 296 ? 9.592 -4.822 -21.345 1.00 98.56 296 ASN A N 1
ATOM 2194 C CA . ASN A 1 296 ? 9.960 -3.709 -22.219 1.00 98.56 296 ASN A CA 1
ATOM 2195 C C . ASN A 1 296 ? 8.746 -2.921 -22.735 1.00 98.56 296 ASN A C 1
ATOM 2197 O O . ASN A 1 296 ? 8.764 -1.698 -22.682 1.00 98.56 296 ASN A O 1
ATOM 2201 N N . ASP A 1 297 ? 7.664 -3.579 -23.161 1.00 98.44 297 ASP A N 1
ATOM 2202 C CA . ASP A 1 297 ? 6.476 -2.887 -23.686 1.00 98.44 297 ASP A CA 1
ATOM 2203 C C . ASP A 1 297 ? 5.894 -1.873 -22.687 1.00 98.44 297 ASP A C 1
ATOM 2205 O O . ASP A 1 297 ? 5.600 -0.732 -23.054 1.00 98.44 297 ASP A O 1
ATOM 2209 N N . ASN A 1 298 ? 5.794 -2.246 -21.406 1.00 98.50 298 ASN A N 1
ATOM 2210 C CA . ASN A 1 298 ? 5.308 -1.354 -20.353 1.00 98.50 298 ASN A CA 1
ATOM 2211 C C . ASN A 1 298 ? 6.323 -0.254 -20.029 1.00 98.50 298 ASN A C 1
ATOM 2213 O O . ASN A 1 298 ? 5.934 0.900 -19.849 1.00 98.50 298 ASN A O 1
ATOM 2217 N N . LEU A 1 299 ? 7.619 -0.584 -19.988 1.00 98.75 299 LEU A N 1
ATOM 2218 C CA . LEU A 1 299 ? 8.690 0.394 -19.793 1.00 98.75 299 LEU A CA 1
ATOM 2219 C C . LEU A 1 299 ? 8.687 1.449 -20.911 1.00 98.75 299 LEU A C 1
ATOM 2221 O O . LEU A 1 299 ? 8.710 2.652 -20.637 1.00 98.75 299 LEU A O 1
ATOM 2225 N N . GLN A 1 300 ? 8.614 1.013 -22.170 1.00 98.62 300 GLN A N 1
ATOM 2226 C CA . GLN A 1 300 ? 8.556 1.916 -23.309 1.00 98.62 300 GLN A CA 1
ATOM 2227 C C . GLN A 1 300 ? 7.258 2.715 -23.315 1.00 98.62 300 GLN A C 1
ATOM 2229 O O . GLN A 1 300 ? 7.302 3.895 -23.652 1.00 98.62 300 GLN A O 1
ATOM 2234 N N . ALA A 1 301 ? 6.115 2.145 -22.924 1.00 98.56 301 ALA A N 1
ATOM 2235 C CA . ALA A 1 301 ? 4.844 2.873 -22.888 1.00 98.56 301 ALA A CA 1
ATOM 2236 C C . ALA A 1 301 ? 4.913 4.151 -22.031 1.00 98.56 301 ALA A C 1
ATOM 2238 O O . ALA A 1 301 ? 4.336 5.170 -22.410 1.00 98.56 301 ALA A O 1
ATOM 2239 N N . VAL A 1 302 ? 5.680 4.135 -20.934 1.00 98.69 302 VAL A N 1
ATOM 2240 C CA . VAL A 1 302 ? 5.824 5.278 -20.013 1.00 98.69 302 VAL A CA 1
ATOM 2241 C C . VAL A 1 302 ? 7.122 6.079 -20.197 1.00 98.69 302 VAL A C 1
ATOM 2243 O O . VAL A 1 302 ? 7.381 7.021 -19.448 1.00 98.69 302 VAL A O 1
ATOM 2246 N N . ARG A 1 303 ? 7.945 5.761 -21.207 1.00 98.75 303 ARG A N 1
ATOM 2247 C CA . ARG A 1 303 ? 9.284 6.357 -21.419 1.00 98.75 303 ARG A CA 1
ATOM 2248 C C . ARG A 1 303 ? 9.304 7.887 -21.434 1.00 98.75 303 ARG A C 1
ATOM 2250 O O . ARG A 1 303 ? 10.236 8.486 -20.905 1.00 98.75 303 ARG A O 1
ATOM 2257 N N . GLN A 1 304 ? 8.278 8.515 -22.015 1.00 98.62 304 GLN A N 1
ATOM 2258 C CA . GLN A 1 304 ? 8.168 9.973 -22.078 1.00 98.62 304 GLN A CA 1
ATOM 2259 C C . GLN A 1 304 ? 7.927 10.569 -20.686 1.00 98.62 304 GLN A C 1
ATOM 2261 O O . GLN A 1 304 ? 8.601 11.519 -20.308 1.00 98.62 304 GLN A O 1
ATOM 2266 N N . GLN A 1 305 ? 7.037 9.965 -19.893 1.00 98.62 305 GLN A N 1
ATOM 2267 C CA . GLN A 1 305 ? 6.770 10.399 -18.519 1.00 98.62 305 GLN A CA 1
ATOM 2268 C C . GLN A 1 305 ? 8.012 10.236 -17.635 1.00 98.62 305 GLN A C 1
ATOM 2270 O O . GLN A 1 305 ? 8.354 11.147 -16.884 1.00 98.62 305 GLN A O 1
ATOM 2275 N N . ILE A 1 306 ? 8.730 9.112 -17.771 1.00 98.81 306 ILE A N 1
ATOM 2276 C CA . ILE A 1 306 ? 9.999 8.901 -17.062 1.00 98.81 306 ILE A CA 1
ATOM 2277 C C . ILE A 1 306 ? 11.007 9.988 -17.452 1.00 98.81 306 ILE A C 1
ATOM 2279 O O . ILE A 1 306 ? 11.650 10.567 -16.578 1.00 98.81 306 ILE A O 1
ATOM 2283 N N . TYR A 1 307 ? 11.139 10.285 -18.749 1.00 98.75 307 TYR A N 1
ATOM 2284 C CA . TYR A 1 307 ? 12.046 11.326 -19.228 1.00 98.75 307 TYR A CA 1
ATOM 2285 C C . TYR A 1 307 ? 11.732 12.690 -18.615 1.00 98.75 307 TYR A C 1
ATOM 2287 O O . TYR A 1 307 ? 12.639 13.354 -18.117 1.00 98.75 307 TYR A O 1
ATOM 2295 N N . ASP A 1 308 ? 10.459 13.085 -18.595 1.00 98.62 308 ASP A N 1
ATOM 2296 C CA . ASP A 1 308 ? 10.028 14.370 -18.042 1.00 98.62 308 ASP A CA 1
ATOM 2297 C C . ASP A 1 308 ? 10.334 14.462 -16.532 1.00 98.62 308 ASP A C 1
ATOM 2299 O O . ASP A 1 308 ? 10.893 15.462 -16.069 1.00 98.62 308 ASP A O 1
ATOM 2303 N N . THR A 1 309 ? 10.076 13.389 -15.774 1.00 98.50 309 THR A N 1
ATOM 2304 C CA . THR A 1 309 ? 10.398 13.281 -14.337 1.00 98.50 309 THR A CA 1
ATOM 2305 C C . THR A 1 309 ? 11.901 13.375 -14.065 1.00 98.50 309 THR A C 1
ATOM 2307 O O . THR A 1 309 ? 12.344 14.105 -13.170 1.00 98.50 309 THR A O 1
ATOM 2310 N N . VAL A 1 310 ? 12.707 12.639 -14.833 1.00 98.19 310 VAL A N 1
ATOM 2311 C CA . VAL A 1 310 ? 14.171 12.606 -14.706 1.00 98.19 310 VAL A CA 1
ATOM 2312 C C . VAL A 1 310 ? 14.758 13.962 -15.079 1.00 98.19 310 VAL A C 1
ATOM 2314 O O . VAL A 1 310 ? 15.533 14.528 -14.312 1.00 98.19 310 VAL A O 1
ATOM 2317 N N . LYS A 1 311 ? 14.330 14.545 -16.200 1.00 97.75 311 LYS A N 1
ATOM 2318 C CA . LYS A 1 311 ? 14.789 15.858 -16.665 1.00 97.75 311 LYS A CA 1
ATOM 2319 C C . LYS A 1 311 ? 14.560 16.964 -15.636 1.00 97.75 311 LYS A C 1
ATOM 2321 O O . LYS A 1 311 ? 15.367 17.886 -15.553 1.00 97.75 311 LYS A O 1
ATOM 2326 N N . ALA A 1 312 ? 13.487 16.871 -14.851 1.00 97.56 312 ALA A N 1
ATOM 2327 C CA . ALA A 1 312 ? 13.174 17.839 -13.807 1.00 97.56 312 ALA A CA 1
ATOM 2328 C C . ALA A 1 312 ? 14.034 17.700 -12.535 1.00 97.56 312 ALA A C 1
ATOM 2330 O O . ALA A 1 312 ? 14.139 18.660 -11.776 1.00 97.56 312 ALA A O 1
ATOM 2331 N N . SER A 1 313 ? 14.613 16.524 -12.257 1.00 96.06 313 SER A N 1
ATOM 2332 C CA . SER A 1 313 ? 15.120 16.209 -10.907 1.00 96.06 313 SER A CA 1
ATOM 2333 C C . SER A 1 313 ? 16.450 15.444 -10.842 1.00 96.06 313 SER A C 1
ATOM 2335 O O . SER A 1 313 ? 16.930 15.148 -9.741 1.00 96.06 313 SER A O 1
ATOM 2337 N N . TRP A 1 314 ? 17.018 15.059 -11.985 1.00 97.94 314 TRP A N 1
ATOM 2338 C CA . TRP A 1 314 ? 18.253 14.276 -12.122 1.00 97.94 314 TRP A CA 1
ATOM 2339 C C . TRP A 1 314 ? 19.270 15.037 -12.976 1.00 97.94 314 TRP A C 1
ATOM 2341 O O . TRP A 1 314 ? 18.943 16.010 -13.659 1.00 97.94 314 TRP A O 1
ATOM 2351 N N . LYS A 1 315 ? 20.522 14.579 -12.968 1.00 97.31 315 LYS A N 1
ATOM 2352 C CA . LYS A 1 315 ? 21.609 15.192 -13.726 1.00 97.31 315 LYS A CA 1
ATOM 2353 C C . LYS A 1 315 ? 21.843 14.449 -15.035 1.00 97.31 315 LYS A C 1
ATOM 2355 O O . LYS A 1 315 ? 22.097 13.244 -15.051 1.00 97.31 315 LYS A O 1
ATOM 2360 N N . ARG A 1 316 ? 21.833 15.181 -16.151 1.00 97.75 316 ARG A N 1
ATOM 2361 C CA . ARG A 1 316 ? 22.290 14.645 -17.438 1.00 97.75 316 ARG A CA 1
ATOM 2362 C C . ARG A 1 316 ? 23.810 14.561 -17.434 1.00 97.75 316 ARG A C 1
ATOM 2364 O O . ARG A 1 316 ? 24.486 15.588 -17.480 1.00 97.75 316 ARG A O 1
ATOM 2371 N N . LYS A 1 317 ? 24.342 13.343 -17.394 1.00 96.94 317 LYS A N 1
ATOM 2372 C CA . LYS A 1 317 ? 25.786 13.080 -17.362 1.00 96.94 317 LYS A CA 1
ATOM 2373 C C . LYS A 1 317 ? 26.391 13.062 -18.760 1.00 96.94 317 LYS A C 1
ATOM 2375 O O . LYS A 1 317 ? 27.505 13.538 -18.950 1.00 96.94 317 LYS A O 1
ATOM 2380 N N . VAL A 1 318 ? 25.648 12.538 -19.732 1.00 96.94 318 VAL A N 1
ATOM 2381 C CA . VAL A 1 318 ? 26.096 12.419 -21.122 1.00 96.94 318 VAL A CA 1
ATOM 2382 C C . VAL A 1 318 ? 24.983 12.863 -22.054 1.00 96.94 318 VAL A C 1
ATOM 2384 O O . VAL A 1 318 ? 23.810 12.575 -21.822 1.00 96.94 318 VAL A O 1
ATOM 2387 N N . ASN A 1 319 ? 25.366 13.546 -23.126 1.00 97.06 319 ASN A N 1
ATOM 2388 C CA . ASN A 1 319 ? 24.585 13.625 -24.346 1.00 97.06 319 ASN A CA 1
ATOM 2389 C C . ASN A 1 319 ? 25.527 13.426 -25.531 1.00 97.06 319 ASN A C 1
ATOM 2391 O O . ASN A 1 319 ? 26.627 13.976 -25.547 1.00 97.06 319 ASN A O 1
ATOM 2395 N N . VAL A 1 320 ? 25.119 12.603 -26.487 1.00 97.50 320 VAL A N 1
ATOM 2396 C CA . VAL A 1 320 ? 25.905 12.297 -27.683 1.00 97.50 320 VAL A CA 1
ATOM 2397 C C . VAL A 1 320 ? 24.976 12.119 -28.867 1.00 97.50 320 VAL A C 1
ATOM 2399 O O . VAL A 1 320 ? 23.852 11.647 -28.721 1.00 97.50 320 VAL A O 1
ATOM 2402 N N . ASN A 1 321 ? 25.450 12.476 -30.055 1.00 96.62 321 ASN A N 1
ATOM 2403 C CA . ASN A 1 321 ? 24.818 12.065 -31.297 1.00 96.62 321 ASN A CA 1
ATOM 2404 C C . ASN A 1 321 ? 25.841 11.492 -32.264 1.00 96.62 321 ASN A C 1
ATOM 2406 O O . ASN A 1 321 ? 27.045 11.713 -32.136 1.00 96.62 321 ASN A O 1
ATOM 2410 N N . GLY A 1 322 ? 25.344 10.717 -33.216 1.00 93.06 322 GLY A N 1
ATOM 2411 C CA . GLY A 1 322 ? 26.171 10.158 -34.264 1.00 93.06 322 GLY A CA 1
ATOM 2412 C C . GLY A 1 322 ? 25.431 9.115 -35.077 1.00 93.06 322 GLY A C 1
ATOM 2413 O O . GLY A 1 322 ? 24.369 8.612 -34.698 1.00 93.06 322 GLY A O 1
ATOM 2414 N N . GLY A 1 323 ? 26.025 8.797 -36.217 1.00 85.69 323 GLY A N 1
ATOM 2415 C CA . GLY A 1 323 ? 25.547 7.773 -37.127 1.00 85.69 323 GLY A CA 1
ATOM 2416 C C . GLY A 1 323 ? 26.681 6.916 -37.648 1.00 85.69 323 GLY A C 1
ATOM 2417 O O . GLY A 1 323 ? 27.852 7.178 -37.379 1.00 85.69 323 GLY A O 1
ATOM 2418 N N . SER A 1 324 ? 26.313 5.896 -38.412 1.00 75.00 324 SER A N 1
ATOM 2419 C CA . SER A 1 324 ? 27.253 5.019 -39.109 1.00 75.00 324 SER A CA 1
ATOM 2420 C C . SER A 1 324 ? 26.918 4.992 -40.592 1.00 75.00 324 SER A C 1
ATOM 2422 O O . SER A 1 324 ? 25.770 4.748 -40.957 1.00 75.00 324 SER A O 1
ATOM 2424 N N . SER A 1 325 ? 27.901 5.238 -41.457 1.00 69.38 325 SER A N 1
ATOM 2425 C CA . SER A 1 325 ? 27.728 5.218 -42.913 1.00 69.38 325 SER A CA 1
ATOM 2426 C C . SER A 1 325 ? 27.869 3.820 -43.532 1.00 69.38 325 SER A C 1
ATOM 2428 O O . SER A 1 325 ? 27.349 3.597 -44.622 1.00 69.38 325 SER A O 1
ATOM 2430 N N . SER A 1 326 ? 28.536 2.863 -42.873 1.00 67.38 326 SER A N 1
ATOM 2431 C CA . SER A 1 326 ? 28.848 1.561 -43.490 1.00 67.38 326 SER A CA 1
ATOM 2432 C C . SER A 1 326 ? 29.278 0.484 -42.486 1.00 67.38 326 SER A C 1
ATOM 2434 O O . SER A 1 326 ? 30.458 0.142 -42.440 1.00 67.38 326 SER A O 1
ATOM 2436 N N . SER A 1 327 ? 28.358 -0.055 -41.677 1.00 76.94 327 SER A N 1
ATOM 2437 C CA . SER A 1 327 ? 28.600 -1.229 -40.808 1.00 76.94 327 SER A CA 1
ATOM 2438 C C . SER A 1 327 ? 27.293 -1.745 -40.178 1.00 76.94 327 SER A C 1
ATOM 2440 O O . SER A 1 327 ? 27.056 -1.496 -38.996 1.00 76.94 327 SER A O 1
ATOM 2442 N N . PRO A 1 328 ? 26.399 -2.437 -40.907 1.00 88.12 328 PRO A N 1
ATOM 2443 C CA . PRO A 1 328 ? 25.288 -3.134 -40.272 1.00 88.12 328 PRO A CA 1
ATOM 2444 C C . PRO A 1 328 ? 25.845 -4.278 -39.425 1.00 88.12 328 PRO A C 1
ATOM 2446 O O . PRO A 1 328 ? 26.812 -4.929 -39.819 1.00 88.12 328 PRO A O 1
ATOM 2449 N N . GLY A 1 329 ? 25.230 -4.545 -38.281 1.00 89.88 329 GLY A N 1
ATOM 2450 C CA . GLY A 1 329 ? 25.603 -5.688 -37.455 1.00 89.88 329 GLY A CA 1
ATOM 2451 C C . GLY A 1 329 ? 26.466 -5.369 -36.232 1.00 89.88 329 GLY A C 1
ATOM 2452 O O . GLY A 1 329 ? 26.707 -6.271 -35.433 1.00 89.88 329 GLY A O 1
ATOM 2453 N N . VAL A 1 330 ? 26.906 -4.118 -36.057 1.00 91.44 330 VAL A N 1
ATOM 2454 C CA . VAL A 1 330 ? 27.806 -3.694 -34.966 1.00 91.44 330 VAL A CA 1
ATOM 2455 C C . VAL A 1 330 ? 27.180 -2.612 -34.079 1.00 91.44 330 VAL A C 1
ATOM 2457 O O . VAL A 1 330 ? 26.186 -1.978 -34.445 1.00 91.44 330 VAL A O 1
ATOM 2460 N N . GLU A 1 331 ? 27.768 -2.385 -32.902 1.00 93.69 331 GLU A N 1
ATOM 2461 C CA . GLU A 1 331 ? 27.436 -1.233 -32.057 1.00 93.69 331 GLU A CA 1
ATOM 2462 C C . GLU A 1 331 ? 28.009 0.060 -32.663 1.00 93.69 331 GLU A C 1
ATOM 2464 O O . GLU A 1 331 ? 29.165 0.118 -33.082 1.00 93.69 331 GLU A O 1
ATOM 2469 N N . ALA A 1 332 ? 27.203 1.120 -32.706 1.00 92.25 332 ALA A N 1
ATOM 2470 C CA . ALA A 1 332 ? 27.642 2.444 -33.125 1.00 92.25 332 ALA A CA 1
ATOM 2471 C C . ALA A 1 332 ? 28.585 3.052 -32.075 1.00 92.25 332 ALA A C 1
ATOM 2473 O O . ALA A 1 332 ? 28.349 2.905 -30.876 1.00 92.25 332 ALA A O 1
ATOM 2474 N N . THR A 1 333 ? 29.591 3.823 -32.499 1.00 90.56 333 THR A N 1
ATOM 2475 C CA . THR A 1 333 ? 30.609 4.437 -31.616 1.00 90.56 333 THR A CA 1
ATOM 2476 C C . THR A 1 333 ? 30.020 5.291 -30.484 1.00 90.56 333 THR A C 1
ATOM 2478 O O . THR A 1 333 ? 30.597 5.375 -29.400 1.00 90.56 333 THR A O 1
ATOM 2481 N N . ILE A 1 334 ? 28.835 5.879 -30.695 1.00 93.12 334 ILE A N 1
ATOM 2482 C CA . ILE A 1 334 ? 28.092 6.653 -29.683 1.00 93.12 334 ILE A CA 1
ATOM 2483 C C . ILE A 1 334 ? 27.591 5.814 -28.499 1.00 93.12 334 ILE A C 1
ATOM 2485 O O . ILE A 1 334 ? 27.058 6.359 -27.538 1.00 93.12 334 ILE A O 1
ATOM 2489 N N . THR A 1 335 ? 27.773 4.496 -28.557 1.00 95.00 335 THR A N 1
ATOM 2490 C CA . THR A 1 335 ? 27.480 3.555 -27.479 1.00 95.00 335 THR A CA 1
ATOM 2491 C C . THR A 1 335 ? 28.452 3.692 -26.302 1.00 95.00 335 THR A C 1
ATOM 2493 O O . THR A 1 335 ? 28.033 3.576 -25.155 1.00 95.00 335 THR A O 1
ATOM 2496 N N . ASN A 1 336 ? 29.739 3.971 -26.536 1.00 94.94 336 ASN A N 1
ATOM 2497 C CA . ASN A 1 336 ? 30.744 3.949 -25.459 1.00 94.94 336 ASN A CA 1
ATOM 2498 C C . ASN A 1 336 ? 30.423 4.913 -24.295 1.00 94.94 336 ASN A C 1
ATOM 2500 O O . ASN A 1 336 ? 30.515 4.498 -23.139 1.00 94.94 336 ASN A O 1
ATOM 2504 N N . PRO A 1 337 ? 29.985 6.163 -24.545 1.00 95.50 337 PRO A N 1
ATOM 2505 C CA . PRO A 1 337 ? 29.684 7.108 -23.470 1.00 95.50 337 PRO A CA 1
ATOM 2506 C C . PRO A 1 337 ? 28.454 6.751 -22.618 1.00 95.50 337 PRO A C 1
ATOM 2508 O O . PRO A 1 337 ? 28.322 7.270 -21.516 1.00 95.50 337 PRO A O 1
ATOM 2511 N N . ILE A 1 338 ? 27.560 5.875 -23.091 1.00 96.00 338 ILE A N 1
ATOM 2512 C CA . ILE A 1 338 ? 26.302 5.521 -22.403 1.00 96.00 338 ILE A CA 1
ATOM 2513 C C . ILE A 1 338 ? 26.373 4.179 -21.650 1.00 96.00 338 ILE A C 1
ATOM 2515 O O . ILE A 1 338 ? 25.374 3.719 -21.096 1.00 96.00 338 ILE A O 1
ATOM 2519 N N . LYS A 1 339 ? 27.545 3.531 -21.611 1.00 94.88 339 LYS A N 1
ATOM 2520 C CA . LYS A 1 339 ? 27.724 2.249 -20.911 1.00 94.88 339 LYS A CA 1
ATOM 2521 C C . LYS A 1 339 ? 27.789 2.387 -19.385 1.00 94.88 339 LYS A C 1
ATOM 2523 O O . LYS A 1 339 ? 27.448 1.432 -18.698 1.00 94.88 339 LYS A O 1
ATOM 2528 N N . SER A 1 340 ? 28.192 3.548 -18.861 1.00 94.25 340 SER A N 1
ATOM 2529 C CA . SER A 1 340 ? 28.457 3.725 -17.426 1.00 94.25 340 SER A CA 1
ATOM 2530 C C . SER A 1 340 ? 27.930 5.052 -16.862 1.00 94.25 340 SER A C 1
ATOM 2532 O O . SER A 1 340 ? 28.025 6.085 -17.530 1.00 94.25 340 SER A O 1
ATOM 2534 N N . PRO A 1 341 ? 27.481 5.075 -15.591 1.00 95.44 341 PRO A N 1
ATOM 2535 C CA . PRO A 1 341 ? 27.383 3.935 -14.673 1.00 95.44 341 PRO A CA 1
ATOM 2536 C C . PRO A 1 341 ? 26.155 3.057 -14.975 1.00 95.44 341 PRO A C 1
ATOM 2538 O O . PRO A 1 341 ? 25.251 3.491 -15.681 1.00 95.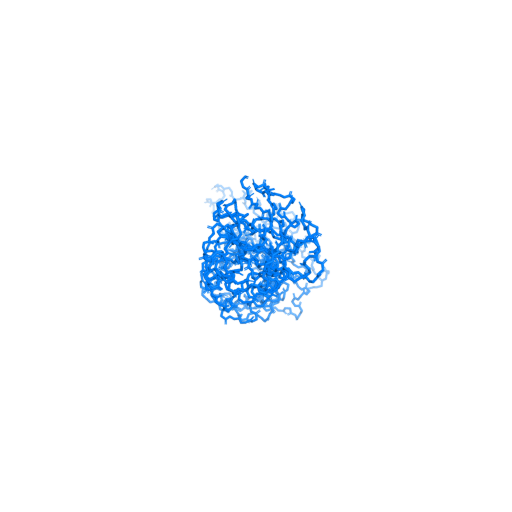44 341 PRO A O 1
ATOM 2541 N N . GLU A 1 342 ? 26.127 1.828 -14.454 1.00 93.44 342 GLU A N 1
ATOM 2542 C CA . GLU A 1 342 ? 25.035 0.865 -14.692 1.00 93.44 342 GLU A CA 1
ATOM 2543 C C . GLU A 1 342 ? 23.693 1.335 -14.096 1.00 93.44 342 GLU A C 1
ATOM 2545 O O . GLU A 1 342 ? 22.632 1.157 -14.692 1.00 93.44 342 GLU A O 1
ATOM 2550 N N . ASN A 1 343 ? 23.744 2.013 -12.947 1.00 94.56 343 ASN A N 1
ATOM 2551 C CA . ASN A 1 343 ? 22.604 2.628 -12.264 1.00 94.56 343 ASN A CA 1
ATOM 2552 C C . ASN A 1 343 ? 22.209 3.983 -12.886 1.00 94.56 343 ASN A C 1
ATOM 2554 O O . ASN A 1 343 ? 21.941 4.956 -12.181 1.00 94.56 343 ASN A O 1
ATOM 2558 N N . ALA A 1 344 ? 22.188 4.056 -14.216 1.00 97.69 344 ALA A N 1
ATOM 2559 C CA . ALA A 1 344 ? 21.749 5.219 -14.976 1.00 97.69 344 ALA A CA 1
ATOM 2560 C C . ALA A 1 344 ? 20.549 4.878 -15.863 1.00 97.69 344 ALA A C 1
ATOM 2562 O O . ALA A 1 344 ? 20.345 3.719 -16.227 1.00 97.69 344 ALA A O 1
ATOM 2563 N N . LEU A 1 345 ? 19.793 5.903 -16.259 1.00 98.62 345 LEU A N 1
ATOM 2564 C CA . LEU A 1 345 ? 18.777 5.802 -17.307 1.00 98.62 345 LEU A CA 1
ATOM 2565 C C . LEU A 1 345 ? 19.325 6.358 -18.619 1.00 98.62 345 LEU A C 1
ATOM 2567 O O . LEU A 1 345 ? 19.941 7.424 -18.647 1.00 98.62 345 LEU A O 1
ATOM 2571 N N . VAL A 1 346 ? 19.076 5.639 -19.708 1.00 98.75 346 VAL A N 1
ATOM 2572 C CA . VAL A 1 346 ? 19.472 5.999 -21.069 1.00 98.75 346 VAL A CA 1
ATOM 2573 C C . VAL A 1 346 ? 18.217 6.278 -21.879 1.00 98.75 346 VAL A C 1
ATOM 2575 O O . VAL A 1 346 ? 17.336 5.429 -21.952 1.00 98.75 346 VAL A O 1
ATOM 2578 N N . PHE A 1 347 ? 18.150 7.436 -22.524 1.00 98.81 347 PHE A N 1
ATOM 2579 C CA . PHE A 1 347 ? 17.049 7.804 -23.414 1.00 98.81 347 PHE A CA 1
ATOM 2580 C C . PHE A 1 347 ? 17.584 8.031 -24.815 1.00 98.81 347 PHE A C 1
ATOM 2582 O O . PHE A 1 347 ? 18.622 8.676 -24.978 1.00 98.81 347 PHE A O 1
ATOM 2589 N N . ALA A 1 348 ? 16.867 7.548 -25.825 1.00 98.44 348 ALA A N 1
ATOM 2590 C CA . ALA A 1 348 ? 17.271 7.670 -27.215 1.00 98.44 348 ALA A CA 1
ATOM 2591 C C . ALA A 1 348 ? 16.198 8.355 -28.070 1.00 98.44 348 ALA A C 1
ATOM 2593 O O . ALA A 1 348 ? 15.022 7.991 -28.047 1.00 98.44 348 ALA A O 1
ATOM 2594 N N . CYS A 1 349 ? 16.658 9.306 -28.877 1.00 98.31 349 CYS A N 1
ATOM 2595 C CA . CYS A 1 349 ? 15.969 9.861 -30.030 1.00 98.31 349 CYS A CA 1
ATOM 2596 C C . CYS A 1 349 ? 16.625 9.252 -31.275 1.00 98.31 349 CYS A C 1
ATOM 2598 O O . CYS A 1 349 ? 17.740 9.609 -31.669 1.00 98.31 349 CYS A O 1
ATOM 2600 N N . LEU A 1 350 ? 15.954 8.267 -31.852 1.00 97.00 350 LEU A N 1
ATOM 2601 C CA . LEU A 1 350 ? 16.449 7.409 -32.910 1.00 97.00 350 LEU A CA 1
ATOM 2602 C C . LEU A 1 350 ? 15.961 7.928 -34.272 1.00 97.00 350 LEU A C 1
ATOM 2604 O O . LEU A 1 350 ? 14.841 8.409 -34.427 1.00 97.00 350 LEU A O 1
ATOM 2608 N N . GLY A 1 351 ? 16.801 7.828 -35.293 1.00 95.50 351 GLY A N 1
ATOM 2609 C CA . GLY A 1 351 ? 16.490 8.302 -36.634 1.00 95.50 351 GLY A CA 1
ATOM 2610 C C . GLY A 1 351 ? 17.459 7.750 -37.668 1.00 95.50 351 GLY A C 1
ATOM 2611 O O . GLY A 1 351 ? 18.145 6.746 -37.452 1.00 95.50 351 GLY A O 1
ATOM 2612 N N . HIS A 1 352 ? 17.530 8.439 -38.796 1.00 94.25 352 HIS A N 1
ATOM 2613 C CA . HIS A 1 352 ? 18.420 8.101 -39.895 1.00 94.25 352 HIS A CA 1
ATOM 2614 C C . HIS A 1 352 ? 19.227 9.313 -40.362 1.00 94.25 352 HIS A C 1
ATOM 2616 O O . HIS A 1 352 ? 18.850 10.463 -40.138 1.00 94.25 352 HIS A O 1
ATOM 2622 N N . TYR A 1 353 ? 20.350 9.069 -41.028 1.00 93.50 353 TYR A N 1
ATOM 2623 C CA . TYR A 1 353 ? 21.187 10.115 -41.599 1.00 93.50 353 TYR A CA 1
ATOM 2624 C C . TYR A 1 353 ? 20.462 10.834 -42.744 1.00 93.50 353 TYR A C 1
ATOM 2626 O O . TYR A 1 353 ? 19.541 10.294 -43.370 1.00 93.50 353 TYR A O 1
ATOM 2634 N N . ASN A 1 354 ? 20.869 12.074 -43.011 1.00 91.69 354 ASN A N 1
ATOM 2635 C CA . ASN A 1 354 ? 20.216 12.925 -44.000 1.00 91.69 354 ASN A CA 1
ATOM 2636 C C . ASN A 1 354 ? 20.249 12.280 -45.396 1.00 91.69 354 ASN A C 1
ATOM 2638 O O . ASN A 1 354 ? 21.307 11.859 -45.846 1.00 91.69 354 ASN A O 1
ATOM 2642 N N . GLY A 1 355 ? 19.096 12.185 -46.061 1.00 90.00 355 GLY A N 1
ATOM 2643 C CA . GLY A 1 355 ? 18.968 11.539 -47.373 1.00 90.00 355 GLY A CA 1
ATOM 2644 C C . GLY A 1 355 ? 18.922 10.003 -47.362 1.00 90.00 355 GLY A C 1
ATOM 2645 O O . GLY A 1 355 ? 18.681 9.408 -48.408 1.00 90.00 355 GLY A O 1
ATOM 2646 N N . HIS A 1 356 ? 19.078 9.343 -46.207 1.00 91.56 356 HIS A N 1
ATOM 2647 C CA . HIS A 1 356 ? 19.097 7.877 -46.105 1.00 91.56 356 HIS A CA 1
ATOM 2648 C C . HIS A 1 356 ? 17.919 7.331 -45.293 1.00 91.56 356 HIS A C 1
ATOM 2650 O O . HIS A 1 356 ? 18.080 6.829 -44.186 1.00 91.56 356 HIS A O 1
ATOM 2656 N N . THR A 1 357 ? 16.717 7.372 -45.860 1.00 89.25 357 THR A N 1
ATOM 2657 C CA . THR A 1 357 ? 15.459 6.984 -45.184 1.00 89.25 357 THR A CA 1
ATOM 2658 C C . THR A 1 357 ? 15.380 5.520 -44.732 1.00 89.25 357 THR A C 1
ATOM 2660 O O . THR A 1 357 ? 14.514 5.171 -43.935 1.00 89.25 357 THR A O 1
ATOM 2663 N N . ARG A 1 358 ? 16.280 4.657 -45.222 1.00 89.94 358 ARG A N 1
ATOM 2664 C CA . ARG A 1 358 ? 16.388 3.236 -44.842 1.00 89.94 358 ARG A CA 1
ATOM 2665 C C . ARG A 1 358 ? 17.369 2.983 -43.691 1.00 89.94 358 ARG A C 1
ATOM 2667 O O . ARG A 1 358 ? 17.625 1.822 -43.367 1.00 89.94 358 ARG A O 1
ATOM 2674 N N . GLY A 1 359 ? 17.949 4.038 -43.121 1.00 92.94 359 GLY A N 1
ATOM 2675 C CA . GLY A 1 359 ? 18.847 3.931 -41.980 1.00 92.94 359 GLY A CA 1
ATOM 2676 C C . GLY A 1 359 ? 18.114 3.534 -40.715 1.00 92.94 359 GLY A C 1
ATOM 2677 O O . GLY A 1 359 ? 17.038 4.057 -40.424 1.00 92.94 359 GLY A O 1
ATOM 2678 N N . VAL A 1 360 ? 18.690 2.578 -39.982 1.00 93.19 360 VAL A N 1
ATOM 2679 C CA . VAL A 1 360 ? 18.060 2.041 -38.779 1.00 93.19 360 VAL A CA 1
ATOM 2680 C C . VAL A 1 360 ? 19.069 1.910 -37.655 1.00 93.19 360 VAL A C 1
ATOM 2682 O O . VAL A 1 360 ? 20.045 1.163 -37.759 1.00 93.19 360 VAL A O 1
ATOM 2685 N N . HIS A 1 361 ? 18.773 2.596 -36.558 1.00 94.56 361 HIS A N 1
ATOM 2686 C CA . HIS A 1 361 ? 19.385 2.355 -35.261 1.00 94.56 361 HIS A CA 1
ATOM 2687 C C . HIS A 1 361 ? 18.363 1.713 -34.322 1.00 94.56 361 HIS A C 1
ATOM 2689 O O . HIS A 1 361 ? 17.191 2.096 -34.293 1.00 94.56 361 HIS A O 1
ATOM 2695 N N . GLN A 1 362 ? 18.834 0.752 -33.534 1.00 96.50 362 GLN A N 1
ATOM 2696 C CA . GLN A 1 362 ? 18.080 0.141 -32.447 1.00 96.50 362 GLN A CA 1
ATOM 2697 C C . GLN A 1 362 ? 18.752 0.488 -31.122 1.00 96.50 362 GLN A C 1
ATOM 2699 O O . GLN A 1 362 ? 19.958 0.298 -30.975 1.00 96.50 362 GLN A O 1
ATOM 2704 N N . LEU A 1 363 ? 17.977 0.968 -30.155 1.00 98.38 363 LEU A N 1
ATOM 2705 C CA . LEU A 1 363 ? 18.407 0.965 -28.763 1.00 98.38 363 LEU A CA 1
ATOM 2706 C C . LEU A 1 363 ? 18.264 -0.467 -28.249 1.00 98.38 363 LEU A C 1
ATOM 2708 O O . LEU A 1 363 ? 17.170 -1.030 -28.302 1.00 98.38 363 LEU A O 1
ATOM 2712 N N . LYS A 1 364 ? 19.352 -1.047 -27.753 1.00 98.50 364 LYS A N 1
ATOM 2713 C CA . LYS A 1 364 ? 19.352 -2.340 -27.071 1.00 98.50 364 LYS A CA 1
ATOM 2714 C C . LYS A 1 364 ? 19.534 -2.158 -25.572 1.00 98.50 364 LYS A C 1
ATOM 2716 O O . LYS A 1 364 ? 20.266 -1.271 -25.123 1.00 98.50 364 LYS A O 1
ATOM 2721 N N . HIS A 1 365 ? 18.860 -2.998 -24.802 1.00 98.50 365 HIS A N 1
ATOM 2722 C CA . HIS A 1 365 ? 19.086 -3.137 -23.374 1.00 98.50 365 HIS A CA 1
ATOM 2723 C C . HIS A 1 365 ? 20.473 -3.728 -23.081 1.00 98.50 365 HIS A C 1
ATOM 2725 O O . HIS A 1 365 ? 21.103 -4.287 -23.982 1.00 98.50 365 HIS A O 1
ATOM 2731 N N . PRO A 1 366 ? 20.978 -3.605 -21.838 1.00 97.75 366 PRO A N 1
ATOM 2732 C CA . PRO A 1 366 ? 22.251 -4.211 -21.444 1.00 97.75 366 PRO A CA 1
ATOM 2733 C C . PRO A 1 366 ? 22.329 -5.731 -21.668 1.00 97.75 366 PRO A C 1
ATOM 2735 O O . PRO A 1 366 ? 23.419 -6.255 -21.868 1.00 97.75 366 PRO A O 1
ATOM 2738 N N . ASP A 1 367 ? 21.191 -6.433 -21.677 1.00 97.00 367 ASP A N 1
ATOM 2739 C CA . ASP A 1 367 ? 21.104 -7.871 -21.976 1.00 97.00 367 ASP A CA 1
ATOM 2740 C C . ASP A 1 367 ? 21.100 -8.192 -23.487 1.00 97.00 367 ASP A C 1
ATOM 2742 O O . ASP A 1 367 ? 21.052 -9.355 -23.885 1.00 97.00 367 ASP A O 1
ATOM 2746 N N . GLY A 1 368 ? 21.153 -7.166 -24.342 1.00 97.06 368 GLY A N 1
ATOM 2747 C CA . GLY A 1 368 ? 21.151 -7.278 -25.798 1.00 97.06 368 GLY A CA 1
ATOM 2748 C C . GLY A 1 368 ? 19.764 -7.348 -26.444 1.00 97.06 368 GLY A C 1
ATOM 2749 O O . GLY A 1 368 ? 19.684 -7.299 -27.678 1.00 97.06 368 GLY A O 1
ATOM 2750 N N . SER A 1 369 ? 18.682 -7.421 -25.661 1.00 98.00 369 SER A N 1
ATOM 2751 C CA . SER A 1 369 ? 17.314 -7.347 -26.182 1.00 98.00 369 SER A CA 1
ATOM 2752 C C . SER A 1 369 ? 17.016 -5.957 -26.760 1.00 98.00 369 SER A C 1
ATOM 2754 O O . SER A 1 369 ? 17.665 -4.964 -26.426 1.00 98.00 369 SER A O 1
ATOM 2756 N N . ILE A 1 370 ? 16.072 -5.869 -27.699 1.00 98.25 370 ILE A N 1
ATOM 2757 C CA . ILE A 1 370 ? 15.736 -4.600 -28.360 1.00 98.25 370 ILE A CA 1
ATOM 2758 C C . ILE A 1 370 ? 14.792 -3.805 -27.457 1.00 98.25 370 ILE A C 1
ATOM 2760 O O . ILE A 1 370 ? 13.682 -4.250 -27.187 1.00 98.25 370 ILE A O 1
ATOM 2764 N N . ALA A 1 371 ? 15.215 -2.605 -27.063 1.00 98.38 371 ALA A N 1
ATOM 2765 C CA . ALA A 1 371 ? 14.395 -1.658 -26.316 1.00 98.38 371 ALA A CA 1
ATOM 2766 C C . ALA A 1 371 ? 13.480 -0.862 -27.256 1.00 98.38 371 ALA A C 1
ATOM 2768 O O . ALA A 1 371 ? 12.272 -0.776 -27.050 1.00 98.38 371 ALA A O 1
ATOM 2769 N N . ALA A 1 372 ? 14.063 -0.285 -28.313 1.00 98.00 372 ALA A N 1
ATOM 2770 C CA . ALA A 1 372 ? 13.349 0.538 -29.284 1.00 98.00 372 ALA A CA 1
ATOM 2771 C C . ALA A 1 372 ? 14.075 0.599 -30.632 1.00 98.00 372 ALA A C 1
ATOM 2773 O O . ALA A 1 372 ? 15.276 0.346 -30.733 1.00 98.00 372 ALA A O 1
ATOM 2774 N N . GLN A 1 373 ? 13.349 1.009 -31.666 1.00 95.19 373 GLN A N 1
ATOM 2775 C CA . GLN A 1 373 ? 13.866 1.255 -33.010 1.00 95.19 373 GLN A CA 1
ATOM 2776 C C . GLN A 1 373 ? 13.397 2.628 -33.497 1.00 95.19 373 GLN A C 1
ATOM 2778 O O . GLN A 1 373 ? 12.345 3.106 -33.070 1.00 95.19 373 GLN A O 1
ATOM 2783 N N . ASN A 1 374 ? 14.163 3.270 -34.385 1.00 91.31 374 ASN A N 1
ATOM 2784 C CA . ASN A 1 374 ? 13.754 4.557 -34.936 1.00 91.31 374 ASN A CA 1
ATOM 2785 C C . ASN A 1 374 ? 12.391 4.500 -35.640 1.00 91.31 374 ASN A C 1
ATOM 2787 O O . ASN A 1 374 ? 12.118 3.556 -36.390 1.00 91.31 374 ASN A O 1
ATOM 2791 N N . PRO A 1 375 ? 11.568 5.548 -35.475 1.00 89.81 375 PRO A N 1
ATOM 2792 C CA . PRO A 1 375 ? 10.344 5.700 -36.237 1.00 89.81 375 PRO A CA 1
ATOM 2793 C C . PRO A 1 375 ? 10.646 6.037 -37.706 1.00 89.81 375 PRO A C 1
ATOM 2795 O O . PRO A 1 375 ? 11.754 6.482 -38.046 1.00 89.81 375 PRO A O 1
ATOM 2798 N N . PRO A 1 376 ? 9.656 5.868 -38.597 1.00 85.44 376 PRO A N 1
ATOM 2799 C CA . PRO A 1 376 ? 9.787 6.301 -39.979 1.00 85.44 376 PRO A CA 1
ATOM 2800 C C . PRO A 1 376 ? 9.966 7.825 -40.064 1.00 85.44 376 PRO A C 1
ATOM 2802 O O . PRO A 1 376 ? 9.282 8.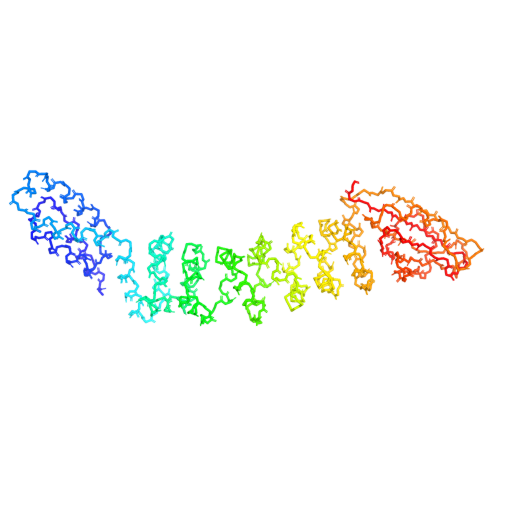589 -39.386 1.00 85.44 376 PRO A O 1
ATOM 2805 N N . GLY A 1 377 ? 10.884 8.269 -40.925 1.00 87.12 377 GLY A N 1
ATOM 2806 C CA . GLY A 1 377 ? 11.016 9.672 -41.331 1.00 87.12 377 GLY A CA 1
ATOM 2807 C C . GLY A 1 377 ? 11.756 10.609 -40.372 1.00 87.12 377 GLY A C 1
ATOM 2808 O O . GLY A 1 377 ? 11.912 11.782 -40.710 1.00 87.12 377 GLY A O 1
ATOM 2809 N N . ARG A 1 378 ? 12.244 10.154 -39.205 1.00 94.44 378 ARG A N 1
ATOM 2810 C CA . ARG A 1 378 ? 13.060 11.028 -38.345 1.00 94.44 378 ARG A CA 1
ATOM 2811 C C . ARG A 1 378 ? 14.463 11.211 -38.916 1.00 94.44 378 ARG A C 1
ATOM 2813 O O . ARG A 1 378 ? 15.305 10.316 -38.831 1.00 94.44 378 ARG A O 1
ATOM 2820 N N . VAL A 1 379 ? 14.714 12.409 -39.433 1.00 94.75 379 VAL A N 1
ATOM 2821 C CA . VAL A 1 379 ? 15.984 12.783 -40.058 1.00 94.75 379 VAL A CA 1
ATOM 2822 C C . VAL A 1 379 ? 16.930 13.402 -39.033 1.00 94.75 379 VAL A C 1
ATOM 2824 O O . VAL A 1 379 ? 16.590 14.385 -38.384 1.00 94.75 379 VAL A O 1
ATOM 2827 N N . HIS A 1 380 ? 18.133 12.841 -38.934 1.00 94.25 380 HIS A N 1
ATOM 2828 C CA . HIS A 1 380 ? 19.317 13.429 -38.307 1.00 94.25 380 HIS A CA 1
ATOM 2829 C C . HIS A 1 380 ? 19.061 14.051 -36.913 1.00 94.25 380 HIS A C 1
ATOM 2831 O O . HIS A 1 380 ? 19.294 15.245 -36.715 1.00 94.25 380 HIS A O 1
ATOM 2837 N N . PRO A 1 381 ? 18.574 13.276 -35.924 1.00 95.81 381 PRO A N 1
ATOM 2838 C CA . PRO A 1 381 ? 18.317 13.805 -34.586 1.00 95.81 381 PRO A CA 1
ATOM 2839 C C . PRO A 1 381 ? 19.614 14.239 -33.886 1.00 95.81 381 PRO A C 1
ATOM 2841 O O . PRO A 1 381 ? 20.501 13.422 -33.649 1.00 95.81 381 PRO A O 1
ATOM 2844 N N . THR A 1 382 ? 19.715 15.519 -33.515 1.00 96.69 382 THR A N 1
ATOM 2845 C CA . THR A 1 382 ? 20.850 16.095 -32.759 1.00 96.69 382 THR A CA 1
ATOM 2846 C C . THR A 1 382 ? 20.492 16.485 -31.323 1.00 96.69 382 THR A C 1
ATOM 2848 O O . THR A 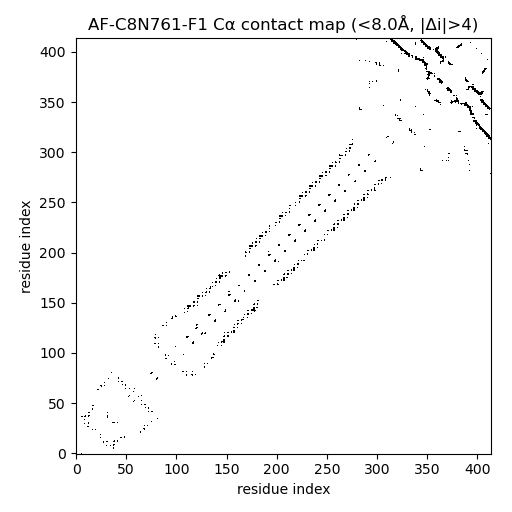1 382 ? 21.372 16.889 -30.562 1.00 96.69 382 THR A O 1
ATOM 2851 N N . SER A 1 383 ? 19.220 16.345 -30.949 1.00 97.31 383 SER A N 1
ATOM 2852 C CA . SER A 1 383 ? 18.670 16.606 -29.619 1.00 97.31 383 SER A CA 1
ATOM 2853 C C . SER A 1 383 ? 17.479 15.679 -29.326 1.00 97.31 383 SER A C 1
ATOM 2855 O O . SER A 1 383 ? 16.986 14.973 -30.215 1.00 97.31 383 SER A O 1
ATOM 2857 N N . MET A 1 384 ? 17.003 15.670 -28.074 1.00 97.88 384 MET A N 1
ATOM 2858 C CA . MET A 1 384 ? 15.848 14.873 -27.639 1.00 97.88 384 MET A CA 1
ATOM 2859 C C . MET A 1 384 ? 14.527 15.525 -28.080 1.00 97.88 384 MET A C 1
ATOM 2861 O O . MET A 1 384 ? 13.783 16.063 -27.265 1.00 97.88 384 MET A O 1
ATOM 2865 N N . VAL A 1 385 ? 14.247 15.516 -29.386 1.00 96.25 385 VAL A N 1
ATOM 2866 C CA . VAL A 1 385 ? 12.974 16.018 -29.945 1.00 96.25 385 VAL A CA 1
ATOM 2867 C C . VAL A 1 385 ? 11.799 15.068 -29.699 1.00 96.25 385 VAL A C 1
ATOM 2869 O O . VAL A 1 385 ? 10.649 15.489 -29.752 1.00 96.25 385 VAL A O 1
ATOM 2872 N N . ALA A 1 386 ? 12.091 13.795 -29.429 1.00 96.75 386 ALA A N 1
ATOM 2873 C CA . ALA A 1 386 ? 11.148 12.793 -28.956 1.00 96.75 386 ALA A CA 1
ATOM 2874 C C . ALA A 1 386 ? 11.918 11.638 -28.306 1.00 96.75 386 ALA A C 1
ATOM 2876 O O . ALA A 1 386 ? 13.038 11.320 -28.713 1.00 96.75 386 ALA A O 1
ATOM 2877 N N . VAL A 1 387 ? 11.302 11.009 -27.309 1.00 98.06 387 VAL A N 1
ATOM 2878 C CA . VAL A 1 387 ? 11.853 9.838 -26.625 1.00 98.06 387 VAL A CA 1
ATOM 2879 C C . VAL A 1 387 ? 11.330 8.593 -27.334 1.00 98.06 387 VAL A C 1
ATOM 2881 O O . VAL A 1 387 ? 10.177 8.210 -27.143 1.00 98.06 387 VAL A O 1
ATOM 2884 N N . ASP A 1 388 ? 12.142 7.955 -28.175 1.00 98.06 388 ASP A N 1
ATOM 2885 C CA . ASP A 1 388 ? 11.730 6.711 -28.849 1.00 98.06 388 ASP A CA 1
ATOM 2886 C C . ASP A 1 388 ? 11.979 5.486 -27.987 1.00 98.06 388 ASP A C 1
ATOM 2888 O O . ASP A 1 388 ? 11.223 4.524 -28.072 1.00 98.06 388 ASP A O 1
ATOM 2892 N N . GLY A 1 389 ? 13.030 5.530 -27.170 1.00 98.31 389 GLY A N 1
ATOM 2893 C CA . GLY A 1 389 ? 13.427 4.417 -26.327 1.00 98.31 389 GLY A CA 1
ATOM 2894 C C . GLY A 1 389 ? 13.995 4.869 -24.996 1.00 98.31 389 GLY A C 1
ATOM 2895 O O . GLY A 1 389 ? 14.700 5.878 -24.927 1.00 98.31 389 GLY A O 1
ATOM 2896 N N . ILE A 1 390 ? 13.722 4.084 -23.960 1.00 98.81 390 ILE A N 1
ATOM 2897 C CA . ILE A 1 390 ? 14.404 4.138 -22.669 1.00 98.81 390 ILE A CA 1
ATOM 2898 C C . ILE A 1 390 ? 15.119 2.809 -22.397 1.00 98.81 390 ILE A C 1
ATOM 2900 O O . ILE A 1 390 ? 14.656 1.739 -22.787 1.00 98.81 390 ILE A O 1
ATOM 2904 N N . SER A 1 391 ? 16.266 2.876 -21.737 1.00 98.56 391 SER A N 1
ATOM 2905 C CA . SER A 1 391 ? 17.046 1.734 -21.273 1.00 98.56 391 SER A CA 1
ATOM 2906 C C . SER A 1 391 ? 17.885 2.141 -20.053 1.00 98.56 391 SER A C 1
ATOM 2908 O O . SER A 1 391 ? 17.667 3.202 -19.465 1.00 98.56 391 SER A O 1
ATOM 2910 N N . PHE A 1 392 ? 18.852 1.313 -19.672 1.00 98.38 392 PHE A N 1
AT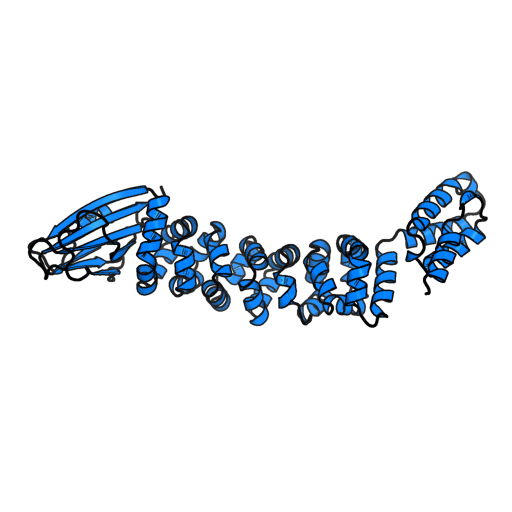OM 2911 C CA . PHE A 1 392 ? 19.731 1.517 -18.522 1.00 98.38 392 PHE A CA 1
ATOM 2912 C C . PHE A 1 392 ? 21.186 1.703 -18.954 1.00 98.38 392 PHE A C 1
ATOM 2914 O O . PHE A 1 392 ? 21.547 1.415 -20.099 1.00 98.38 392 PHE A O 1
ATOM 2921 N N . GLY A 1 393 ? 22.036 2.154 -18.032 1.00 97.44 393 GLY A N 1
ATOM 2922 C CA . GLY A 1 393 ? 23.483 2.110 -18.222 1.00 97.44 393 GLY A CA 1
ATOM 2923 C C . GLY A 1 393 ? 23.934 0.710 -18.650 1.00 97.44 393 GLY A C 1
ATOM 2924 O O . GLY A 1 393 ? 23.490 -0.291 -18.094 1.00 97.44 393 GLY A O 1
ATOM 2925 N N . GLY A 1 394 ? 24.759 0.641 -19.692 1.00 96.44 394 GLY A N 1
ATOM 2926 C CA . GLY A 1 394 ? 25.160 -0.618 -20.336 1.00 96.44 394 GLY A CA 1
ATOM 2927 C C . GLY A 1 394 ? 24.440 -0.892 -21.662 1.00 96.44 394 GLY A C 1
ATOM 2928 O O . GLY A 1 394 ? 24.878 -1.754 -22.429 1.00 96.44 394 GLY A O 1
ATOM 2929 N N . ALA A 1 395 ? 23.398 -0.116 -21.977 1.00 97.94 395 ALA A N 1
ATOM 2930 C CA . ALA A 1 395 ? 22.707 -0.134 -23.263 1.00 97.94 395 ALA A CA 1
ATOM 2931 C C . ALA A 1 395 ? 23.647 0.095 -24.458 1.00 97.94 395 ALA A C 1
ATOM 2933 O O . ALA A 1 395 ? 24.779 0.571 -24.319 1.00 97.94 395 ALA A O 1
ATOM 2934 N N . SER A 1 396 ? 23.161 -0.215 -25.659 1.00 97.12 396 SER A N 1
ATOM 2935 C CA . SER A 1 396 ? 23.873 0.101 -26.896 1.00 97.12 396 SER A CA 1
ATOM 2936 C C . SER A 1 396 ? 22.977 0.630 -27.996 1.00 97.12 396 SER A C 1
ATOM 2938 O O . SER A 1 396 ? 21.778 0.363 -28.044 1.00 97.12 396 SER A O 1
ATOM 2940 N N . ILE A 1 397 ? 23.587 1.401 -28.894 1.00 96.75 397 ILE A N 1
ATOM 2941 C CA . ILE A 1 397 ? 22.978 1.783 -30.160 1.00 96.75 397 ILE A CA 1
ATOM 2942 C C . ILE A 1 397 ? 23.504 0.829 -31.220 1.00 96.75 397 ILE A C 1
ATOM 2944 O O . ILE A 1 397 ? 24.673 0.876 -31.593 1.00 96.75 397 ILE A O 1
ATOM 2948 N N . TYR A 1 398 ? 22.636 -0.052 -31.693 1.00 95.69 398 TYR A N 1
ATOM 2949 C CA . TYR A 1 398 ? 22.957 -1.071 -32.677 1.00 95.69 398 TYR A CA 1
ATOM 2950 C C . TYR A 1 398 ? 22.599 -0.605 -34.086 1.00 95.69 398 TYR A C 1
ATOM 2952 O O . TYR A 1 398 ? 21.483 -0.138 -34.335 1.00 95.69 398 TYR A O 1
ATOM 2960 N N . VAL A 1 399 ? 23.536 -0.760 -35.019 1.00 94.50 399 VAL A N 1
ATOM 2961 C CA . VAL A 1 399 ? 23.329 -0.425 -36.430 1.00 94.50 399 VAL A CA 1
ATOM 2962 C C . VAL A 1 399 ? 22.622 -1.596 -37.110 1.00 94.50 399 VAL A C 1
ATOM 2964 O O . VAL A 1 399 ? 23.256 -2.535 -37.590 1.00 94.50 399 VAL A O 1
ATOM 2967 N N . ALA A 1 400 ? 21.291 -1.553 -37.146 1.00 93.12 400 ALA A N 1
ATOM 2968 C CA . ALA A 1 400 ? 20.491 -2.576 -37.820 1.00 93.12 400 ALA A CA 1
ATOM 2969 C C . ALA A 1 400 ? 20.501 -2.402 -39.351 1.00 93.12 400 ALA A C 1
ATOM 2971 O O . ALA A 1 400 ? 20.391 -3.377 -40.089 1.00 93.12 400 ALA A O 1
ATOM 2972 N N . SER A 1 401 ? 20.666 -1.168 -39.835 1.00 92.56 401 SER A N 1
ATOM 2973 C CA . SER A 1 401 ? 20.825 -0.843 -41.256 1.00 92.56 401 SER A CA 1
ATOM 2974 C C . SER A 1 401 ? 21.760 0.356 -41.414 1.00 92.56 401 SER A C 1
ATOM 2976 O O . SER A 1 401 ? 21.794 1.236 -40.550 1.00 92.56 401 SER A O 1
ATOM 2978 N N . ASN A 1 402 ? 22.510 0.400 -42.519 1.00 91.44 402 ASN A N 1
ATOM 2979 C CA . ASN A 1 402 ? 23.436 1.496 -42.821 1.00 91.44 402 ASN A CA 1
ATOM 2980 C C . ASN A 1 402 ? 22.747 2.856 -42.751 1.00 91.44 402 ASN A C 1
ATOM 2982 O O . ASN A 1 402 ? 21.595 2.983 -43.155 1.00 91.44 402 ASN A O 1
ATOM 2986 N N . PHE A 1 403 ? 23.491 3.882 -42.340 1.00 92.44 403 PHE A N 1
ATOM 2987 C CA . PHE A 1 403 ? 23.031 5.267 -42.261 1.00 92.44 403 PHE A CA 1
ATOM 2988 C C . PHE A 1 403 ? 21.972 5.523 -41.184 1.00 92.44 403 PHE A C 1
ATOM 2990 O O . PHE A 1 403 ? 21.179 6.454 -41.310 1.00 92.44 403 PHE A O 1
ATOM 2997 N N . GLY A 1 404 ? 21.942 4.738 -40.104 1.00 93.06 404 GLY A N 1
ATOM 2998 C CA . GLY A 1 404 ? 21.242 5.149 -38.887 1.00 93.06 404 GLY A CA 1
ATOM 2999 C C . GLY A 1 404 ? 21.924 6.365 -38.241 1.00 93.06 404 GLY A C 1
ATOM 3000 O O . GLY A 1 404 ? 23.132 6.565 -38.392 1.00 93.06 404 GLY A O 1
ATOM 3001 N N . TYR A 1 405 ? 21.148 7.208 -37.558 1.00 95.19 405 TYR A N 1
ATOM 3002 C CA . TYR A 1 405 ? 21.660 8.358 -36.807 1.00 95.19 405 TYR A CA 1
ATOM 3003 C C . TYR A 1 405 ? 20.818 8.564 -35.555 1.00 95.19 405 TYR A C 1
ATOM 3005 O O . TYR A 1 405 ? 19.595 8.456 -35.600 1.00 95.19 405 TYR A O 1
ATOM 3013 N N . SER A 1 406 ? 21.435 8.830 -34.412 1.00 96.50 406 SER A N 1
ATOM 3014 C CA . SER A 1 406 ? 20.694 8.963 -33.153 1.00 96.50 406 SER A CA 1
ATOM 3015 C C . SER A 1 406 ? 21.294 10.019 -32.251 1.00 96.50 406 SER A C 1
ATOM 3017 O O . SER A 1 406 ? 22.495 10.269 -32.308 1.00 96.50 406 SER A O 1
ATOM 3019 N N . TYR A 1 407 ? 20.448 10.582 -31.396 1.00 98.00 407 TYR A N 1
ATOM 3020 C CA . TYR A 1 407 ? 20.836 11.350 -30.224 1.00 98.00 407 TYR A CA 1
ATOM 3021 C C . TYR A 1 407 ? 20.468 10.556 -28.975 1.00 98.00 407 TYR A C 1
ATOM 3023 O O . TYR A 1 407 ? 19.373 10.002 -28.891 1.00 98.00 407 TYR A O 1
ATOM 3031 N N . VAL A 1 408 ? 21.376 10.490 -28.011 1.00 98.38 408 VAL A N 1
ATOM 3032 C CA . VAL A 1 408 ? 21.203 9.706 -26.790 1.00 98.38 408 VAL A CA 1
ATOM 3033 C C . VAL A 1 408 ? 21.641 10.531 -25.594 1.00 98.38 408 VAL A C 1
ATOM 3035 O O . VAL A 1 408 ? 22.655 11.230 -25.647 1.00 98.38 408 VAL A O 1
ATOM 3038 N N . GLU A 1 409 ? 20.891 10.425 -24.505 1.00 98.50 409 GLU A N 1
ATOM 3039 C CA . GLU A 1 409 ? 21.232 11.017 -23.218 1.00 98.50 409 GLU A CA 1
ATOM 3040 C C . GLU A 1 409 ? 21.351 9.932 -22.148 1.00 98.50 409 GLU A C 1
ATOM 3042 O O . GLU A 1 409 ? 20.568 8.983 -22.135 1.00 98.50 409 GLU A O 1
ATOM 3047 N N . LEU A 1 410 ? 22.295 10.105 -21.223 1.00 98.50 410 LEU A N 1
ATOM 3048 C CA . LEU A 1 410 ? 22.408 9.297 -20.008 1.00 98.50 410 LEU A CA 1
ATOM 3049 C C . LEU A 1 410 ? 22.219 10.194 -18.785 1.00 98.50 410 LEU A C 1
ATOM 3051 O O . LEU A 1 410 ? 22.854 11.251 -18.670 1.00 98.50 410 LEU A O 1
ATOM 3055 N N . TRP A 1 411 ? 21.371 9.747 -17.864 1.00 98.56 411 TRP A N 1
ATOM 3056 C CA . TRP A 1 411 ? 20.947 10.487 -16.681 1.00 98.56 411 TRP A CA 1
ATOM 3057 C C . TRP A 1 411 ? 21.207 9.696 -15.401 1.00 98.56 411 TRP A C 1
ATOM 3059 O O . TRP A 1 411 ? 20.935 8.497 -15.331 1.00 98.56 411 TRP A O 1
ATOM 3069 N N . THR A 1 412 ? 21.701 10.388 -14.377 1.00 97.50 412 THR A N 1
ATOM 3070 C CA . THR A 1 412 ? 22.005 9.832 -13.053 1.00 97.50 412 THR A CA 1
ATOM 3071 C C . THR A 1 412 ? 21.328 10.656 -11.967 1.00 97.50 412 THR A C 1
ATOM 3073 O O . THR A 1 412 ? 21.142 11.864 -12.125 1.00 97.50 412 THR A O 1
ATOM 3076 N N . LYS A 1 413 ? 20.969 10.019 -10.848 1.00 92.25 413 LYS A N 1
ATOM 3077 C CA . LYS A 1 413 ? 20.393 10.729 -9.698 1.00 92.25 413 LYS A CA 1
ATOM 3078 C C . LYS A 1 413 ? 21.424 11.590 -8.939 1.00 92.25 413 LYS A C 1
ATOM 3080 O O . LYS A 1 413 ? 21.011 12.519 -8.250 1.00 92.25 413 LYS A O 1
ATOM 3085 N N . GLU A 1 414 ? 22.715 11.278 -9.095 1.00 75.19 414 GLU A N 1
ATOM 3086 C CA . GLU A 1 414 ? 23.886 11.931 -8.470 1.00 75.19 414 GLU A CA 1
ATOM 3087 C C . GLU A 1 414 ? 24.219 13.336 -8.990 1.00 75.19 414 GLU A C 1
ATOM 3089 O O . GLU A 1 414 ? 24.206 13.550 -10.231 1.00 75.19 414 GLU A O 1
#

Sequence (414 aa):
MTPEQKAAIAAKLGADLSKLPALQLVKLCLLHRAQPTALDTFPAALAAEITRRYTSEELGKDSTYYSVLQNFANQFQSPISRFHAALLEMAGTVNRDIWFTDHEALFRSAIDNDEVATWLAAKAQEDILNKCLRNRIALGYLAQSQTTATAILANETACALWKDAPDLWQVWPQHAPGMTVIAKSAELTQYITDTPAALAAVVASANAMQALIASPTARRVWVDSEVAMRTVAASEVAMRAVASSQVAMAAVAGSQVAMAAVAGSQVAMAAVAVSSVALAEIIQTATGRAALIAHNDNLQAVRQQIYDTVKASWKRKVNVNGGSSSSPGVEATITNPIKSPENALVFACLGHYNGHTRGVHQLKHPDGSIAAQNPPGRVHPTSMVAVDGISFGGASIYVASNFGYSYVELWTKE

pLDDT: mean 93.66, std 6.54, range [60.38, 98.81]

Foldseek 3Di:
DDPVVLQVLLVLLPPDPLPDDLVSLLVNLVSCLVPVPSHVCSLVSLVVNLVVPCDPVNCVPDCVSSVSSVVSSCLSPPLQNVVVVLLVVLVPDPDNVVSCVVCVVSLLVSCLDQVSLLVCLDPVNLVSLLSQLQDLSSVLSCLQRLNNLLNQCVRPSSVVSNVVHPCNLVRNLQHLSNLLSLLQDLVSLLVLLVDVSSLLSLLQHLSNLLSLLVRPSSLVNQLQDLSSLLSLLQGLSSLLNQLQDLSSLLSLLQHLSNLLSLLVHLSNLLSNLQRPSNLLSNLVHPSSQVSNQVSLVSVQVSVQSNVVNQVVQWDFPDKDKDFAQDDAPDFDPRFPVQQPDQSKKKFKAKAFEPPCQVWKKFKAELVRHTNFIHDGPDYADPDCPDGGGMYGRNITTHGNDGGIMMMMIIIDND

Radius of gyration: 34.34 Å; Cα contacts (8 Å, |Δi|>4): 772; chains: 1; bounding box: 70×34×114 Å

Nearest PDB structures (foldseek):
  7qlr-assembly1_D-2  TM=5.505E-01  e=9.502E-12  Bacteriophage sp.
  4a1s-assembly1_B  TM=2.715E-01  e=2.294E-01  Drosophila melanogaster
  3ro2-assembly1_A  TM=2.519E-01  e=9.287E-01  Mus musculus
  4g2v-assembly1_A  TM=2.649E-01  e=1.868E+00  Mus musculus